Protein 8B5W (pdb70)

Foldseek 3Di:
DPFDAALVVRDDCVVPVAFKKWFFKAKEKDALFPLALDPDGHIAMAIAGQRHMHTPVVVVVQVCLPQVSVCVSRVNWGGQAIQIAAAPNHDVVNNVVRNVVRQVSRCVRYVDPTDDLLSLLSNLLVLLLCLLVVHDRQPRTPDDDLLSGLLCNLRSLLVSLVRCQVVVCQVVLVVVLVVQLPDDLLALQQLLNDSCHLSSSLSVCLLRPALVVCVVCLVSSVLSLLLSLQSCVVCSSGDRFNPDLDDDFCVSRRSSLLSSLLSNLVSVLCVPQAQADPRGGNSVSSSVCCNHPSPSSSVSSVVSVCLSVVQSVVDGDQVSSCVSSVNCVVPVDSVCVSSVSSVPRD

GO terms:
  GO:0005829 cytosol (C, IDA)
  GO:0043161 proteasome-mediated ubiquitin-dependent protein catabolic process (P, IDA)
  GO:0045717 negative regulation of fatty acid biosynthetic process (P, IDA)
  GO:0006511 ubiquitin-dependent protein catabolic process (P, IDA)
  GO:0006515 protein quality control for misfolded or incompletely synthesized proteins (P, IDA)
  GO:0006979 response to oxidative stress (P, IDA)
  GO:1990756 ubiquitin-like ligase-substrate adaptor activity (F, IDA)
  GO:0061630 ubiquitin protein ligase activity (F, IDA)
  GO:0005737 cytoplasm (C, IDA)
  GO:0044314 protein K27-linked ubiquitination (P, IDA)
  GO:0140455 cytoplasm protein quality control (P, IDA)
  GO:0141191 negative regulation of HRI-mediated signaling (P, IDA)
  GO:0141198 protein branched polyubiquitination (P, IDA)
  GO:0071596 ubiquitin-dependent protein catabolic process via the N-end rule pathway (P, IDA)
  GO:0071629 cytoplasm protein quality control by the ubiquitin-proteasome system (P, IDA)
  GO:0070936 protein K48-linked ubiquitination (P, IDA)
  GO:0070979 protein K11-linked ubiquitination (P, IDA)
  GO:0005737 cytoplasm (C, EXP)
  GO:0005515 protein binding (F, IPI)
  GO:0101003 ficolin-1-rich granule membrane (C, TAS)

Radius of gyration: 20.26 Å; Cα contacts (8 Å, |Δi|>4): 553; chains: 1; bounding box: 43×39×61 Å

Nearest PDB structures (foldseek):
  8b5w-assembly1_A  TM=1.003E+00  e=3.676E-57  Homo sapiens
  8btl-assembly2_A  TM=9.936E-01  e=1.347E-49  Homo sapiens
  8flj-assembly1_C  TM=1.938E-01  e=4.652E-01  Pseudomonas aeruginosa PA14

InterPro domains:
  IPR003126 Zinc finger, UBR-type [PF02207] (1662-1720)
  IPR003126 Zinc finger, UBR-type [PS51157] (1656-1729)
  IPR003126 Zinc finger, UBR-type [SM00396] (1660-1728)
  IPR016024 Armadillo-type fold [SSF48371] (652-1651)
  IPR016024 Armadillo-type fold [SSF48371] (3391-4668)
  IPR025704 E3 ubiquitin ligase UBR4, C-terminal [PF13764] (4367-5163)
  IPR036322 WD40-repeat-containing domain superfamily [SSF50978] (1895-2073)
  IPR045189 E3 ubiquitin ligase UBR4-like [PTHR21725] (74-5183)
  IPR045841 E3 ubiquitin-protein ligase UBR4, N-terminal [PF19423] (69-1650)
  IPR047509 E3 ubiquitin-protein ligase UBR4-like, UBR-box [cd19680] (1660-1730)
  IPR056530 E3 ubiquitin-protein ligase UBR4-like domain [PF24079] (3711-3835)

Structure (mmCIF, N/CA/C/O backbone):
data_8B5W
#
_entry.id   8B5W
#
_cell.length_a   67.131
_cell.length_b   84.644
_cell.length_c   148.130
_cell.angle_alpha   90.000
_cell.angle_beta   90.000
_cell.angle_gamma   90.000
#
_symmetry.space_group_name_H-M   'I 2 2 2'
#
loop_
_entity.id
_entity.type
_entity.pdbx_description
1 polymer 'cDNA FLJ12511 fis, clone NT2RM2001727, highly similar to Homo sapiens ubiquitin protein ligase E3 component n-recognin 4 (UBR4), mRNA'
2 non-polymer 'ZINC ION'
3 non-polymer 1,2-ETHANEDIOL
4 water water
#
loop_
_atom_site.group_PDB
_atom_site.id
_atom_site.type_symbol
_atom_site.label_atom_id
_atom_site.label_alt_id
_atom_site.label_comp_id
_atom_site.label_asym_id
_atom_site.label_entity_id
_atom_site.label_seq_id
_atom_site.pdbx_PDB_ins_code
_atom_site.Cartn_x
_atom_site.Cartn_y
_atom_site.Cartn_z
_atom_site.occupancy
_atom_site.B_iso_or_equiv
_atom_site.auth_seq_id
_atom_site.auth_comp_id
_atom_site.auth_asym_id
_atom_site.auth_atom_id
_atom_site.pdbx_PDB_model_num
ATOM 1 N N . GLU A 1 109 ? 41.64454 9.88773 71.96867 1.000 44.44582 4833 GLU A N 1
ATOM 2 C CA . GLU A 1 109 ? 41.20885 10.92095 71.03418 1.000 46.40411 4833 GLU A CA 1
ATOM 3 C C . GLU A 1 109 ? 41.17260 10.38477 69.60627 1.000 42.26504 4833 GLU A C 1
ATOM 4 O O . GLU A 1 109 ? 42.21735 10.12324 69.00920 1.000 44.36993 4833 GLU A O 1
ATOM 10 N N . PRO A 1 110 ? 39.96454 10.22480 69.05580 1.000 43.76871 4834 PRO A N 1
ATOM 11 C CA . PRO A 1 110 ? 39.84354 9.62671 67.71877 1.000 43.45081 4834 PRO A CA 1
ATOM 12 C C . PRO A 1 110 ? 40.18879 10.56838 66.57760 1.000 40.26495 4834 PRO A C 1
ATOM 13 O O . PRO A 1 110 ? 40.41978 10.08853 65.45989 1.000 40.46394 4834 PRO A O 1
ATOM 17 N N . GLY A 1 111 ? 40.23794 11.87770 66.81219 1.000 37.07891 4835 GLY A N 1
ATOM 18 C CA . GLY A 1 111 ? 40.44834 12.81990 65.72957 1.000 33.16404 4835 GLY A CA 1
ATOM 19 C C . GLY A 1 111 ? 41.81892 13.46341 65.70472 1.000 32.38988 4835 GLY A C 1
ATOM 20 O O . GLY A 1 111 ? 42.80475 12.86336 66.14310 1.000 28.52370 4835 GLY A O 1
ATOM 21 N N . LEU A 1 112 ? 41.89214 14.68512 65.17753 1.000 26.91190 4836 LEU A N 1
ATOM 22 C CA . LEU A 1 112 ? 43.14986 15.42091 65.15425 1.000 28.11353 4836 LEU A CA 1
ATOM 23 C C . LEU A 1 112 ? 43.59427 15.73957 66.57530 1.000 29.07374 4836 LEU A C 1
ATOM 24 O O . LEU A 1 112 ? 42.79338 16.17790 67.40489 1.000 26.90650 4836 LEU A O 1
ATOM 29 N N . THR A 1 113 ? 44.87440 15.50994 66.85922 1.000 31.68407 4837 THR A N 1
ATOM 30 C CA . THR A 1 113 ? 45.42249 15.73613 68.18771 1.000 29.25820 4837 THR A CA 1
ATOM 31 C C . THR A 1 113 ? 46.66657 16.60614 68.10065 1.000 30.44795 4837 THR A C 1
ATOM 32 O O . THR A 1 113 ? 47.45539 16.49166 67.15689 1.000 31.24261 4837 THR A O 1
ATOM 36 N N . CYS A 1 114 ? 46.82937 17.47761 69.09181 1.000 27.44958 4838 CYS A N 1
ATOM 37 C CA . CYS A 1 114 ? 48.03884 18.27842 69.21303 1.000 28.69503 4838 CYS A CA 1
ATOM 38 C C . CYS A 1 114 ? 49.20956 17.39149 69.61982 1.000 35.36450 4838 CYS A C 1
ATOM 39 O O . CYS A 1 114 ? 49.12527 16.65061 70.60386 1.000 31.45574 4838 CYS A O 1
ATOM 42 N N . CYS A 1 115 ? 50.30479 17.45777 68.86148 1.000 30.65835 4839 CYS A N 1
ATOM 43 C CA . CYS A 1 115 ? 51.42991 16.58143 69.16398 1.000 33.82141 4839 CYS A CA 1
ATOM 44 C C . CYS A 1 115 ? 52.19427 17.02201 70.40709 1.000 35.58336 4839 CYS A C 1
ATOM 45 O O . CYS A 1 115 ? 52.98889 16.23923 70.94052 1.000 39.16099 4839 CYS A O 1
ATOM 48 N N . ILE A 1 116 ? 51.96896 18.24480 70.88320 1.000 30.26099 4840 ILE A N 1
ATOM 49 C CA . ILE A 1 116 ? 52.62585 18.70937 72.10178 1.000 33.69690 4840 ILE A CA 1
ATOM 50 C C . ILE A 1 116 ? 51.93673 18.13835 73.33573 1.000 37.21959 4840 ILE A C 1
ATOM 51 O O . ILE A 1 116 ? 52.56076 17.46065 74.15986 1.000 35.79635 4840 ILE A O 1
ATOM 56 N N . CYS A 1 117 ? 50.63556 18.39547 73.47700 1.000 34.76502 4841 CYS A N 1
ATOM 57 C CA . CYS A 1 117 ? 49.89549 18.01005 74.67180 1.000 34.81413 4841 CYS A CA 1
ATOM 58 C C . CYS A 1 117 ? 49.09073 16.72673 74.50494 1.000 36.03297 4841 CYS A C 1
ATOM 59 O O . CYS A 1 117 ? 48.48248 16.27047 75.47994 1.000 38.12330 4841 CYS A O 1
ATOM 62 N N . ARG A 1 118 ? 49.06623 16.14456 73.30349 1.000 33.06435 4842 ARG A N 1
ATOM 63 C CA . ARG A 1 118 ? 48.38820 14.88345 73.00492 1.000 30.26706 4842 ARG A CA 1
ATOM 64 C C . ARG A 1 118 ? 46.87566 14.95806 73.18732 1.000 33.00189 4842 ARG A C 1
ATOM 65 O O . ARG A 1 118 ? 46.22293 13.92533 73.37019 1.000 37.13028 4842 ARG A O 1
ATOM 67 N N . GLU A 1 119 ? 46.29253 16.15153 73.12107 1.000 31.18304 4843 GLU A N 1
ATOM 68 C CA . GLU A 1 119 ? 44.85651 16.32469 73.27844 1.000 32.23183 4843 GLU A CA 1
ATOM 69 C C . GLU A 1 119 ? 44.25355 16.94495 72.02405 1.000 29.43585 4843 GLU A C 1
ATOM 70 O O . GLU A 1 119 ? 44.91184 17.70095 71.30222 1.000 29.28240 4843 GLU A O 1
ATOM 76 N N . GLY A 1 120 ? 42.99108 16.60770 71.77313 1.000 31.39768 4844 GLY A N 1
ATOM 77 C CA . GLY A 1 120 ? 42.20628 17.13943 70.68261 1.000 31.63319 4844 GLY A CA 1
ATOM 78 C C . GLY A 1 120 ? 40.87613 17.66993 71.18867 1.000 32.99481 4844 GLY A C 1
ATOM 79 O O . GLY A 1 120 ? 40.76581 18.16997 72.30853 1.000 32.39237 4844 GLY A O 1
ATOM 80 N N . TYR A 1 121 ? 39.85001 17.53951 70.34309 1.000 25.42593 4845 TYR A N 1
ATOM 81 C CA . TYR A 1 121 ? 38.54236 18.08681 70.69115 1.000 29.60914 4845 TYR A CA 1
ATOM 82 C C . TYR A 1 121 ? 37.84436 17.30736 71.80029 1.000 30.24702 4845 TYR A C 1
ATOM 83 O O . TYR A 1 121 ? 36.92827 17.84708 72.42801 1.000 28.65877 4845 TYR A O 1
ATOM 92 N N . LYS A 1 122 ? 38.23296 16.05495 72.05103 1.000 28.72961 4846 LYS A N 1
ATOM 93 C CA . LYS A 1 122 ? 37.56342 15.28497 73.09676 1.000 34.60957 4846 LYS A CA 1
ATOM 94 C C . LYS A 1 122 ? 37.80471 15.90168 74.46852 1.000 36.16765 4846 LYS A C 1
ATOM 95 O O . LYS A 1 122 ? 36.87052 16.06465 75.26184 1.000 36.67984 4846 LYS A O 1
ATOM 101 N N . PHE A 1 123 ? 39.05477 16.26081 74.76259 1.000 34.15903 4847 PHE A N 1
ATOM 102 C CA . PHE A 1 123 ? 39.39340 16.88814 76.03184 1.000 35.85433 4847 PHE A CA 1
ATOM 103 C C . PHE A 1 123 ? 39.51195 18.40199 75.94377 1.000 34.00202 4847 PHE A C 1
ATOM 104 O O . PHE A 1 123 ? 39.46072 19.06985 76.98183 1.000 32.25337 4847 PHE A O 1
ATOM 112 N N . GLN A 1 124 ? 39.67693 18.95627 74.74342 1.000 29.00645 4848 GLN A N 1
ATOM 113 C CA . GLN A 1 124 ? 39.77535 20.40306 74.54398 1.000 27.04668 4848 GLN A CA 1
ATOM 114 C C . GLN A 1 124 ? 38.90856 20.79515 73.35601 1.000 31.30759 4848 GLN A C 1
ATOM 115 O O . GLN A 1 124 ? 39.41264 21.13708 72.27990 1.000 29.59108 4848 GLN A O 1
ATOM 121 N N . PRO A 1 125 ? 37.58257 20.76290 73.52173 1.000 31.27106 4849 PRO A N 1
ATOM 122 C CA . PRO A 1 125 ? 36.69634 21.04189 72.37974 1.000 25.50945 4849 PRO A CA 1
ATOM 123 C C . PRO A 1 125 ? 36.76031 22.47259 71.87734 1.000 28.22716 4849 PRO A C 1
ATOM 124 O O . PRO A 1 125 ? 36.32105 22.72470 70.74863 1.000 24.68930 4849 PRO A O 1
ATOM 128 N N . THR A 1 126 ? 37.28881 23.41439 72.66009 1.000 25.56536 4850 THR A N 1
ATOM 129 C CA . THR A 1 126 ? 37.28810 24.82079 72.27976 1.000 24.68454 4850 THR A CA 1
ATOM 130 C C . THR A 1 126 ? 38.66841 25.36329 71.93096 1.000 25.88799 4850 THR A C 1
ATOM 131 O O . THR A 1 126 ? 38.79517 26.56629 71.67454 1.000 26.59083 4850 THR A O 1
ATOM 135 N N . LYS A 1 127 ? 39.70018 24.52529 71.90590 1.000 27.24879 4851 LYS A N 1
ATOM 136 C CA . LYS A 1 127 ? 41.05980 24.97930 71.64057 1.000 30.38991 4851 LYS A CA 1
ATOM 137 C C . LYS A 1 127 ? 41.39617 24.79883 70.16381 1.000 25.95244 4851 LYS A C 1
ATOM 138 O O . LYS A 1 127 ? 41.24264 23.70224 69.61611 1.000 26.16731 4851 LYS A O 1
ATOM 144 N N . VAL A 1 128 ? 41.85985 25.87908 69.52967 1.000 23.42609 4852 VAL A N 1
ATOM 145 C CA . VAL A 1 128 ? 42.15331 25.85089 68.10041 1.000 26.97048 4852 VAL A CA 1
ATOM 146 C C . VAL A 1 128 ? 43.31570 24.91052 67.82383 1.000 26.11851 4852 VAL A C 1
ATOM 147 O O . VAL A 1 128 ? 44.37441 24.99652 68.45920 1.000 26.24410 4852 VAL A O 1
ATOM 151 N N . LEU A 1 129 ? 43.12192 24.00657 66.86866 1.000 24.53143 4853 LEU A N 1
ATOM 152 C CA . LEU A 1 129 ? 44.18893 23.17036 66.34157 1.000 24.57367 4853 LEU A CA 1
ATOM 153 C C . LEU A 1 129 ? 44.71484 23.77260 65.04527 1.000 26.11590 4853 LEU A C 1
ATOM 154 O O . LEU A 1 129 ? 43.97103 24.39919 64.28741 1.000 22.31007 4853 LEU A O 1
ATOM 159 N N . GLY A 1 130 ? 46.01223 23.58163 64.79866 1.000 24.33875 4854 GLY A N 1
ATOM 160 C CA . GLY A 1 130 ? 46.63858 24.10266 63.60608 1.000 20.09804 4854 GLY A CA 1
ATOM 161 C C . GLY A 1 130 ? 47.52693 23.06327 62.95148 1.000 22.44205 4854 GLY A C 1
ATOM 162 O O . GLY A 1 130 ? 47.91092 22.06672 63.56094 1.000 26.47594 4854 GLY A O 1
ATOM 163 N N . ILE A 1 131 ? 47.84782 23.31600 61.68412 1.000 21.77617 4855 ILE A N 1
ATOM 164 C CA . ILE A 1 131 ? 48.71952 22.45015 60.89425 1.000 21.82818 4855 ILE A CA 1
ATOM 165 C C . ILE A 1 131 ? 49.99819 23.22019 60.59220 1.000 21.99831 4855 ILE A C 1
ATOM 166 O O . ILE A 1 131 ? 49.94988 24.31751 60.02346 1.000 20.53587 4855 ILE A O 1
ATOM 171 N N . TYR A 1 132 ? 51.14106 22.65175 60.96980 1.000 22.90511 4856 TYR A N 1
ATOM 172 C CA . TYR A 1 132 ? 52.41719 23.27229 60.63554 1.000 22.45462 4856 TYR A CA 1
ATOM 173 C C . TYR A 1 132 ? 52.61096 23.28255 59.12406 1.000 20.18395 4856 TYR A C 1
ATOM 174 O O . TYR A 1 132 ? 52.44755 22.25675 58.45883 1.000 21.49604 4856 TYR A O 1
ATOM 183 N N . THR A 1 133 ? 52.95080 24.44858 58.58103 1.000 19.52956 4857 THR A N 1
ATOM 184 C CA . THR A 1 133 ? 53.08907 24.62288 57.14382 1.000 19.29973 4857 THR A CA 1
ATOM 185 C C . THR A 1 133 ? 54.43805 25.24832 56.82152 1.000 22.63923 4857 THR A C 1
ATOM 186 O O . THR A 1 133 ? 55.08833 25.85432 57.67691 1.000 23.03756 4857 THR A O 1
ATOM 190 N N . PHE A 1 134 ? 54.85791 25.08428 55.56913 1.000 22.93052 4858 PHE A N 1
ATOM 191 C CA . PHE A 1 134 ? 56.02857 25.77455 55.04173 1.000 22.51592 4858 PHE A CA 1
ATOM 192 C C . PHE A 1 134 ? 55.65157 26.42124 53.71885 1.000 22.96007 4858 PHE A C 1
ATOM 193 O O . PHE A 1 134 ? 55.27787 25.72574 52.76718 1.000 22.04928 4858 PHE A O 1
ATOM 201 N N . THR A 1 135 ? 55.76199 27.74402 53.66129 1.000 23.03581 4859 THR A N 1
ATOM 202 C CA . THR A 1 135 ? 55.35752 28.53006 52.50940 1.000 23.52321 4859 THR A CA 1
ATOM 203 C C . THR A 1 135 ? 56.54679 29.31916 51.97478 1.000 29.30209 4859 THR A C 1
ATOM 204 O O . THR A 1 135 ? 57.43175 29.73087 52.73219 1.000 26.67908 4859 THR A O 1
ATOM 208 N N . LYS A 1 136 ? 56.56952 29.51656 50.65677 1.000 26.37490 4860 LYS A N 1
ATOM 209 C CA . LYS A 1 136 ? 57.62056 30.29034 50.01254 1.000 29.28412 4860 LYS A CA 1
ATOM 210 C C . LYS A 1 136 ? 57.02229 31.12446 48.88960 1.000 29.56825 4860 LYS A C 1
ATOM 211 O O . LYS A 1 136 ? 55.99049 30.76934 48.31337 1.000 25.85674 4860 LYS A O 1
ATOM 217 N N . ARG A 1 137 ? 57.68079 32.24092 48.58672 1.000 27.07579 4861 ARG A N 1
ATOM 218 C CA . ARG A 1 137 ? 57.26544 33.07891 47.47059 1.000 28.77929 4861 ARG A CA 1
ATOM 219 C C . ARG A 1 137 ? 57.60441 32.39656 46.15043 1.000 29.87737 4861 ARG A C 1
ATOM 220 O O . ARG A 1 137 ? 58.70850 31.87046 45.97854 1.000 29.20897 4861 ARG A O 1
ATOM 228 N N . VAL A 1 138 ? 56.64470 32.38689 45.22298 1.000 29.60296 4862 VAL A N 1
ATOM 229 C CA . VAL A 1 138 ? 56.82702 31.82895 43.88513 1.000 25.15605 4862 VAL A CA 1
ATOM 230 C C . VAL A 1 138 ? 56.04638 32.68581 42.89685 1.000 23.66342 4862 VAL A C 1
ATOM 231 O O . VAL A 1 138 ? 55.19129 33.48904 43.27501 1.000 25.85582 4862 VAL A O 1
ATOM 235 N N . ALA A 1 139 ? 56.33944 32.50331 41.61267 1.000 20.75504 4863 ALA A N 1
ATOM 236 C CA . ALA A 1 139 ? 55.48692 33.05763 40.57321 1.000 20.55025 4863 ALA A CA 1
ATOM 237 C C . ALA A 1 139 ? 54.14794 32.33022 40.55907 1.000 22.25949 4863 ALA A C 1
ATOM 238 O O . ALA A 1 139 ? 54.08818 31.10456 40.69683 1.000 22.37893 4863 ALA A O 1
ATOM 240 N N . LEU A 1 140 ? 53.06607 33.09683 40.40159 1.000 22.85509 4864 LEU A N 1
ATOM 241 C CA . LEU A 1 140 ? 51.73971 32.49352 40.31751 1.000 20.55780 4864 LEU A CA 1
ATOM 242 C C . LEU A 1 140 ? 51.61318 31.61750 39.08075 1.000 25.88497 4864 LEU A C 1
ATOM 243 O O . LEU A 1 140 ? 50.99494 30.54708 39.12540 1.000 19.74031 4864 LEU A O 1
ATOM 248 N N . GLU A 1 141 ? 52.19364 32.05603 37.96683 1.000 22.10052 4865 GLU A N 1
ATOM 249 C CA . GLU A 1 141 ? 52.01143 31.39358 36.67786 1.000 25.34382 4865 GLU A CA 1
ATOM 250 C C . GLU A 1 141 ? 53.34988 31.42613 35.94836 1.000 29.22747 4865 GLU A C 1
ATOM 251 O O . GLU A 1 141 ? 53.72333 32.45430 35.37607 1.000 25.54443 4865 GLU A O 1
ATOM 257 N N . GLU A 1 142 ? 54.06545 30.29784 35.96888 1.000 26.36630 4866 GLU A N 1
ATOM 258 C CA . GLU A 1 142 ? 55.37665 30.23726 35.33292 1.000 30.14143 4866 GLU A CA 1
ATOM 259 C C . GLU A 1 142 ? 55.31057 30.48975 33.83283 1.000 26.99932 4866 GLU A C 1
ATOM 260 O O . GLU A 1 142 ? 56.32246 30.87244 33.23561 1.000 31.66030 4866 GLU A O 1
ATOM 266 N N . LEU A 1 143 ? 54.15112 30.29221 33.21235 1.000 24.48082 4867 LEU A N 1
ATOM 267 C CA . LEU A 1 143 ? 53.98720 30.50869 31.78143 1.000 27.07303 4867 LEU A CA 1
ATOM 268 C C . LEU A 1 143 ? 53.55471 31.93078 31.44330 1.000 23.82833 4867 LEU A C 1
ATOM 269 O O . LEU A 1 143 ? 53.24973 32.20929 30.27913 1.000 24.00691 4867 LEU A O 1
ATOM 274 N N . GLU A 1 144 ? 53.51929 32.82983 32.42621 1.000 25.95055 4868 GLU A N 1
ATOM 275 C CA . GLU A 1 144 ? 53.12017 34.20777 32.16419 1.000 24.88012 4868 GLU A CA 1
ATOM 276 C C . GLU A 1 144 ? 54.12262 34.88390 31.23727 1.000 27.02224 4868 GLU A C 1
ATOM 277 O O . GLU A 1 144 ? 55.32697 34.89113 31.50103 1.000 26.69165 4868 GLU A O 1
ATOM 283 N N . ASN A 1 145 ? 53.61393 35.46263 30.15175 1.000 31.32718 4869 ASN A N 1
ATOM 284 C CA . ASN A 1 145 ? 54.45136 36.02930 29.09543 1.000 36.74730 4869 ASN A CA 1
ATOM 285 C C . ASN A 1 145 ? 54.84056 37.46462 29.46005 1.000 41.62708 4869 ASN A C 1
ATOM 286 O O . ASN A 1 145 ? 54.47857 38.43265 28.79676 1.000 41.54047 4869 ASN A O 1
ATOM 291 N N . LYS A 1 146 ? 55.61899 37.58711 30.53668 1.000 35.60870 4870 LYS A N 1
ATOM 292 C CA . LYS A 1 146 ? 56.08699 38.88148 31.01561 1.000 33.76573 4870 LYS A CA 1
ATOM 293 C C . LYS A 1 146 ? 57.40325 38.70003 31.75536 1.000 32.30149 4870 LYS A C 1
ATOM 294 O O . LYS A 1 146 ? 57.56279 37.71022 32.48747 1.000 32.82630 4870 LYS A O 1
ATOM 300 N N . PRO A 1 147 ? 58.35503 39.62583 31.59154 1.000 31.43946 4871 PRO A N 1
ATOM 301 C CA . PRO A 1 147 ? 59.65396 39.45639 32.26326 1.000 30.33418 4871 PRO A CA 1
ATOM 302 C C . PRO A 1 147 ? 59.56352 39.53038 33.77529 1.000 30.50194 4871 PRO A C 1
ATOM 303 O O . PRO A 1 147 ? 60.39902 38.93083 34.46331 1.000 40.24616 4871 PRO A O 1
ATOM 307 N N . ARG A 1 148 ? 58.58476 40.25196 34.31415 1.000 33.23292 4872 ARG A N 1
ATOM 308 C CA . ARG A 1 148 ? 58.30949 40.27570 35.74679 1.000 33.03611 4872 ARG A CA 1
ATOM 309 C C . ARG A 1 148 ? 56.99828 39.53544 35.97490 1.000 32.21118 4872 ARG A C 1
ATOM 310 O O . ARG A 1 148 ? 55.92117 40.05997 35.67407 1.000 35.77866 4872 ARG A O 1
ATOM 318 N N . LYS A 1 149 ? 57.09038 38.31874 36.49702 1.000 33.25808 4873 LYS A N 1
ATOM 319 C CA . LYS A 1 149 ? 55.90513 37.50727 36.72297 1.000 34.16019 4873 LYS A CA 1
ATOM 320 C C . LYS A 1 149 ? 55.24868 37.87711 38.04643 1.000 29.70625 4873 LYS A C 1
ATOM 321 O O . LYS A 1 149 ? 55.92952 38.15927 39.03727 1.000 33.07401 4873 LYS A O 1
ATOM 327 N N . GLN A 1 150 ? 53.91722 37.88321 38.05253 1.000 28.93721 4874 GLN A N 1
ATOM 328 C CA . GLN A 1 150 ? 53.17991 38.17063 39.27486 1.000 29.65736 4874 GLN A CA 1
ATOM 329 C C . GLN A 1 150 ? 53.51022 37.13592 40.34235 1.000 31.34921 4874 GLN A C 1
ATOM 330 O O . GLN A 1 150 ? 53.60227 35.93750 40.06333 1.000 28.10610 4874 GLN A O 1
ATOM 336 N N . GLN A 1 151 ? 53.69541 37.60623 41.57021 1.000 30.64586 4875 GLN A N 1
ATOM 337 C CA . GLN A 1 151 ? 54.20370 36.77239 42.64708 1.000 29.24587 4875 GLN A CA 1
ATOM 338 C C . GLN A 1 151 ? 53.08975 36.35963 43.60118 1.000 29.33438 4875 GLN A C 1
ATOM 339 O O . GLN A 1 151 ? 52.12173 37.09261 43.81896 1.000 29.46908 4875 GLN A O 1
ATOM 345 N N . GLY A 1 152 ? 53.24150 35.17056 44.16064 1.000 30.35696 4876 GLY A N 1
ATOM 346 C CA . GLY A 1 152 ? 52.32257 34.64234 45.15423 1.000 26.07044 4876 GLY A CA 1
ATOM 347 C C . GLY A 1 152 ? 53.09210 33.74006 46.08646 1.000 24.28996 4876 GLY A C 1
ATOM 348 O O . GLY A 1 152 ? 54.27294 33.97652 46.35996 1.000 24.71195 4876 GLY A O 1
ATOM 349 N N . TYR A 1 153 ? 52.43704 32.68763 46.57242 1.000 21.47662 4877 TYR A N 1
ATOM 350 C CA . TYR A 1 153 ? 53.11820 31.78576 47.48696 1.000 20.28783 4877 TYR A CA 1
ATOM 351 C C . TYR A 1 153 ? 52.58405 30.36972 47.32873 1.000 19.69583 4877 TYR A C 1
ATOM 352 O O . TYR A 1 153 ? 51.45055 30.14660 46.89232 1.000 19.07756 4877 TYR A O 1
ATOM 361 N N . SER A 1 154 ? 53.42537 29.41029 47.70036 1.000 20.05746 4878 SER A N 1
ATOM 362 C CA . SER A 1 154 ? 53.09415 27.99443 47.61037 1.000 19.33496 4878 SER A CA 1
ATOM 363 C C . SER A 1 154 ? 53.39253 27.33279 48.94672 1.000 22.53401 4878 SER A C 1
ATOM 364 O O . SER A 1 154 ? 54.52427 27.39501 49.43639 1.000 21.28331 4878 SER A O 1
ATOM 367 N N . THR A 1 155 ? 52.38170 26.69609 49.52472 1.000 19.43090 4879 THR A N 1
ATOM 368 C CA . THR A 1 155 ? 52.45730 26.06480 50.83290 1.000 19.48809 4879 THR A CA 1
ATOM 369 C C . THR A 1 155 ? 52.53999 24.54998 50.68873 1.000 20.85773 4879 THR A C 1
ATOM 370 O O . THR A 1 155 ? 51.89172 23.96235 49.81667 1.000 18.03719 4879 THR A O 1
ATOM 374 N N . VAL A 1 156 ? 53.34913 23.92539 51.54529 1.000 19.41788 4880 VAL A N 1
ATOM 375 C CA . VAL A 1 156 ? 53.37311 22.47998 51.71798 1.000 18.28285 4880 VAL A CA 1
ATOM 376 C C . VAL A 1 156 ? 53.30942 22.18003 53.21182 1.000 19.79756 4880 VAL A C 1
ATOM 377 O O . VAL A 1 156 ? 53.38439 23.07716 54.05168 1.000 20.86140 4880 VAL A O 1
ATOM 381 N N . SER A 1 157 ? 53.17384 20.89805 53.54102 1.000 19.97365 4881 SER A N 1
ATOM 382 C CA . SER A 1 157 ? 53.02653 20.52694 54.94095 1.000 21.97874 4881 SER A CA 1
ATOM 383 C C . SER A 1 157 ? 53.40980 19.06995 55.14451 1.000 23.15568 4881 SER A C 1
ATOM 384 O O . SER A 1 157 ? 53.25490 18.23781 54.24718 1.000 21.25931 4881 SER A O 1
ATOM 387 N N . HIS A 1 158 ? 53.91053 18.77861 56.34232 1.000 21.82812 4882 HIS A N 1
ATOM 388 C CA . HIS A 1 158 ? 54.07674 17.41449 56.82331 1.000 22.21298 4882 HIS A CA 1
ATOM 389 C C . HIS A 1 158 ? 52.84906 16.92272 57.57875 1.000 23.56649 4882 HIS A C 1
ATOM 390 O O . HIS A 1 158 ? 52.84527 15.78324 58.05784 1.000 23.26458 4882 HIS A O 1
ATOM 397 N N . PHE A 1 159 ? 51.81282 17.76015 57.67922 1.000 22.28630 4883 PHE A N 1
ATOM 398 C CA . PHE A 1 159 ? 50.57185 17.45180 58.39518 1.000 22.28510 4883 PHE A CA 1
ATOM 399 C C . PHE A 1 159 ? 50.82985 17.10015 59.85819 1.000 23.75208 4883 PHE A C 1
ATOM 400 O O . PHE A 1 159 ? 50.20703 16.19599 60.41649 1.000 21.93454 4883 PHE A O 1
ATOM 408 N N . ASN A 1 160 ? 51.74706 17.82814 60.48748 1.000 23.34470 4884 ASN A N 1
ATOM 409 C CA . ASN A 1 160 ? 51.90065 17.78717 61.93436 1.000 25.95553 4884 ASN A CA 1
ATOM 410 C C . ASN A 1 160 ? 51.01726 18.86121 62.55579 1.000 24.15719 4884 ASN A C 1
ATOM 411 O O . ASN A 1 160 ? 50.92430 19.97924 62.04132 1.000 24.00380 4884 ASN A O 1
ATOM 416 N N . ILE A 1 161 ? 50.36357 18.51714 63.66149 1.000 25.56369 4885 ILE A N 1
ATOM 417 C CA . ILE A 1 161 ? 49.28344 19.32513 64.21301 1.000 26.54608 4885 ILE A CA 1
ATOM 418 C C . ILE A 1 161 ? 49.60831 19.69296 65.65448 1.000 26.50142 4885 ILE A C 1
ATOM 419 O O . ILE A 1 161 ? 50.03366 18.83745 66.43962 1.000 28.59346 4885 ILE A O 1
ATOM 424 N N . VAL A 1 162 ? 49.41679 20.97267 65.99153 1.000 25.99591 4886 VAL A N 1
ATOM 425 C CA . VAL A 1 162 ? 49.55656 21.47522 67.35302 1.000 29.38539 4886 VAL A CA 1
ATOM 426 C C . VAL A 1 162 ? 48.43401 22.46551 67.62693 1.000 27.32630 4886 VAL A C 1
ATOM 427 O O . VAL A 1 162 ? 47.84542 23.04332 66.71059 1.000 29.08974 4886 VAL A O 1
ATOM 431 N N . HIS A 1 163 ? 48.14700 22.66394 68.91196 1.000 27.19695 4887 HIS A N 1
ATOM 432 C CA . HIS A 1 163 ? 47.29899 23.77626 69.31365 1.000 26.13481 4887 HIS A CA 1
ATOM 433 C C . HIS A 1 163 ? 48.03146 25.09210 69.08877 1.000 27.47469 4887 HIS A C 1
ATOM 434 O O . HIS A 1 163 ? 49.25228 25.18117 69.23975 1.000 28.79853 4887 HIS A O 1
ATOM 441 N N . TYR A 1 164 ? 47.27406 26.12587 68.72247 1.000 23.99803 4888 TYR A N 1
ATOM 442 C CA . TYR A 1 164 ? 47.86927 27.45325 68.63038 1.000 29.09568 4888 TYR A CA 1
ATOM 443 C C . TYR A 1 164 ? 48.35285 27.92956 69.99324 1.000 34.31706 4888 TYR A C 1
ATOM 444 O O . TYR A 1 164 ? 49.40435 28.57283 70.09872 1.000 34.51907 4888 TYR A O 1
ATOM 453 N N . ASP A 1 165 ? 47.60153 27.61501 71.05053 1.000 30.78997 4889 ASP A N 1
ATOM 454 C CA . ASP A 1 165 ? 48.02582 27.99103 72.39509 1.000 34.25293 4889 ASP A CA 1
ATOM 455 C C . ASP A 1 165 ? 49.29777 27.25649 72.79791 1.000 33.90425 4889 ASP A C 1
ATOM 456 O O . ASP A 1 165 ? 50.19915 27.85049 73.40032 1.000 32.83794 4889 ASP A O 1
ATOM 461 N N . CYS A 1 166 ? 49.38910 25.96463 72.47379 1.000 34.40947 4890 CYS A N 1
ATOM 462 C CA . CYS A 1 166 ? 50.57145 25.19217 72.84195 1.000 31.71036 4890 CYS A CA 1
ATOM 463 C C . CYS A 1 166 ? 51.80441 25.66999 72.08518 1.000 36.48378 4890 CYS A C 1
ATOM 464 O O . CYS A 1 166 ? 52.88700 25.79771 72.66966 1.000 36.52129 4890 CYS A O 1
ATOM 467 N N . HIS A 1 167 ? 51.66173 25.93849 70.78558 1.000 33.45004 4891 HIS A N 1
ATOM 468 C CA . HIS A 1 167 ? 52.78566 26.44827 70.00724 1.000 34.72044 4891 HIS A CA 1
ATOM 469 C C . HIS A 1 167 ? 53.25304 27.79581 70.54111 1.000 37.18334 4891 HIS A C 1
ATOM 470 O O . HIS A 1 167 ? 54.45591 28.02690 70.71303 1.000 38.41309 4891 HIS A O 1
ATOM 477 N N . LEU A 1 168 ? 52.30991 28.70038 70.81388 1.000 32.95909 4892 LEU A N 1
ATOM 478 C CA . LEU A 1 168 ? 52.68295 30.02899 71.28616 1.000 35.75005 4892 LEU A CA 1
ATOM 479 C C . LEU A 1 168 ? 53.29015 29.98071 72.68216 1.000 39.98282 4892 LEU A C 1
ATOM 480 O O . LEU A 1 168 ? 54.11676 30.83347 73.02518 1.000 42.21888 4892 LEU A O 1
ATOM 485 N N . ALA A 1 169 ? 52.90210 28.99691 73.49570 1.000 35.55957 4893 ALA A N 1
ATOM 486 C CA . ALA A 1 169 ? 53.51917 28.84263 74.80865 1.000 41.62930 4893 ALA A CA 1
ATOM 487 C C . ALA A 1 169 ? 54.96631 28.38315 74.67902 1.000 45.36098 4893 ALA A C 1
ATOM 488 O O . ALA A 1 169 ? 55.86103 28.91926 75.34387 1.000 42.21784 4893 ALA A O 1
ATOM 490 N N . ALA A 1 170 ? 55.21496 27.38927 73.82058 1.000 41.09192 4894 ALA A N 1
ATOM 491 C CA . ALA A 1 170 ? 56.57786 26.91023 73.61402 1.000 41.97651 4894 ALA A CA 1
ATOM 492 C C . ALA A 1 170 ? 57.46815 27.99269 73.01949 1.000 48.17167 4894 ALA A C 1
ATOM 493 O O . ALA A 1 170 ? 58.68037 28.00376 73.26416 1.000 50.23779 4894 ALA A O 1
ATOM 495 N N . VAL A 1 171 ? 56.89005 28.90535 72.23548 1.000 43.84768 4895 VAL A N 1
ATOM 496 C CA . VAL A 1 171 ? 57.65604 30.03733 71.72546 1.000 48.21721 4895 VAL A CA 1
ATOM 497 C C . VAL A 1 171 ? 58.09779 30.93986 72.87120 1.000 51.89264 4895 VAL A C 1
ATOM 498 O O . VAL A 1 171 ? 59.17577 31.54678 72.81329 1.000 55.95997 4895 VAL A O 1
ATOM 502 N N . ARG A 1 172 ? 57.29308 31.02500 73.93004 1.000 52.60834 4896 ARG A N 1
ATOM 503 C CA . ARG A 1 172 ? 57.61748 31.79987 75.12823 1.000 51.58623 4896 ARG A CA 1
ATOM 504 C C . ARG A 1 172 ? 57.87415 33.26790 74.80325 1.000 54.37483 4896 ARG A C 1
ATOM 505 O O . ARG A 1 172 ? 57.43929 33.76859 73.76661 1.000 60.95821 4896 ARG A O 1
ATOM 507 N N . GLU A 1 178 ? 56.34675 31.46692 66.49397 1.000 40.74464 4902 GLU A N 1
ATOM 508 C CA . GLU A 1 178 ? 57.05756 32.52955 65.79488 1.000 32.22969 4902 GLU A CA 1
ATOM 509 C C . GLU A 1 178 ? 58.52099 32.16003 65.56885 1.000 46.32426 4902 GLU A C 1
ATOM 510 O O . GLU A 1 178 ? 59.09504 32.50092 64.53444 1.000 55.90183 4902 GLU A O 1
ATOM 512 N N . GLU A 1 179 ? 59.13394 31.47312 66.53258 1.000 42.90908 4903 GLU A N 1
ATOM 513 C CA . GLU A 1 179 ? 60.46617 30.91076 66.33475 1.000 46.66692 4903 GLU A CA 1
ATOM 514 C C . GLU A 1 179 ? 60.30013 29.55239 65.66956 1.000 42.48239 4903 GLU A C 1
ATOM 515 O O . GLU A 1 179 ? 59.85483 28.58764 66.30122 1.000 39.40781 4903 GLU A O 1
ATOM 521 N N . TRP A 1 180 ? 60.66139 29.48005 64.39547 1.000 41.19800 4904 TRP A N 1
ATOM 522 C CA . TRP A 1 180 ? 60.39918 28.29485 63.59983 1.000 37.86232 4904 TRP A CA 1
ATOM 523 C C . TRP A 1 180 ? 61.52934 27.28419 63.65245 1.000 39.89830 4904 TRP A C 1
ATOM 524 O O . TRP A 1 180 ? 61.30032 26.10249 63.36518 1.000 36.72392 4904 TRP A O 1
ATOM 535 N N . GLU A 1 181 ? 62.73610 27.71545 64.02296 1.000 44.30552 4905 GLU A N 1
ATOM 536 C CA . GLU A 1 181 ? 63.76359 26.75212 64.39389 1.000 45.13244 4905 GLU A CA 1
ATOM 537 C C . GLU A 1 181 ? 63.29763 25.90204 65.56765 1.000 41.32813 4905 GLU A C 1
ATOM 538 O O . GLU A 1 181 ? 63.56457 24.69842 65.61496 1.000 47.15988 4905 GLU A O 1
ATOM 540 N N . SER A 1 182 ? 62.57440 26.50847 66.51265 1.000 43.82306 4906 SER A N 1
ATOM 541 C CA . SER A 1 182 ? 62.03021 25.75084 67.63509 1.000 42.43258 4906 SER A CA 1
ATOM 542 C C . SER A 1 182 ? 60.88797 24.84218 67.19416 1.000 42.91756 4906 SER A C 1
ATOM 543 O O . SER A 1 182 ? 60.78525 23.69706 67.65196 1.000 47.04826 4906 SER A O 1
ATOM 546 N N . ALA A 1 183 ? 60.01714 25.33602 66.30941 1.000 41.68216 4907 ALA A N 1
ATOM 547 C CA . ALA A 1 183 ? 58.83876 24.56736 65.91822 1.000 37.58999 4907 ALA A CA 1
ATOM 548 C C . ALA A 1 183 ? 59.20181 23.32770 65.11018 1.000 39.86934 4907 ALA A C 1
ATOM 549 O O . ALA A 1 183 ? 58.46913 22.33140 65.14838 1.000 37.96225 4907 ALA A O 1
ATOM 551 N N . ALA A 1 184 ? 60.32332 23.36402 64.38321 1.000 35.91400 4908 ALA A N 1
ATOM 552 C CA . ALA A 1 184 ? 60.69196 22.24143 63.52430 1.000 39.35340 4908 ALA A CA 1
ATOM 553 C C . ALA A 1 184 ? 60.84760 20.94652 64.30934 1.000 38.49747 4908 ALA A C 1
ATOM 554 O O . ALA A 1 184 ? 60.66104 19.85847 63.75116 1.000 36.06457 4908 ALA A O 1
ATOM 556 N N . LEU A 1 185 ? 61.18294 21.04005 65.59875 1.000 42.58193 4909 LEU A N 1
ATOM 557 C CA . LEU A 1 185 ? 61.40469 19.83717 66.39363 1.000 41.63379 4909 LEU A CA 1
ATOM 558 C C . LEU A 1 185 ? 60.10077 19.10097 66.67525 1.000 41.95857 4909 LEU A C 1
ATOM 559 O O . LEU A 1 185 ? 60.10131 17.87058 66.80191 1.000 44.95093 4909 LEU A O 1
ATOM 564 N N . GLN A 1 186 ? 58.98561 19.82703 66.76813 1.000 42.52140 4910 GLN A N 1
ATOM 565 C CA . GLN A 1 186 ? 57.67238 19.19994 66.84458 1.000 40.67508 4910 GLN A CA 1
ATOM 566 C C . GLN A 1 186 ? 57.10223 18.87526 65.47073 1.000 43.78330 4910 GLN A C 1
ATOM 567 O O . GLN A 1 186 ? 56.05600 18.22216 65.38672 1.000 43.25917 4910 GLN A O 1
ATOM 573 N N . ASN A 1 187 ? 57.76799 19.30687 64.40183 1.000 40.57978 4911 ASN A N 1
ATOM 574 C CA . ASN A 1 187 ? 57.32989 19.07465 63.02773 1.000 33.65610 4911 ASN A CA 1
ATOM 575 C C . ASN A 1 187 ? 58.12667 17.95838 62.36343 1.000 36.41294 4911 ASN A C 1
ATOM 576 O O . ASN A 1 187 ? 58.43916 18.02975 61.17061 1.000 35.88814 4911 ASN A O 1
ATOM 581 N N . ALA A 1 188 ? 58.47043 16.91675 63.12576 1.000 36.93414 4912 ALA A N 1
ATOM 582 C CA . ALA A 1 188 ? 59.24327 15.77814 62.62193 1.000 36.03363 4912 ALA A CA 1
ATOM 583 C C . ALA A 1 188 ? 60.56805 16.22832 62.00688 1.000 38.32860 4912 ALA A C 1
ATOM 584 O O . ALA A 1 188 ? 61.02694 15.67586 61.00427 1.000 38.04649 4912 ALA A O 1
ATOM 586 N N . ASN A 1 189 ? 61.18190 17.24769 62.61343 1.000 36.87417 4913 ASN A N 1
ATOM 587 C CA . ASN A 1 189 ? 62.47814 17.77300 62.17613 1.000 38.07587 4913 ASN A CA 1
ATOM 588 C C . ASN A 1 189 ? 62.44538 18.21821 60.71476 1.000 39.74209 4913 ASN A C 1
ATOM 589 O O . ASN A 1 189 ? 63.41043 18.03536 59.97015 1.000 39.32690 4913 ASN A O 1
ATOM 594 N N . THR A 1 190 ? 61.32368 18.80034 60.29675 1.000 35.14860 4914 THR A N 1
ATOM 595 C CA . THR A 1 190 ? 61.19580 19.39703 58.97620 1.000 32.58845 4914 THR A CA 1
ATOM 596 C C . THR A 1 190 ? 60.82043 20.86427 59.12499 1.000 32.64506 4914 THR A C 1
ATOM 597 O O . THR A 1 190 ? 60.14366 21.25440 60.08207 1.000 34.82699 4914 THR A O 1
ATOM 601 N N . LYS A 1 191 ? 61.26867 21.67330 58.16817 1.000 29.96853 4915 LYS A N 1
ATOM 602 C CA . LYS A 1 191 ? 61.10479 23.11680 58.26613 1.000 28.74349 4915 LYS A CA 1
ATOM 603 C C . LYS A 1 191 ? 59.63490 23.5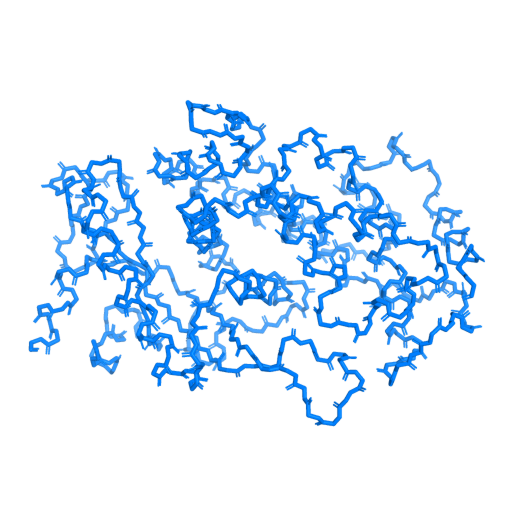1497 58.21605 1.000 32.24859 4915 LYS A C 1
ATOM 604 O O . LYS A 1 191 ? 58.82918 22.91021 57.50258 1.000 26.12036 4915 LYS A O 1
ATOM 610 N N . CYS A 1 192 ? 59.29354 24.54493 58.98550 1.000 28.75695 4916 CYS A N 1
ATOM 611 C CA . CYS A 1 192 ? 57.97344 25.15029 58.93533 1.000 27.76956 4916 CYS A CA 1
ATOM 612 C C . CYS A 1 192 ? 58.12190 26.64407 59.18071 1.000 29.03331 4916 CYS A C 1
ATOM 613 O O . CYS A 1 192 ? 59.09364 27.09833 59.78706 1.000 31.57476 4916 CYS A O 1
ATOM 616 N N . ASN A 1 193 ? 57.15003 27.41194 58.67767 1.000 24.81270 4917 ASN A N 1
ATOM 617 C CA . ASN A 1 193 ? 57.11543 28.84216 58.96493 1.000 25.94965 4917 ASN A CA 1
ATOM 618 C C . ASN A 1 193 ? 55.68573 29.36153 59.07354 1.000 28.24280 4917 ASN A C 1
ATOM 619 O O . ASN A 1 193 ? 55.46863 30.57201 58.94527 1.000 26.60433 4917 ASN A O 1
ATOM 624 N N . GLY A 1 194 ? 54.71294 28.48419 59.29638 1.000 25.40108 4918 GLY A N 1
ATOM 625 C CA . GLY A 1 194 ? 53.32839 28.88888 59.44278 1.000 21.76111 4918 GLY A CA 1
ATOM 626 C C . GLY A 1 194 ? 52.57713 27.83596 60.22155 1.000 22.11617 4918 GLY A C 1
ATOM 627 O O . GLY A 1 194 ? 53.06419 26.72641 60.44864 1.000 23.30859 4918 GLY A O 1
ATOM 628 N N . LEU A 1 195 ? 51.36997 28.20452 60.63646 1.000 22.64164 4919 LEU A N 1
ATOM 629 C CA . LEU A 1 195 ? 50.50442 27.31554 61.40877 1.000 22.15088 4919 LEU A CA 1
ATOM 630 C C . LEU A 1 195 ? 49.08308 27.57048 60.92031 1.000 26.32818 4919 LEU A C 1
ATOM 631 O O . LEU A 1 195 ? 48.43426 28.52677 61.35381 1.000 23.76080 4919 LEU A O 1
ATOM 636 N N . LEU A 1 196 ? 48.61838 26.73132 60.00162 1.000 21.19080 4920 LEU A N 1
ATOM 637 C CA . LEU A 1 196 ? 47.30853 26.92281 59.39570 1.000 23.41148 4920 LEU A CA 1
ATOM 638 C C . LEU A 1 196 ? 46.22126 26.44931 60.35107 1.000 24.52029 4920 LEU A C 1
ATOM 639 O O . LEU A 1 196 ? 46.16951 25.25712 60.66844 1.000 22.05963 4920 LEU A O 1
ATOM 644 N N . PRO A 1 197 ? 45.33942 27.32686 60.81946 1.000 22.21699 4921 PRO A N 1
ATOM 645 C CA . PRO A 1 197 ? 44.30852 26.89722 61.76543 1.000 22.93046 4921 PRO A CA 1
ATOM 646 C C . PRO A 1 197 ? 43.17070 26.16053 61.07832 1.000 21.61818 4921 PRO A C 1
ATOM 647 O O . PRO A 1 197 ? 42.82117 26.42733 59.92740 1.000 19.41786 4921 PRO A O 1
ATOM 651 N N . VAL A 1 198 ? 42.59890 25.21325 61.81012 1.000 21.35412 4922 VAL A N 1
ATOM 652 C CA . VAL A 1 198 ? 41.34114 24.58733 61.43805 1.000 20.90616 4922 VAL A CA 1
ATOM 653 C C . VAL A 1 198 ? 40.29791 25.01716 62.46098 1.000 23.49090 4922 VAL A C 1
ATOM 654 O O . VAL A 1 198 ? 40.62081 25.46126 63.56733 1.000 22.66222 4922 VAL A O 1
ATOM 658 N N . TRP A 1 199 ? 39.02855 24.90295 62.08137 1.000 21.75068 4923 TRP A N 1
ATOM 659 C CA . TRP A 1 199 ? 37.94028 25.45304 62.89028 1.000 23.69159 4923 TRP A CA 1
ATOM 660 C C . TRP A 1 199 ? 37.06277 24.31716 63.40950 1.000 22.65688 4923 TRP A C 1
ATOM 661 O O . TRP A 1 199 ? 36.12812 23.87819 62.73486 1.000 22.35358 4923 TRP A O 1
ATOM 672 N N . GLY A 1 200 ? 37.35325 23.86586 64.62822 1.000 19.16630 4924 GLY A N 1
ATOM 673 C CA . GLY A 1 200 ? 36.60165 22.80441 65.25405 1.000 21.15727 4924 GLY A CA 1
ATOM 674 C C . GLY A 1 200 ? 35.14919 23.16788 65.49289 1.000 20.12952 4924 GLY A C 1
ATOM 675 O O . GLY A 1 200 ? 34.78368 24.34359 65.58789 1.000 19.52328 4924 GLY A O 1
ATOM 676 N N . PRO A 1 201 ? 34.29368 22.14817 65.60523 1.000 21.31333 4925 PRO A N 1
ATOM 677 C CA . PRO A 1 201 ? 32.84721 22.40533 65.73240 1.000 22.35297 4925 PRO A CA 1
ATOM 678 C C . PRO A 1 201 ? 32.46684 23.25281 66.93448 1.000 25.51422 4925 PRO A C 1
ATOM 679 O O . PRO A 1 201 ? 31.50209 24.02426 66.85296 1.000 22.87964 4925 PRO A O 1
ATOM 683 N N . HIS A 1 202 ? 33.18382 23.13391 68.05106 1.000 22.52479 4926 HIS A N 1
ATOM 684 C CA . HIS A 1 202 ? 32.85581 23.87855 69.25990 1.000 23.86757 4926 HIS A CA 1
ATOM 685 C C . HIS A 1 202 ? 33.86847 24.97323 69.55822 1.000 28.43164 4926 HIS A C 1
ATOM 686 O O . HIS A 1 202 ? 33.83300 25.56351 70.64266 1.000 26.78658 4926 HIS A O 1
ATOM 693 N N . VAL A 1 203 ? 34.76215 25.25525 68.62203 1.000 22.79917 4927 VAL A N 1
ATOM 694 C CA . VAL A 1 203 ? 35.69589 26.37265 68.75936 1.000 21.79780 4927 VAL A CA 1
ATOM 695 C C . VAL A 1 203 ? 34.95356 27.66829 68.44533 1.000 24.55837 4927 VAL A C 1
ATOM 696 O O . VAL A 1 203 ? 34.28351 27.75041 67.40333 1.000 23.57154 4927 VAL A O 1
ATOM 700 N N . PRO A 1 204 ? 35.03011 28.68285 69.30412 1.000 26.79959 4928 PRO A N 1
ATOM 701 C CA . PRO A 1 204 ? 34.37234 29.95566 68.98739 1.000 23.65987 4928 PRO A CA 1
ATOM 702 C C . PRO A 1 204 ? 35.03626 30.62241 67.79226 1.000 28.37671 4928 PRO A C 1
ATOM 703 O O . PRO A 1 204 ? 36.25163 30.52528 67.60275 1.000 24.79833 4928 PRO A O 1
ATOM 707 N N . GLU A 1 205 ? 34.21901 31.29647 66.97615 1.000 26.22411 4929 GLU A N 1
ATOM 708 C CA . GLU A 1 205 ? 34.73555 31.90922 65.75471 1.000 25.46504 4929 GLU A CA 1
ATOM 709 C C . GLU A 1 205 ? 35.81019 32.94468 66.06064 1.000 32.40544 4929 GLU A C 1
ATOM 710 O O . GLU A 1 205 ? 36.77669 33.08996 65.30133 1.000 26.00156 4929 GLU A O 1
ATOM 716 N N . SER A 1 206 ? 35.65862 33.67639 67.16790 1.000 32.23081 4930 SER A N 1
ATOM 717 C CA . SER A 1 206 ? 36.63661 34.70345 67.51278 1.000 32.05057 4930 SER A CA 1
ATOM 718 C C . SER A 1 206 ? 38.01928 34.10050 67.72439 1.000 27.70883 4930 SER A C 1
ATOM 719 O O . SER A 1 206 ? 39.03270 34.70708 67.35741 1.000 34.00870 4930 SER A O 1
ATOM 722 N N . ALA A 1 207 ? 38.08123 32.90373 68.31111 1.000 28.06167 4931 ALA A N 1
ATOM 723 C CA . ALA A 1 207 ? 39.36729 32.23907 68.49126 1.000 30.49011 4931 ALA A CA 1
ATOM 724 C C . ALA A 1 207 ? 39.94818 31.79007 67.15579 1.000 29.89985 4931 ALA A C 1
ATOM 725 O O . ALA A 1 207 ? 41.14729 31.96163 66.90471 1.000 27.08383 4931 ALA A O 1
ATOM 727 N N . PHE A 1 208 ? 39.11521 31.21572 66.28506 1.000 27.33155 4932 PHE A N 1
ATOM 728 C CA . PHE A 1 208 ? 39.59673 30.80321 64.97037 1.000 26.70576 4932 PHE A CA 1
ATOM 729 C C . PHE A 1 208 ? 40.06400 32.00371 64.15772 1.000 25.08816 4932 PHE A C 1
ATOM 730 O O . PHE A 1 208 ? 41.14251 31.97736 63.55311 1.000 26.82667 4932 PHE A O 1
ATOM 738 N N . ALA A 1 209 ? 39.25523 33.06686 64.12785 1.000 24.62882 4933 ALA A N 1
ATOM 739 C CA . ALA A 1 209 ? 39.61377 34.25747 63.36314 1.000 26.37859 4933 ALA A CA 1
ATOM 740 C C . ALA A 1 209 ? 40.91695 34.86563 63.86459 1.000 27.73140 4933 ALA A C 1
ATOM 741 O O . ALA A 1 209 ? 41.74073 35.33082 63.06783 1.000 28.82945 4933 ALA A O 1
ATOM 743 N N . THR A 1 210 ? 41.12192 34.86867 65.18338 1.000 29.96710 4934 THR A N 1
ATOM 744 C CA . THR A 1 210 ? 42.38176 35.35180 65.73754 1.000 28.01635 4934 THR A CA 1
ATOM 745 C C . THR A 1 210 ? 43.55407 34.54164 65.20076 1.000 30.91247 4934 THR A C 1
ATOM 746 O O . THR A 1 210 ? 44.56650 35.10265 64.76085 1.000 29.01925 4934 THR A O 1
ATOM 750 N N . CYS A 1 211 ? 43.42729 33.21209 65.22049 1.000 28.15251 4935 CYS A N 1
ATOM 751 C CA . CYS A 1 211 ? 44.51483 32.36036 64.75295 1.000 30.02850 4935 CYS A CA 1
ATOM 752 C C . CYS A 1 211 ? 44.70038 32.45095 63.24445 1.000 27.21556 4935 CYS A C 1
ATOM 753 O O . CYS A 1 211 ? 45.82769 32.33498 62.75379 1.000 29.23088 4935 CYS A O 1
ATOM 756 N N . LEU A 1 212 ? 43.61701 32.65510 62.49530 1.000 23.78829 4936 LEU A N 1
ATOM 757 C CA . LEU A 1 212 ? 43.75677 32.86057 61.05855 1.000 28.36424 4936 LEU A CA 1
ATOM 758 C C . LEU A 1 212 ? 44.49903 34.15751 60.76693 1.000 29.93514 4936 LEU A C 1
ATOM 759 O O . LEU A 1 212 ? 45.30916 34.22248 59.83435 1.000 28.23493 4936 LEU A O 1
ATOM 764 N N . ALA A 1 213 ? 44.23819 35.20099 61.55712 1.000 30.31381 4937 ALA A N 1
ATOM 765 C CA . ALA A 1 213 ? 45.00947 36.43138 61.42533 1.000 30.64169 4937 ALA A CA 1
ATOM 766 C C . ALA A 1 213 ? 46.47826 36.19415 61.75268 1.000 27.60720 4937 ALA A C 1
ATOM 767 O O . ALA A 1 213 ? 47.36669 36.74626 61.09252 1.000 32.31761 4937 ALA A O 1
ATOM 769 N N . ARG A 1 214 ? 46.75174 35.37558 62.77325 1.000 25.51033 4938 ARG A N 1
ATOM 770 C CA . ARG A 1 214 ? 48.13167 35.03195 63.10116 1.000 28.64283 4938 ARG A CA 1
ATOM 771 C C . ARG A 1 214 ? 48.81485 34.33706 61.93089 1.000 32.75996 4938 ARG A C 1
ATOM 772 O O . ARG A 1 214 ? 49.96866 34.64096 61.60235 1.000 28.71598 4938 ARG A O 1
ATOM 780 N N . HIS A 1 215 ? 48.11351 33.40312 61.28578 1.000 27.41297 4939 HIS A N 1
ATOM 781 C CA . HIS A 1 215 ? 48.69865 32.68787 60.15717 1.000 27.48051 4939 HIS A CA 1
ATOM 782 C C . HIS A 1 215 ? 48.95801 33.62234 58.98309 1.000 25.36159 4939 HIS A C 1
ATOM 783 O O . HIS A 1 215 ? 49.97081 33.48684 58.28741 1.000 28.38702 4939 HIS A O 1
ATOM 790 N N . ASN A 1 216 ? 48.05154 34.57201 58.74256 1.000 26.72707 4940 ASN A N 1
ATOM 791 C CA . ASN A 1 216 ? 48.26222 35.53454 57.66762 1.000 29.90792 4940 ASN A CA 1
ATOM 792 C C . ASN A 1 216 ? 49.48434 36.40233 57.93364 1.000 28.77396 4940 ASN A C 1
ATOM 793 O O . ASN A 1 216 ? 50.19295 36.78348 56.99476 1.000 28.48377 4940 ASN A O 1
ATOM 798 N N . THR A 1 217 ? 49.74967 36.71831 59.20258 1.000 29.20808 4941 THR A N 1
ATOM 799 C CA . THR A 1 217 ? 50.97830 37.42623 59.54542 1.000 33.55619 4941 THR A CA 1
ATOM 800 C C . THR A 1 217 ? 52.19802 36.54345 59.31361 1.000 33.11741 4941 THR A C 1
ATOM 801 O O . THR A 1 217 ? 53.22115 37.01150 58.80004 1.000 34.35181 4941 THR A O 1
ATOM 805 N N . TYR A 1 218 ? 52.10560 35.26237 59.68262 1.000 27.39694 4942 TYR A N 1
ATOM 806 C CA . TYR A 1 218 ? 53.16521 34.31594 59.34893 1.000 28.91740 4942 TYR A CA 1
ATOM 807 C C . TYR A 1 218 ? 53.41274 34.27845 57.84619 1.000 31.62879 4942 TYR A C 1
ATOM 808 O O . TYR A 1 218 ? 54.56391 34.21263 57.39898 1.000 31.50138 4942 TYR A O 1
ATOM 817 N N . LEU A 1 219 ? 52.34056 34.31438 57.05075 1.000 29.48674 4943 LEU A N 1
ATOM 818 C CA . LEU A 1 219 ? 52.49171 34.26295 55.60061 1.000 28.66034 4943 LEU A CA 1
ATOM 819 C C . LEU A 1 219 ? 53.16297 35.52204 55.07086 1.000 32.45340 4943 LEU A C 1
ATOM 820 O O . LEU A 1 219 ? 54.02126 35.44603 54.18407 1.000 33.16527 4943 LEU A O 1
ATOM 825 N N . GLN A 1 220 ? 52.78371 36.68872 55.59930 1.000 29.26612 4944 GLN A N 1
ATOM 826 C CA . GLN A 1 220 ? 53.43953 37.93027 55.20003 1.000 36.21298 4944 GLN A CA 1
ATOM 827 C C . GLN A 1 220 ? 54.92932 37.89373 55.51528 1.000 34.20042 4944 GLN A C 1
ATOM 828 O O . GLN A 1 220 ? 55.75695 38.31460 54.69837 1.000 35.40617 4944 GLN A O 1
ATOM 834 N N . GLU A 1 221 ? 55.28951 37.37846 56.69210 1.000 33.71951 4945 GLU A N 1
ATOM 835 C CA . GLU A 1 221 ? 56.67114 37.43677 57.15143 1.000 32.73577 4945 GLU A CA 1
ATOM 836 C C . GLU A 1 221 ? 57.59846 36.51996 56.36429 1.000 37.88382 4945 GLU A C 1
ATOM 837 O O . GLU A 1 221 ? 58.80265 36.78750 56.30702 1.000 39.60361 4945 GLU A O 1
ATOM 843 N N . CYS A 1 222 ? 57.07846 35.45612 55.75131 1.000 35.82483 4946 CYS A N 1
ATOM 844 C CA . CYS A 1 222 ? 57.92374 34.51608 55.02522 1.000 34.83266 4946 CYS A CA 1
ATOM 845 C C . CYS A 1 222 ? 57.82451 34.65169 53.51118 1.000 39.45825 4946 CYS A C 1
ATOM 846 O O . CYS A 1 222 ? 58.66119 34.08302 52.80179 1.000 45.95146 4946 CYS A O 1
ATOM 849 N N . THR A 1 223 ? 56.84149 35.39082 52.99762 1.000 34.96946 4947 THR A N 1
ATOM 850 C CA . THR A 1 223 ? 56.66444 35.54465 51.55952 1.000 40.23975 4947 THR A CA 1
ATOM 851 C C . THR A 1 223 ? 56.82895 36.97705 51.07683 1.000 44.29820 4947 THR A C 1
ATOM 852 O O . THR A 1 223 ? 56.74076 37.21594 49.86576 1.000 49.53109 4947 THR A O 1
ATOM 856 N N . GLY A 1 224 ? 57.05503 37.93412 51.97689 1.000 45.80351 4948 GLY A N 1
ATOM 857 C CA . GLY A 1 224 ? 57.14131 39.33096 51.58846 1.000 43.99880 4948 GLY A CA 1
ATOM 858 C C . GLY A 1 224 ? 55.86489 39.80839 50.92688 1.000 46.34211 4948 GLY A C 1
ATOM 859 O O . GLY A 1 224 ? 55.87173 40.74890 50.12540 1.000 55.17702 4948 GLY A O 1
ATOM 860 N N . GLN A 1 225 ? 54.75740 39.15140 51.26153 1.000 49.31496 4949 GLN A N 1
ATOM 861 C CA . GLN A 1 225 ? 53.47568 39.42863 50.63105 1.000 48.77752 4949 GLN A CA 1
ATOM 862 C C . GLN A 1 225 ? 52.90250 40.74788 51.13026 1.000 52.39194 4949 GLN A C 1
ATOM 863 O O . GLN A 1 225 ? 53.24426 41.23791 52.20707 1.000 53.79634 4949 GLN A O 1
ATOM 869 N N . ARG A 1 226 ? 52.02837 41.33422 50.31726 1.000 56.24947 4950 ARG A N 1
ATOM 870 C CA . ARG A 1 226 ? 51.28785 42.50414 50.76480 1.000 54.39327 4950 ARG A CA 1
ATOM 871 C C . ARG A 1 226 ? 50.23204 42.10933 51.78588 1.000 58.04299 4950 ARG A C 1
ATOM 872 O O . ARG A 1 226 ? 50.25445 42.57545 52.93203 1.000 63.52958 4950 ARG A O 1
ATOM 874 N N . GLU A 1 227 ? 49.31148 41.22421 51.38786 1.000 52.36178 4951 GLU A N 1
ATOM 875 C CA . GLU A 1 227 ? 48.22272 40.77715 52.20922 1.000 47.88106 4951 GLU A CA 1
ATOM 876 C C . GLU A 1 227 ? 47.78450 39.44388 51.61705 1.000 40.65717 4951 GLU A C 1
ATOM 877 O O . GLU A 1 227 ? 47.53925 39.37388 50.40397 1.000 38.75594 4951 GLU A O 1
ATOM 883 N N . PRO A 1 228 ? 47.73259 38.37056 52.40736 1.000 37.03716 4952 PRO A N 1
ATOM 884 C CA . PRO A 1 228 ? 47.16140 37.11275 51.90043 1.000 33.14578 4952 PRO A CA 1
ATOM 885 C C . PRO A 1 228 ? 45.66537 37.27272 51.67772 1.000 35.68961 4952 PRO A C 1
ATOM 886 O O . PRO A 1 228 ? 44.91793 37.57845 52.60797 1.000 43.90004 4952 PRO A O 1
ATOM 890 N N . THR A 1 229 ? 45.23848 37.09293 50.43354 1.000 27.91699 4953 THR A N 1
ATOM 891 C CA . THR A 1 229 ? 43.83396 37.13634 50.05447 1.000 24.15178 4953 THR A CA 1
ATOM 892 C C . THR A 1 229 ? 43.33875 35.72217 49.78520 1.000 27.60236 4953 THR A C 1
ATOM 893 O O . THR A 1 229 ? 44.12407 34.77818 49.67487 1.000 24.13946 4953 THR A O 1
ATOM 897 N N . TYR A 1 230 ? 42.01602 35.57417 49.67120 1.000 25.76049 4954 TYR A N 1
ATOM 898 C CA . TYR A 1 230 ? 41.49537 34.26972 49.28049 1.000 23.99691 4954 TYR A CA 1
ATOM 899 C C . TYR A 1 230 ? 41.88375 33.93557 47.84588 1.000 22.37157 4954 TYR A C 1
ATOM 900 O O . TYR A 1 230 ? 42.05859 32.75852 47.51484 1.000 22.04107 4954 TYR A O 1
ATOM 909 N N . GLN A 1 231 ? 42.04712 34.95280 46.99150 1.000 21.67686 4955 GLN A N 1
ATOM 910 C CA . GLN A 1 231 ? 42.51081 34.70723 45.62872 1.000 24.31929 4955 GLN A CA 1
ATOM 911 C C . GLN A 1 231 ? 43.92224 34.13687 45.62556 1.000 22.31482 4955 GLN A C 1
ATOM 912 O O . GLN A 1 231 ? 44.22484 33.21069 44.86233 1.000 20.76818 4955 GLN A O 1
ATOM 918 N N . LEU A 1 232 ? 44.80757 34.68848 46.46153 1.000 21.04977 4956 LEU A N 1
ATOM 919 C CA . LEU A 1 232 ? 46.15628 34.14051 46.56088 1.000 22.13205 4956 LEU A CA 1
ATOM 920 C C . LEU A 1 232 ? 46.15004 32.76832 47.21676 1.000 21.63529 4956 LEU A C 1
ATOM 921 O O . LEU A 1 232 ? 46.99517 31.92454 46.90088 1.000 20.72103 4956 LEU A O 1
ATOM 926 N N . ASN A 1 233 ? 45.20909 32.52531 48.12662 1.000 20.29751 4957 ASN A N 1
ATOM 927 C CA . ASN A 1 233 ? 45.09105 31.19153 48.69791 1.000 18.40817 4957 ASN A CA 1
ATOM 928 C C . ASN A 1 233 ? 44.55821 30.19867 47.67156 1.000 19.35489 4957 ASN A C 1
ATOM 929 O O . ASN A 1 233 ? 44.91893 29.01757 47.71440 1.000 19.07844 4957 ASN A O 1
ATOM 934 N N . ILE A 1 234 ? 43.71674 30.65298 46.73711 1.000 18.32155 4958 ILE A N 1
ATOM 935 C CA . ILE A 1 234 ? 43.27913 29.77110 45.65782 1.000 18.37312 4958 ILE A CA 1
ATOM 936 C C . ILE A 1 234 ? 44.45507 29.41899 44.75523 1.000 20.97585 4958 ILE A C 1
ATOM 937 O O . ILE A 1 234 ? 44.63113 28.25769 44.36652 1.000 17.33227 4958 ILE A O 1
ATOM 942 N N . HIS A 1 235 ? 45.28206 30.41306 44.41097 1.000 16.34578 4959 HIS A N 1
ATOM 943 C CA . HIS A 1 235 ? 46.49545 30.13257 43.64895 1.000 18.18149 4959 HIS A CA 1
ATOM 944 C C . HIS A 1 235 ? 47.41801 29.18807 44.40731 1.000 17.10999 4959 HIS A C 1
ATOM 945 O O . HIS A 1 235 ? 48.10170 28.36039 43.79522 1.000 16.41285 4959 HIS A O 1
ATOM 952 N N . ASP A 1 236 ? 47.45731 29.30584 45.73657 1.000 15.55235 4960 ASP A N 1
ATOM 953 C CA . ASP A 1 236 ? 48.27817 28.41572 46.54983 1.000 16.40171 4960 ASP A CA 1
ATOM 954 C C . ASP A 1 236 ? 47.81662 26.97202 46.39711 1.000 17.57427 4960 ASP A C 1
ATOM 955 O O . ASP A 1 236 ? 48.63147 26.06397 46.19205 1.000 16.80724 4960 ASP A O 1
ATOM 960 N N . ILE A 1 237 ? 46.50164 26.74652 46.48207 1.000 16.22373 4961 ILE A N 1
ATOM 961 C CA . ILE A 1 237 ? 45.95411 25.41239 46.24988 1.000 15.33802 4961 ILE A CA 1
ATOM 962 C C . ILE A 1 237 ? 46.28656 24.94280 44.84028 1.000 15.54365 4961 ILE A C 1
ATOM 963 O O . ILE A 1 237 ? 46.67980 23.78932 44.62643 1.000 18.26908 4961 ILE A O 1
ATOM 968 N N . LYS A 1 238 ? 46.12347 25.82971 43.85757 1.000 15.32316 4962 LYS A N 1
ATOM 969 C CA . LYS A 1 238 ? 46.44454 25.49624 42.47213 1.000 15.05031 4962 LYS A CA 1
ATOM 970 C C . LYS A 1 238 ? 47.89604 25.04965 42.33581 1.000 16.59982 4962 LYS A C 1
ATOM 971 O O . LYS A 1 238 ? 48.19418 24.05026 41.66993 1.000 14.66865 4962 LYS A O 1
ATOM 977 N N . LEU A 1 239 ? 48.81538 25.77568 42.97489 1.000 17.41820 4963 LEU A N 1
ATOM 978 C CA . LEU A 1 239 ? 50.22682 25.41136 42.90569 1.000 16.15445 4963 LEU A CA 1
ATOM 979 C C . LEU A 1 239 ? 50.49429 24.09248 43.61883 1.000 16.57205 4963 LEU A C 1
ATOM 980 O O . LEU A 1 239 ? 51.35466 23.31242 43.19001 1.000 17.51750 4963 LEU A O 1
ATOM 985 N N . LEU A 1 240 ? 49.76695 23.82270 44.70599 1.000 16.64953 4964 LEU A N 1
ATOM 986 C CA . LEU A 1 240 ? 49.89125 22.52870 45.37045 1.000 17.89518 4964 LEU A CA 1
ATOM 987 C C . LEU A 1 240 ? 49.42883 21.40247 44.45372 1.000 15.69363 4964 LEU A C 1
ATOM 988 O O . LEU A 1 240 ? 50.13171 20.39851 44.28073 1.000 17.90054 4964 LEU A O 1
ATOM 993 N N . PHE A 1 241 ? 48.24096 21.55642 43.85812 1.000 16.87858 4965 PHE A N 1
ATOM 994 C CA . PHE A 1 241 ? 47.76015 20.59213 42.87242 1.000 17.45466 4965 PHE A CA 1
ATOM 995 C C . PHE A 1 241 ? 48.78015 20.39045 41.76027 1.000 18.49499 4965 PHE A C 1
ATOM 996 O O . PHE A 1 241 ? 49.01593 19.26149 41.31439 1.000 17.06799 4965 PHE A O 1
ATOM 1004 N N . LEU A 1 242 ? 49.38558 21.48268 41.28795 1.000 14.86231 4966 LEU A N 1
ATOM 1005 C CA . LEU A 1 242 ? 50.36400 21.37950 40.21147 1.000 17.72022 4966 LEU A CA 1
ATOM 1006 C C . LEU A 1 242 ? 51.60779 20.61627 40.64556 1.000 17.84189 4966 LEU A C 1
ATOM 1007 O O . LEU A 1 242 ? 52.27028 19.99285 39.81078 1.000 19.79156 4966 LEU A O 1
ATOM 1012 N N . ARG A 1 243 ? 51.94307 20.64271 41.93470 1.000 18.26169 4967 ARG A N 1
ATOM 1013 C CA . ARG A 1 243 ? 53.08104 19.85203 42.39232 1.000 22.25538 4967 ARG A CA 1
ATOM 1014 C C . ARG A 1 243 ? 52.77068 18.36005 42.34779 1.000 21.70585 4967 ARG A C 1
ATOM 1015 O O . ARG A 1 243 ? 53.64625 17.54932 42.02201 1.000 18.54038 4967 ARG A O 1
ATOM 1023 N N . PHE A 1 244 ? 51.53271 17.97815 42.66741 1.000 18.84948 4968 PHE A N 1
ATOM 1024 C CA . PHE A 1 244 ? 51.09437 16.61145 42.40132 1.000 18.86429 4968 PHE A CA 1
ATOM 1025 C C . PHE A 1 244 ? 51.20597 16.29343 40.91620 1.000 19.10029 4968 PHE A C 1
ATOM 1026 O O . PHE A 1 244 ? 51.81076 15.28878 40.52218 1.000 20.31214 4968 PHE A O 1
ATOM 1034 N N . ALA A 1 245 ? 50.63226 17.15856 40.07570 1.000 16.16818 4969 ALA A N 1
ATOM 1035 C CA . ALA A 1 245 ? 50.46223 16.85189 38.66099 1.000 16.13930 4969 ALA A CA 1
ATOM 1036 C C . ALA A 1 245 ? 51.77870 16.89235 37.89818 1.000 19.21428 4969 ALA A C 1
ATOM 1037 O O . ALA A 1 245 ? 51.93799 16.16806 36.90878 1.000 17.67208 4969 ALA A O 1
ATOM 1039 N N . MET A 1 246 ? 52.72136 17.73097 38.32177 1.000 16.67742 4970 MET A N 1
ATOM 1040 C CA . MET A 1 246 ? 54.01935 17.81405 37.66409 1.000 20.10619 4970 MET A CA 1
ATOM 1041 C C . MET A 1 246 ? 55.04863 16.87148 38.27071 1.000 22.29936 4970 MET A C 1
ATOM 1042 O O . MET A 1 246 ? 56.19325 16.84734 37.80417 1.000 21.87256 4970 MET A O 1
ATOM 1047 N N . GLU A 1 247 ? 54.66564 16.09364 39.28413 1.000 19.49862 4971 GLU A N 1
ATOM 1048 C CA . GLU A 1 247 ? 55.58166 15.20290 39.99716 1.000 23.60255 4971 GLU A CA 1
ATOM 1049 C C . GLU A 1 247 ? 56.80180 15.97043 40.50077 1.000 26.18965 4971 GLU A C 1
ATOM 1050 O O . GLU A 1 247 ? 57.95100 15.56475 40.31428 1.000 25.17318 4971 GLU A O 1
ATOM 1056 N N . GLN A 1 248 ? 56.53934 17.10536 41.13583 1.000 20.81313 4972 GLN A N 1
ATOM 1057 C CA . GLN A 1 248 ? 57.58148 17.93102 41.72229 1.000 22.45485 4972 GLN A CA 1
ATOM 1058 C C . GLN A 1 248 ? 57.68248 17.65379 43.21838 1.000 27.69382 4972 GLN A C 1
ATOM 1059 O O . GLN A 1 248 ? 56.73761 17.17838 43.85385 1.000 27.91961 4972 GLN A O 1
ATOM 1065 N N . SER A 1 249 ? 58.85469 17.94421 43.77341 1.000 25.47747 4973 SER A N 1
ATOM 1066 C CA . SER A 1 249 ? 59.15842 17.51382 45.13073 1.000 27.45173 4973 SER A CA 1
ATOM 1067 C C . SER A 1 249 ? 58.36871 18.31537 46.15705 1.000 24.09051 4973 SER A C 1
ATOM 1068 O O . SER A 1 249 ? 58.23733 19.53842 46.05222 1.000 25.24825 4973 SER A O 1
ATOM 1071 N N . PHE A 1 250 ? 57.83716 17.60937 47.15357 1.000 26.69918 4974 PHE A N 1
ATOM 1072 C CA . PHE A 1 250 ? 57.21795 18.23199 48.31502 1.000 26.39424 4974 PHE A CA 1
ATOM 1073 C C . PHE A 1 250 ? 58.18599 18.39555 49.47807 1.000 27.00844 4974 PHE A C 1
ATOM 1074 O O . PHE A 1 250 ? 57.84715 19.07241 50.45524 1.000 29.53864 4974 PHE A O 1
ATOM 1082 N N . SER A 1 251 ? 59.37771 17.79819 49.39605 1.000 26.59876 4975 SER A N 1
ATOM 1083 C CA . SER A 1 251 ? 60.28018 17.70331 50.53306 1.000 26.73987 4975 SER A CA 1
ATOM 1084 C C . SER A 1 251 ? 61.63018 18.37404 50.32751 1.000 30.63029 4975 SER A C 1
ATOM 1085 O O . SER A 1 251 ? 62.42313 18.41385 51.27548 1.000 31.84372 4975 SER A O 1
ATOM 1088 N N . ALA A 1 252 ? 61.92149 18.89106 49.13066 1.000 26.37502 4976 ALA A N 1
ATOM 1089 C CA . ALA A 1 252 ? 63.25088 19.43488 48.86556 1.000 28.73599 4976 ALA A CA 1
ATOM 1090 C C . ALA A 1 252 ? 63.54344 20.64835 49.73882 1.000 30.73833 4976 ALA A C 1
ATOM 1091 O O . ALA A 1 252 ? 64.68613 20.85374 50.16438 1.000 29.65848 4976 ALA A O 1
ATOM 1093 N N . ASP A 1 253 ? 62.52778 21.46418 50.01887 1.000 27.71183 4977 ASP A N 1
ATOM 1094 C CA . ASP A 1 253 ? 62.73293 22.66185 50.82376 1.000 28.82935 4977 ASP A CA 1
ATOM 1095 C C . ASP A 1 253 ? 62.62125 22.39875 52.31789 1.000 31.49896 4977 ASP A C 1
ATOM 1096 O O . ASP A 1 253 ? 63.28057 23.08270 53.10911 1.000 32.74158 4977 ASP A O 1
ATOM 1101 N N . THR A 1 254 ? 61.80930 21.42359 52.72219 1.000 29.19965 4978 THR A N 1
ATOM 1102 C CA . THR A 1 254 ? 61.53453 21.18144 54.13280 1.000 31.25058 4978 THR A CA 1
ATOM 1103 C C . THR A 1 254 ? 62.34172 20.03523 54.72177 1.000 29.72222 4978 THR A C 1
ATOM 1104 O O . THR A 1 254 ? 62.56738 20.01414 55.93750 1.000 31.00392 4978 THR A O 1
ATOM 1108 N N . GLY A 1 255 ? 62.77824 19.08591 53.89581 1.000 32.57998 4979 GLY A N 1
ATOM 1109 C CA . GLY A 1 255 ? 63.46584 17.90741 54.37428 1.000 32.78323 4979 GLY A CA 1
ATOM 1110 C C . GLY A 1 255 ? 62.57522 16.71265 54.62689 1.000 35.43978 4979 GLY A C 1
ATOM 1111 O O . GLY A 1 255 ? 63.08478 15.64951 55.00420 1.000 33.38189 4979 GLY A O 1
ATOM 1112 N N . GLY A 1 256 ? 61.26582 16.84980 54.43270 1.000 28.53068 4980 GLY A N 1
ATOM 1113 C CA . GLY A 1 256 ? 60.34255 15.75538 54.65667 1.000 34.30677 4980 GLY A CA 1
ATOM 1114 C C . GLY A 1 256 ? 58.91945 16.11442 54.28402 1.000 31.70476 4980 GLY A C 1
ATOM 1115 O O . GLY A 1 256 ? 58.50956 17.27150 54.41337 1.000 34.78262 4980 GLY A O 1
ATOM 1116 N N . GLY A 1 257 ? 58.15502 15.12803 53.82837 1.000 29.11569 4981 GLY A N 1
ATOM 1117 C CA . GLY A 1 257 ? 56.81147 15.36917 53.34183 1.000 31.78053 4981 GLY A CA 1
ATOM 1118 C C . GLY A 1 257 ? 56.64070 14.85909 51.92596 1.000 30.56206 4981 GLY A C 1
ATOM 1119 O O . GLY A 1 257 ? 57.60143 14.83470 51.15237 1.000 31.49855 4981 GLY A O 1
ATOM 1120 N N . GLY A 1 258 ? 55.43743 14.44267 51.57488 1.000 26.86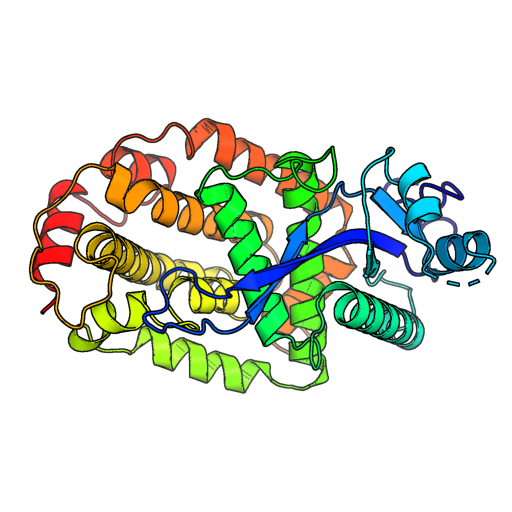421 4982 GLY A N 1
ATOM 1121 C CA . GLY A 1 258 ? 55.19450 13.90149 50.26055 1.000 24.82960 4982 GLY A CA 1
ATOM 1122 C C . GLY A 1 258 ? 53.75294 14.06691 49.85844 1.000 22.57346 4982 GLY A C 1
ATOM 1123 O O . GLY A 1 258 ? 53.02639 14.89772 50.40662 1.000 23.19165 4982 GLY A O 1
ATOM 1124 N N . ARG A 1 259 ? 53.33845 13.25709 48.88301 1.000 22.08268 4983 ARG A N 1
ATOM 1125 C CA . ARG A 1 259 ? 51.94936 13.30272 48.44282 1.000 21.03262 4983 ARG A CA 1
ATOM 1126 C C . ARG A 1 259 ? 50.99644 12.91769 49.56646 1.000 23.10590 4983 ARG A C 1
ATOM 1127 O O . ARG A 1 259 ? 49.86253 13.41091 49.61413 1.000 20.71882 4983 ARG A O 1
ATOM 1135 N N . GLU A 1 260 ? 51.44155 12.05697 50.48635 1.000 20.74281 4984 GLU A N 1
ATOM 1136 C CA . GLU A 1 260 ? 50.57513 11.62137 51.57812 1.000 25.52021 4984 GLU A CA 1
ATOM 1137 C C . GLU A 1 260 ? 50.28415 12.76470 52.54195 1.000 25.24938 4984 GLU A C 1
ATOM 1138 O O . GLU A 1 260 ? 49.12088 13.05186 52.84552 1.000 25.82912 4984 GLU A O 1
ATOM 1140 N N . SER A 1 261 ? 51.32899 13.43717 53.02907 1.000 21.62806 4985 SER A N 1
ATOM 1141 C CA . SER A 1 261 ? 51.11521 14.51682 53.98664 1.000 21.59633 4985 SER A CA 1
ATOM 1142 C C . SER A 1 261 ? 50.37490 15.69206 53.36107 1.000 24.66225 4985 SER A C 1
ATOM 1143 O O . SER A 1 261 ? 49.56680 16.34523 54.03348 1.000 20.11957 4985 SER A O 1
ATOM 1146 N N . ASN A 1 262 ? 50.62013 15.97041 52.08168 1.000 21.23512 4986 ASN A N 1
ATOM 1147 C CA . ASN A 1 262 ? 50.05687 17.16783 51.47702 1.000 19.00467 4986 ASN A CA 1
ATOM 1148 C C . ASN A 1 262 ? 48.64396 16.96766 50.94536 1.000 18.13688 4986 ASN A C 1
ATOM 1149 O O . ASN A 1 262 ? 47.90435 17.95139 50.82591 1.000 20.13807 4986 ASN A O 1
ATOM 1154 N N . ILE A 1 263 ? 48.24177 15.73243 50.62782 1.000 19.33555 4987 ILE A N 1
ATOM 1155 C CA . ILE A 1 263 ? 46.83473 15.50694 50.30498 1.000 18.65074 4987 ILE A CA 1
ATOM 1156 C C . ILE A 1 263 ? 45.96795 15.78223 51.52542 1.000 19.30965 4987 ILE A C 1
ATOM 1157 O O . ILE A 1 263 ? 44.81320 16.20832 51.39695 1.000 16.35983 4987 ILE A O 1
ATOM 1162 N N . HIS A 1 264 ? 46.50900 15.56796 52.72650 1.000 18.60549 4988 HIS A N 1
ATOM 1163 C CA . HIS A 1 264 ? 45.74255 15.81974 53.93710 1.000 16.93402 4988 HIS A CA 1
ATOM 1164 C C . HIS A 1 264 ? 45.68484 17.29741 54.28619 1.000 18.64667 4988 HIS A C 1
ATOM 1165 O O . HIS A 1 264 ? 44.79003 17.70873 55.03200 1.000 16.78097 4988 HIS A O 1
ATOM 1172 N N . LEU A 1 265 ? 46.60681 18.09985 53.75099 1.000 17.44937 4989 LEU A N 1
ATOM 1173 C CA . LEU A 1 265 ? 46.54731 19.54560 53.93939 1.000 18.66826 4989 LEU A CA 1
ATOM 1174 C C . LEU A 1 265 ? 45.47142 20.18386 53.06857 1.000 20.31191 4989 LEU A C 1
ATOM 1175 O O . LEU A 1 265 ? 44.88413 21.19894 53.45934 1.000 17.69737 4989 LEU A O 1
ATOM 1180 N N . ILE A 1 266 ? 45.18884 19.58511 51.90599 1.000 17.35826 4990 ILE A N 1
ATOM 1181 C CA . ILE A 1 266 ? 44.32209 20.22878 50.91333 1.000 15.18647 4990 ILE A CA 1
ATOM 1182 C C . ILE A 1 266 ? 42.96518 20.64157 51.47264 1.000 16.57027 4990 ILE A C 1
ATOM 1183 O O . ILE A 1 266 ? 42.54143 21.78169 51.21946 1.000 15.93951 4990 ILE A O 1
ATOM 1188 N N . PRO A 1 267 ? 42.22903 19.80086 52.20797 1.000 16.36725 4991 PRO A N 1
ATOM 1189 C CA . PRO A 1 267 ? 40.90236 20.23395 52.67649 1.000 16.08841 4991 PRO A CA 1
ATOM 1190 C C . PRO A 1 267 ? 40.95095 21.43473 53.60236 1.000 17.77845 4991 PRO A C 1
ATOM 1191 O O . PRO A 1 267 ? 39.96278 22.17237 53.70401 1.000 15.91800 4991 PRO A O 1
ATOM 1195 N N . TYR A 1 268 ? 42.07379 21.66126 54.27623 1.000 16.38553 4992 TYR A N 1
ATOM 1196 C CA . TYR A 1 268 ? 42.15318 22.73967 55.24818 1.000 16.16373 4992 TYR A CA 1
ATOM 1197 C C . TYR A 1 268 ? 42.60268 24.05431 54.63504 1.000 18.95967 4992 TYR A C 1
ATOM 1198 O O . TYR A 1 268 ? 42.23884 25.11381 55.15204 1.000 16.36822 4992 TYR A O 1
ATOM 1207 N N . ILE A 1 269 ? 43.36827 24.02481 53.54007 1.000 15.96239 4993 ILE A N 1
ATOM 1208 C CA . ILE A 1 269 ? 43.55812 25.25637 52.78059 1.000 17.40841 4993 ILE A CA 1
ATOM 1209 C C . ILE A 1 269 ? 42.26332 25.64018 52.08057 1.000 19.51885 4993 ILE A C 1
ATOM 1210 O O . ILE A 1 269 ? 41.92172 26.82488 51.98569 1.000 17.57613 4993 ILE A O 1
ATOM 1215 N N . ILE A 1 270 ? 41.52585 24.64572 51.57258 1.000 16.92783 4994 ILE A N 1
ATOM 1216 C CA . ILE A 1 270 ? 40.21298 24.91410 50.98971 1.000 14.72364 4994 ILE A CA 1
ATOM 1217 C C . ILE A 1 270 ? 39.32575 25.62116 52.00200 1.000 16.33405 4994 ILE A C 1
ATOM 1218 O O . ILE A 1 270 ? 38.64326 26.60030 51.67766 1.000 19.56704 4994 ILE A O 1
ATOM 1223 N N . HIS A 1 271 ? 39.33732 25.15093 53.25219 1.000 16.00264 4995 HIS A N 1
ATOM 1224 C CA . HIS A 1 271 ? 38.45922 25.74089 54.25760 1.000 17.39150 4995 HIS A CA 1
ATOM 1225 C C . HIS A 1 271 ? 38.81888 27.19538 54.53613 1.000 18.73128 4995 HIS A C 1
ATOM 1226 O O . HIS A 1 271 ? 37.93073 28.01835 54.78705 1.000 18.07159 4995 HIS A O 1
ATOM 1233 N N . THR A 1 272 ? 40.11195 27.53621 54.50043 1.000 17.61923 4996 THR A N 1
ATOM 1234 C CA . THR A 1 272 ? 40.48882 28.93037 54.71549 1.000 20.51825 4996 THR A CA 1
ATOM 1235 C C . THR A 1 272 ? 40.01418 29.81494 53.57173 1.000 18.07210 4996 THR A C 1
ATOM 1236 O O . THR A 1 272 ? 39.64772 30.97422 53.79962 1.000 20.75763 4996 THR A O 1
ATOM 1240 N N . VAL A 1 273 ? 40.00630 29.29406 52.34243 1.000 16.78600 4997 VAL A N 1
ATOM 1241 C CA . VAL A 1 273 ? 39.41740 30.03914 51.23252 1.000 15.90917 4997 VAL A CA 1
ATOM 1242 C C . VAL A 1 273 ? 37.91935 30.19948 51.44987 1.000 19.06415 4997 VAL A C 1
ATOM 1243 O O . VAL A 1 273 ? 37.36548 31.29634 51.30860 1.000 19.05260 4997 VAL A O 1
ATOM 1247 N N . LEU A 1 274 ? 37.24123 29.10268 51.80366 1.000 15.99786 4998 LEU A N 1
ATOM 1248 C CA . LEU A 1 274 ? 35.79488 29.15535 51.99478 1.000 15.14434 4998 LEU A CA 1
ATOM 1249 C C . LEU A 1 274 ? 35.41666 30.11030 53.11706 1.000 17.67187 4998 LEU A C 1
ATOM 1250 O O . LEU A 1 274 ? 34.45289 30.87382 52.99127 1.000 16.97271 4998 LEU A O 1
ATOM 1255 N N . TYR A 1 275 ? 36.15305 30.06898 54.22912 1.000 18.96420 4999 TYR A N 1
ATOM 1256 C CA . TYR A 1 275 ? 35.84457 30.94672 55.35232 1.000 20.15568 4999 TYR A CA 1
ATOM 1257 C C . TYR A 1 275 ? 35.84346 32.40785 54.92410 1.000 20.96991 4999 TYR A C 1
ATOM 1258 O O . TYR A 1 275 ? 34.92686 33.16355 55.26628 1.000 19.14216 4999 TYR A O 1
ATOM 1267 N N . VAL A 1 276 ? 36.84798 32.81586 54.14605 1.000 18.41055 5000 VAL A N 1
ATOM 1268 C CA . VAL A 1 276 ? 36.94026 34.21165 53.72600 1.000 20.90120 5000 VAL A CA 1
ATOM 1269 C C . VAL A 1 276 ? 35.89944 34.52442 52.65832 1.000 21.94547 5000 VAL A C 1
ATOM 1270 O O . VAL A 1 276 ? 35.28140 35.59653 52.67321 1.000 22.66233 5000 VAL A O 1
ATOM 1274 N N . LEU A 1 277 ? 35.68784 33.60090 51.71545 1.000 22.00541 5001 LEU A N 1
ATOM 1275 C CA . LEU A 1 277 ? 34.62634 33.78096 50.72720 1.000 17.69234 5001 LEU A CA 1
ATOM 1276 C C . LEU A 1 277 ? 33.27662 33.99587 51.39841 1.000 20.36256 5001 LEU A C 1
ATOM 1277 O O . LEU A 1 277 ? 32.48236 34.83701 50.96162 1.000 22.12308 5001 LEU A O 1
ATOM 1282 N N . ASN A 1 278 ? 32.99732 33.23916 52.46125 1.000 19.61135 5002 ASN A N 1
ATOM 1283 C CA . ASN A 1 278 ? 31.68184 33.29954 53.08841 1.000 21.59226 5002 ASN A CA 1
ATOM 1284 C C . ASN A 1 278 ? 31.54828 34.50757 54.00852 1.000 24.28645 5002 ASN A C 1
ATOM 1285 O O . ASN A 1 278 ? 30.50513 35.17103 54.01111 1.000 26.20342 5002 ASN A O 1
ATOM 1290 N N . THR A 1 279 ? 32.58866 34.81459 54.78956 1.000 23.20637 5003 THR A N 1
ATOM 1291 C CA . THR A 1 279 ? 32.49312 35.93757 55.71971 1.000 23.94464 5003 THR A CA 1
ATOM 1292 C C . THR A 1 279 ? 32.44654 37.27624 54.99351 1.000 26.48794 5003 THR A C 1
ATOM 1293 O O . THR A 1 279 ? 31.79778 38.21257 55.47379 1.000 28.68061 5003 THR A O 1
ATOM 1297 N N . THR A 1 280 ? 33.12069 37.39503 53.85058 1.000 22.46132 5004 THR A N 1
ATOM 1298 C CA . THR A 1 280 ? 33.09872 38.63216 53.08064 1.000 25.99071 5004 THR A CA 1
ATOM 1299 C C . THR A 1 280 ? 32.03917 38.63279 51.98577 1.000 27.40053 5004 THR A C 1
ATOM 1300 O O . THR A 1 280 ? 31.97021 39.59711 51.21484 1.000 26.52308 5004 THR A O 1
ATOM 1304 N N . ARG A 1 281 ? 31.22235 37.57928 51.90045 1.000 20.20652 5005 ARG A N 1
ATOM 1305 C CA . ARG A 1 281 ? 30.08781 37.51347 50.97740 1.000 28.10252 5005 ARG A CA 1
ATOM 1306 C C . ARG A 1 281 ? 30.52758 37.71236 49.52555 1.000 30.12970 5005 ARG A C 1
ATOM 1307 O O . ARG A 1 281 ? 29.91779 38.46502 48.76126 1.000 26.01553 5005 ARG A O 1
ATOM 1309 N N . ALA A 1 282 ? 31.58903 37.00758 49.13951 1.000 25.83774 5006 ALA A N 1
ATOM 1310 C CA . ALA A 1 282 ? 32.18417 37.15570 47.81945 1.000 22.81639 5006 ALA A CA 1
ATOM 1311 C C . ALA A 1 282 ? 31.79860 36.04601 46.84864 1.000 23.92482 5006 ALA A C 1
ATOM 1312 O O . ALA A 1 282 ? 32.19133 36.10689 45.67892 1.000 23.85173 5006 ALA A O 1
ATOM 1314 N N . THR A 1 283 ? 31.02987 35.04794 47.29114 1.000 21.11412 5007 THR A N 1
ATOM 1315 C CA . THR A 1 283 ? 30.81398 33.86006 46.46791 1.000 21.72866 5007 THR A CA 1
ATOM 1316 C C . THR A 1 283 ? 30.05037 34.18910 45.18777 1.000 22.99821 5007 THR A C 1
ATOM 1317 O O . THR A 1 283 ? 30.42915 33.74441 44.09814 1.000 22.12360 5007 THR A O 1
ATOM 1321 N N . SER A 1 284 ? 28.96655 34.96453 45.29572 1.000 24.67296 5008 SER A N 1
ATOM 1322 C CA . SER A 1 284 ? 28.16780 35.26532 44.10940 1.000 26.06993 5008 SER A CA 1
ATOM 1323 C C . SER A 1 284 ? 28.98952 36.01714 43.06764 1.000 24.42784 5008 SER A C 1
ATOM 1324 O O . SER A 1 284 ? 28.84127 35.78202 41.86246 1.000 25.49742 5008 SER A O 1
ATOM 1327 N N . ARG A 1 285 ? 29.86576 36.92128 43.51391 1.000 22.61313 5009 ARG A N 1
ATOM 1328 C CA . ARG A 1 285 ? 30.78443 37.58318 42.59152 1.000 25.91160 5009 ARG A CA 1
ATOM 1329 C C . ARG A 1 285 ? 31.66997 36.57044 41.87715 1.000 25.62399 5009 ARG A C 1
ATOM 1330 O O . ARG A 1 285 ? 31.89112 36.66889 40.66393 1.000 20.82264 5009 ARG A O 1
ATOM 1338 N N . GLU A 1 286 ? 32.18038 35.58197 42.61237 1.000 22.75960 5010 GLU A N 1
ATOM 1339 C CA . GLU A 1 286 ? 33.08315 34.61593 41.99941 1.000 22.11591 5010 GLU A CA 1
ATOM 1340 C C . GLU A 1 286 ? 32.33898 33.63449 41.10590 1.000 20.71372 5010 GLU A C 1
ATOM 1341 O O . GLU A 1 286 ? 32.91218 33.13402 40.13137 1.000 20.68864 5010 GLU A O 1
ATOM 1347 N N . GLU A 1 287 ? 31.07190 33.34659 41.41441 1.000 18.07102 5011 GLU A N 1
ATOM 1348 C CA . GLU A 1 287 ? 30.25595 32.55720 40.49653 1.000 16.80066 5011 GLU A CA 1
ATOM 1349 C C . GLU A 1 287 ? 30.12961 33.25176 39.14773 1.000 20.49208 5011 GLU A C 1
ATOM 1350 O O . GLU A 1 287 ? 30.15534 32.59883 38.09720 1.000 19.74596 5011 GLU A O 1
ATOM 1356 N N . LYS A 1 288 ? 29.99607 34.58106 39.15782 1.000 21.91360 5012 LYS A N 1
ATOM 1357 C CA . LYS A 1 288 ? 29.93146 35.32530 37.90427 1.000 25.11250 5012 LYS A CA 1
ATOM 1358 C C . LYS A 1 288 ? 31.28318 35.33634 37.20125 1.000 22.40790 5012 LYS A C 1
ATOM 1359 O O . LYS A 1 288 ? 31.34910 35.22379 35.97128 1.000 23.96509 5012 LYS A O 1
ATOM 1361 N N . ASN A 1 289 ? 32.37159 35.46681 37.96611 1.000 21.97068 5013 ASN A N 1
ATOM 1362 C CA . ASN A 1 289 ? 33.70696 35.38669 37.38091 1.000 21.33800 5013 ASN A CA 1
ATOM 1363 C C . ASN A 1 289 ? 33.93309 34.03138 36.72428 1.000 25.30490 5013 ASN A C 1
ATOM 1364 O O . ASN A 1 289 ? 34.43491 33.94906 35.59637 1.000 20.06560 5013 ASN A O 1
ATOM 1369 N N . LEU A 1 290 ? 33.55907 32.95342 37.41985 1.000 21.43057 5014 LEU A N 1
ATOM 1370 C CA . LEU A 1 290 ? 33.74060 31.61313 36.87091 1.000 19.40995 5014 LEU A CA 1
ATOM 1371 C C . LEU A 1 290 ? 32.92861 31.41515 35.59656 1.000 22.96535 5014 LEU A C 1
ATOM 1372 O O . LEU A 1 290 ? 33.41956 30.82934 34.62411 1.000 22.15806 5014 LEU A O 1
ATOM 1377 N N . GLN A 1 291 ? 31.67768 31.88042 35.58268 1.000 20.91540 5015 GLN A N 1
ATOM 1378 C CA . GLN A 1 291 ? 30.87800 31.76515 34.36644 1.000 24.30716 5015 GLN A CA 1
ATOM 1379 C C . GLN A 1 291 ? 31.49159 32.56688 33.23102 1.000 23.42145 5015 GLN A C 1
ATOM 1380 O O . GLN A 1 291 ? 31.43732 32.15102 32.06740 1.000 26.96655 5015 GLN A O 1
ATOM 1386 N N . GLY A 1 292 ? 32.07857 33.72089 33.55159 1.000 22.64363 5016 GLY A N 1
ATOM 1387 C CA . GLY A 1 292 ? 32.78132 34.48407 32.53693 1.000 27.50071 5016 GLY A CA 1
ATOM 1388 C C . GLY A 1 292 ? 33.90116 33.68690 31.90099 1.000 27.39222 5016 GLY A C 1
ATOM 1389 O O . GLY A 1 292 ? 34.07652 33.70906 30.68044 1.000 24.97422 5016 GLY A O 1
ATOM 1390 N N . PHE A 1 293 ? 34.66103 32.95400 32.71972 1.000 23.20583 5017 PHE A N 1
ATOM 1391 C CA . PHE A 1 293 ? 35.72534 32.11213 32.18446 1.000 24.02059 5017 PHE A CA 1
ATOM 1392 C C . PHE A 1 293 ? 35.16020 31.01461 31.29424 1.000 23.32111 5017 PHE A C 1
ATOM 1393 O O . PHE A 1 293 ? 35.68822 30.75173 30.20749 1.000 23.68551 5017 PHE A O 1
ATOM 1401 N N . LEU A 1 294 ? 34.08901 30.35616 31.74289 1.000 20.52417 5018 LEU A N 1
ATOM 1402 C CA . LEU A 1 294 ? 33.52679 29.25287 30.97366 1.000 20.25448 5018 LEU A CA 1
ATOM 1403 C C . LEU A 1 294 ? 32.91295 29.73450 29.66674 1.000 28.45991 5018 LEU A C 1
ATOM 1404 O O . LEU A 1 294 ? 32.82829 28.96427 28.70251 1.000 26.32425 5018 LEU A O 1
ATOM 1409 N N . GLU A 1 295 ? 32.49395 30.99619 29.61147 1.000 26.72820 5019 GLU A N 1
ATOM 1410 C CA . GLU A 1 295 ? 31.85320 31.55555 28.43119 1.000 31.84515 5019 GLU A CA 1
ATOM 1411 C C . GLU A 1 295 ? 32.83872 32.18787 27.45831 1.000 30.01828 5019 GLU A C 1
ATOM 1412 O O . GLU A 1 295 ? 32.41095 32.68520 26.41116 1.000 30.17467 5019 GLU A O 1
ATOM 1418 N N . GLN A 1 296 ? 34.13145 32.18901 27.77522 1.000 26.22475 5020 GLN A N 1
ATOM 1419 C CA . GLN A 1 296 ? 35.12593 32.70427 26.84337 1.000 27.57071 5020 GLN A CA 1
ATOM 1420 C C . GLN A 1 296 ? 35.00889 31.97037 25.51261 1.000 26.66783 5020 GLN A C 1
ATOM 1421 O O . GLN A 1 296 ? 35.02139 30.73155 25.49237 1.000 27.32987 5020 GLN A O 1
ATOM 1427 N N . PRO A 1 297 ? 34.88461 32.67919 24.39391 1.000 30.76747 5021 PRO A N 1
ATOM 1428 C CA . PRO A 1 297 ? 34.84304 31.99774 23.09845 1.000 31.98614 5021 PRO A CA 1
ATOM 1429 C C . PRO A 1 297 ? 36.18019 31.34070 22.79418 1.000 29.03818 5021 PRO A C 1
ATOM 1430 O O . PRO A 1 297 ? 37.21649 31.67857 23.37020 1.000 29.38893 5021 PRO A O 1
ATOM 1434 N N . LYS A 1 298 ? 36.14027 30.37924 21.86753 1.000 31.77961 5022 LYS A N 1
ATOM 1435 C CA . LYS A 1 298 ? 37.32906 29.58193 21.57797 1.000 32.78497 5022 LYS A CA 1
ATOM 1436 C C . LYS A 1 298 ? 38.48114 30.43893 21.07310 1.000 32.44572 5022 LYS A C 1
ATOM 1437 O O . LYS A 1 298 ? 39.64960 30.08203 21.26760 1.000 31.35434 5022 LYS A O 1
ATOM 1443 N N . GLU A 1 299 ? 38.18088 31.57504 20.44121 1.000 35.39275 5023 GLU A N 1
ATOM 1444 C CA . GLU A 1 299 ? 39.22695 32.48645 19.99021 1.000 31.71374 5023 GLU A CA 1
ATOM 1445 C C . GLU A 1 299 ? 39.99604 33.12625 21.14224 1.000 34.53301 5023 GLU A C 1
ATOM 1446 O O . GLU A 1 299 ? 40.94371 33.87846 20.88749 1.000 35.58631 5023 GLU A O 1
ATOM 1452 N N . LYS A 1 300 ? 39.61523 32.84715 22.39193 1.000 29.83121 5024 LYS A N 1
ATOM 1453 C CA . LYS A 1 300 ? 40.30512 33.34547 23.57308 1.000 29.03141 5024 LYS A CA 1
ATOM 1454 C C . LYS A 1 300 ? 41.13411 32.27535 24.27507 1.000 25.90906 5024 LYS A C 1
ATOM 1455 O O . LYS A 1 300 ? 42.02743 32.62079 25.05276 1.000 28.11174 5024 LYS A O 1
ATOM 1461 N N . TRP A 1 301 ? 40.89669 30.99393 23.97966 1.000 26.81753 5025 TRP A N 1
ATOM 1462 C CA . TRP A 1 301 ? 41.44347 29.92082 24.80700 1.000 21.86778 5025 TRP A CA 1
ATOM 1463 C C . TRP A 1 301 ? 42.96813 29.91307 24.80612 1.000 26.35962 5025 TRP A C 1
ATOM 1464 O O . TRP A 1 301 ? 43.58888 29.68503 25.84998 1.000 24.42860 5025 TRP A O 1
ATOM 1475 N N . VAL A 1 302 ? 43.59241 30.15393 23.64958 1.000 27.69237 5026 VAL A N 1
ATOM 1476 C CA . VAL A 1 302 ? 45.05267 30.11885 23.58591 1.000 24.59231 5026 VAL A CA 1
ATOM 1477 C C . VAL A 1 302 ? 45.65303 31.22361 24.44772 1.000 26.13176 5026 VAL A C 1
ATOM 1478 O O . VAL A 1 302 ? 46.63040 31.00329 25.17426 1.000 27.32320 5026 VAL A O 1
ATOM 1482 N N . GLU A 1 303 ? 45.07621 32.42648 24.39279 1.000 26.49560 5027 GLU A N 1
ATOM 1483 C CA . GLU A 1 303 ? 45.57125 33.50934 25.23773 1.000 25.95098 5027 GLU A CA 1
ATOM 1484 C C . GLU A 1 303 ? 45.39915 33.17724 26.71670 1.000 24.56741 5027 GLU A C 1
ATOM 1485 O O . GLU A 1 303 ? 46.29265 33.44250 27.52959 1.000 22.39391 5027 GLU A O 1
ATOM 1491 N N . SER A 1 304 ? 44.25841 32.58605 27.08261 1.000 25.44290 5028 SER A N 1
ATOM 1492 C CA . SER A 1 304 ? 44.02159 32.22951 28.47876 1.000 23.86831 5028 SER A CA 1
ATOM 1493 C C . SER A 1 304 ? 45.06842 31.25312 29.00142 1.000 24.93307 5028 SER A C 1
ATOM 1494 O O . SER A 1 304 ? 45.31762 31.20203 30.21277 1.000 20.08806 5028 SER A O 1
ATOM 1497 N N . ALA A 1 305 ? 45.70242 30.48814 28.10667 1.000 25.44185 5029 ALA A N 1
ATOM 1498 C CA . ALA A 1 305 ? 46.69312 29.49904 28.52012 1.000 22.26622 5029 ALA A CA 1
ATOM 1499 C C . ALA A 1 305 ? 47.92927 30.13021 29.14721 1.000 22.19929 5029 ALA A C 1
ATOM 1500 O O . ALA A 1 305 ? 48.68718 29.43335 29.83213 1.000 21.92217 5029 ALA A O 1
ATOM 1502 N N . PHE A 1 306 ? 48.15273 31.42750 28.93480 1.000 22.60428 5030 PHE A N 1
ATOM 1503 C CA . PHE A 1 306 ? 49.32402 32.10853 29.47019 1.000 20.47720 5030 PHE A CA 1
ATOM 1504 C C . PHE A 1 306 ? 48.95906 33.21325 30.45262 1.000 21.16847 5030 PHE A C 1
ATOM 1505 O O . PHE A 1 306 ? 49.82481 34.01644 30.81584 1.000 25.45407 5030 PHE A O 1
ATOM 1513 N N . GLU A 1 307 ? 47.71061 33.26784 30.90027 1.000 18.66205 5031 GLU A N 1
ATOM 1514 C CA . GLU A 1 307 ? 47.27165 34.27745 31.84951 1.000 22.03605 5031 GLU A CA 1
ATOM 1515 C C . GLU A 1 307 ? 47.37403 33.75282 33.27734 1.000 23.54154 5031 GLU A C 1
ATOM 1516 O O . GLU A 1 307 ? 47.30663 32.54470 33.52423 1.000 27.06052 5031 GLU A O 1
ATOM 1522 N N . VAL A 1 308 ? 47.54627 34.68230 34.22097 1.000 24.19395 5032 VAL A N 1
ATOM 1523 C CA . VAL A 1 308 ? 47.64613 34.30790 35.63015 1.000 22.40499 5032 VAL A CA 1
ATOM 1524 C C . VAL A 1 308 ? 46.34465 33.67072 36.10041 1.000 25.34716 5032 VAL A C 1
ATOM 1525 O O . VAL A 1 308 ? 46.34153 32.59820 36.71727 1.000 23.96875 5032 VAL A O 1
ATOM 1529 N N . ASP A 1 309 ? 45.21894 34.32199 35.81357 1.000 21.28797 5033 ASP A N 1
ATOM 1530 C CA . ASP A 1 309 ? 43.90258 33.78361 36.15581 1.000 23.66018 5033 ASP A CA 1
ATOM 1531 C C . ASP A 1 309 ? 43.34965 33.02154 34.95117 1.000 22.04922 5033 ASP A C 1
ATOM 1532 O O . ASP A 1 309 ? 42.44705 33.46517 34.23918 1.000 22.77455 5033 ASP A O 1
ATOM 1537 N N . GLY A 1 310 ? 43.93124 31.84408 34.72872 1.000 21.87806 5034 GLY A N 1
ATOM 1538 C CA . GLY A 1 310 ? 43.58729 31.01910 33.59628 1.000 22.93436 5034 GLY A CA 1
ATOM 1539 C C . GLY A 1 310 ? 42.86125 29.74952 33.99317 1.000 21.90978 5034 GLY A C 1
ATOM 1540 O O . GLY A 1 310 ? 42.30075 29.64337 35.08854 1.000 19.95925 5034 GLY A O 1
ATOM 1541 N N . PRO A 1 311 ? 42.86465 28.75469 33.09748 1.000 21.58091 5035 PRO A N 1
ATOM 1542 C CA . PRO A 1 311 ? 42.07085 27.53763 33.34785 1.000 20.48638 5035 PRO A CA 1
ATOM 1543 C C . PRO A 1 311 ? 42.42908 26.81114 34.63308 1.000 19.93849 5035 PRO A C 1
ATOM 1544 O O . PRO A 1 311 ? 41.53788 26.26432 35.29287 1.000 18.81843 5035 PRO A O 1
ATOM 1548 N N . TYR A 1 312 ? 43.70699 26.78167 35.01314 1.000 20.19024 5036 TYR A N 1
ATOM 1549 C CA . TYR A 1 312 ? 44.06925 26.11957 36.26204 1.000 17.60621 5036 TYR A CA 1
ATOM 1550 C C . TYR A 1 312 ? 43.49522 26.86019 37.46385 1.000 17.79893 5036 TYR A C 1
ATOM 1551 O O . TYR A 1 312 ? 42.93707 26.23596 38.37464 1.000 17.81575 5036 TYR A O 1
ATOM 1560 N N . TYR A 1 313 ? 43.60697 28.19195 37.47432 1.000 16.37896 5037 TYR A N 1
ATOM 1561 C CA . TYR A 1 313 ? 43.05001 28.97874 38.57055 1.000 16.37074 5037 TYR A CA 1
ATOM 1562 C C . TYR A 1 313 ? 41.54188 28.78677 38.67452 1.000 15.78236 5037 TYR A C 1
ATOM 1563 O O . TYR A 1 313 ? 41.01058 28.52188 39.75830 1.000 16.19265 5037 TYR A O 1
ATOM 1572 N N . PHE A 1 314 ? 40.83381 28.91636 37.55126 1.000 18.11752 5038 PHE A N 1
ATOM 1573 C CA . PHE A 1 314 ? 39.37751 28.87362 37.59672 1.000 17.52744 5038 PHE A CA 1
ATOM 1574 C C . PHE A 1 314 ? 38.86004 27.47241 37.89171 1.000 15.38684 5038 PHE A C 1
ATOM 1575 O O . PHE A 1 314 ? 37.74581 27.32460 38.40523 1.000 15.13481 5038 PHE A O 1
ATOM 1583 N N . THR A 1 315 ? 39.64417 26.43600 37.58374 1.000 15.76239 5039 THR A N 1
ATOM 1584 C CA . THR A 1 315 ? 39.25108 25.09063 37.98947 1.000 14.21689 5039 THR A CA 1
ATOM 1585 C C . THR A 1 315 ? 39.25653 24.95936 39.50720 1.000 16.03021 5039 THR A C 1
ATOM 1586 O O . THR A 1 315 ? 38.32322 24.39478 40.09119 1.000 17.13292 5039 THR A O 1
ATOM 1590 N N . VAL A 1 316 ? 40.28717 25.49640 40.16596 1.000 14.36466 5040 VAL A N 1
ATOM 1591 C CA . VAL A 1 316 ? 40.33083 25.45306 41.62463 1.000 15.10993 5040 VAL A CA 1
ATOM 1592 C C . VAL A 1 316 ? 39.21984 26.31165 42.21774 1.000 15.31467 5040 VAL A C 1
ATOM 1593 O O . VAL A 1 316 ? 38.60385 25.94233 43.22351 1.000 14.91419 5040 VAL A O 1
ATOM 1597 N N . LEU A 1 317 ? 38.93537 27.46166 41.60155 1.000 15.09391 5041 LEU A N 1
ATOM 1598 C CA . LEU A 1 317 ? 37.82130 28.28337 42.06556 1.000 16.73963 5041 LEU A CA 1
ATOM 1599 C C . LEU A 1 317 ? 36.50343 27.52423 41.97369 1.000 16.51796 5041 LEU A C 1
ATOM 1600 O O . LEU A 1 317 ? 35.65992 27.61808 42.87360 1.000 16.39043 5041 LEU A O 1
ATOM 1605 N N . ALA A 1 318 ? 36.31157 26.76321 40.89197 1.000 15.96905 5042 ALA A N 1
ATOM 1606 C CA . ALA A 1 318 ? 35.08172 25.99346 40.72574 1.000 18.64280 5042 ALA A CA 1
ATOM 1607 C C . ALA A 1 318 ? 34.88654 25.00352 41.86811 1.000 16.77875 5042 ALA A C 1
ATOM 1608 O O . ALA A 1 318 ? 33.76573 24.82043 42.35877 1.000 16.13182 5042 ALA A O 1
ATOM 1610 N N . LEU A 1 319 ? 35.97104 24.35924 42.30630 1.000 14.86900 5043 LEU A N 1
ATOM 1611 C CA . LEU A 1 319 ? 35.89315 23.41470 43.41681 1.000 13.84915 5043 LEU A CA 1
ATOM 1612 C C . LEU A 1 319 ? 35.33747 24.06734 44.67875 1.000 18.03788 5043 LEU A C 1
ATOM 1613 O O . LEU A 1 319 ? 34.63073 23.41574 45.45854 1.000 17.42383 5043 LEU A O 1
ATOM 1618 N N . HIS A 1 320 ? 35.62522 25.35421 44.88643 1.000 15.03193 5044 HIS A N 1
ATOM 1619 C CA . HIS A 1 320 ? 35.16696 26.04886 46.08162 1.000 14.76121 5044 HIS A CA 1
ATOM 1620 C C . HIS A 1 320 ? 33.72355 26.52804 45.98756 1.000 15.70001 5044 HIS A C 1
ATOM 1621 O O . HIS A 1 320 ? 33.09583 26.75273 47.02863 1.000 18.21834 5044 HIS A O 1
ATOM 1628 N N . ILE A 1 321 ? 33.18083 26.70565 44.78366 1.000 14.16265 5045 ILE A N 1
ATOM 1629 C CA . ILE A 1 321 ? 31.87361 27.34532 44.65575 1.000 16.67963 5045 ILE A CA 1
ATOM 1630 C C . ILE A 1 321 ? 30.85502 26.52987 43.87045 1.000 18.31338 5045 ILE A C 1
ATOM 1631 O O . ILE A 1 321 ? 29.64529 26.80561 43.98252 1.000 18.18769 5045 ILE A O 1
ATOM 1636 N N . LEU A 1 322 ? 31.25159 25.52079 43.06562 1.000 17.30691 5046 LEU A N 1
ATOM 1637 C CA . LEU A 1 322 ? 30.25866 24.70262 42.35886 1.000 18.60653 5046 LEU A CA 1
ATOM 1638 C C . LEU A 1 322 ? 30.02438 23.39052 43.09076 1.000 18.47529 5046 LEU A C 1
ATOM 1639 O O . LEU A 1 322 ? 30.99655 22.69578 43.42636 1.000 18.62444 5046 LEU A O 1
ATOM 1644 N N . PRO A 1 323 ? 28.77318 23.00950 43.34025 1.000 19.02781 5047 PRO A N 1
ATOM 1645 C CA . PRO A 1 323 ? 28.49682 21.72304 44.00114 1.000 16.03287 5047 PRO A CA 1
ATOM 1646 C C . PRO A 1 323 ? 28.78295 20.55952 43.06730 1.000 19.10075 5047 PRO A C 1
ATOM 1647 O O . PRO A 1 323 ? 28.93463 20.75664 41.85203 1.000 18.33855 5047 PRO A O 1
ATOM 1651 N N . PRO A 1 324 ? 28.87063 19.33091 43.59818 1.000 18.06966 5048 PRO A N 1
ATOM 1652 C CA . PRO A 1 324 ? 29.31032 18.19274 42.76723 1.000 17.97624 5048 PRO A CA 1
ATOM 1653 C C . PRO A 1 324 ? 28.52856 17.98624 41.47853 1.000 18.49412 5048 PRO A C 1
ATOM 1654 O O . PRO A 1 324 ? 29.12973 17.60490 40.46712 1.000 20.36387 5048 PRO A O 1
ATOM 1658 N N . GLU A 1 325 ? 27.21365 18.21898 41.47399 1.000 20.39089 5049 GLU A N 1
ATOM 1659 C CA . GLU A 1 325 ? 26.45145 18.01626 40.24449 1.000 23.28844 5049 GLU A CA 1
ATOM 1660 C C . GLU A 1 325 ? 26.83632 19.03429 39.18164 1.000 23.58116 5049 GLU A C 1
ATOM 1661 O O . GLU A 1 325 ? 26.89159 18.70490 37.99070 1.000 23.41999 5049 GLU A O 1
ATOM 1667 N N . GLN A 1 326 ? 27.11373 20.27389 39.59028 1.000 20.13893 5050 GLN A N 1
ATOM 1668 C CA . GLN A 1 326 ? 27.51743 21.27882 38.61818 1.000 21.09128 5050 GLN A CA 1
ATOM 1669 C C . GLN A 1 326 ? 28.92983 21.02468 38.11189 1.000 21.45368 5050 GLN A C 1
ATOM 1670 O O . GLN A 1 326 ? 29.24030 21.35443 36.96126 1.000 21.46558 5050 GLN A O 1
ATOM 1676 N N . TRP A 1 327 ? 29.79460 20.43958 38.94448 1.000 19.02504 5051 TRP A N 1
ATOM 1677 C CA . TRP A 1 327 ? 31.08553 19.97993 38.44445 1.000 17.10687 5051 TRP A CA 1
ATOM 1678 C C . TRP A 1 327 ? 30.90208 18.87051 37.41905 1.000 19.31744 5051 TRP A C 1
ATOM 1679 O O . TRP A 1 327 ? 31.56680 18.86336 36.37739 1.000 21.48891 5051 TRP A O 1
ATOM 1690 N N . ARG A 1 328 ? 29.99402 17.92825 37.69309 1.000 20.11267 5052 ARG A N 1
ATOM 1691 C CA . ARG A 1 328 ? 29.72486 16.86017 36.73467 1.000 23.09205 5052 ARG A CA 1
ATOM 1692 C C . ARG A 1 328 ? 29.28675 17.42559 35.39073 1.000 22.61674 5052 ARG A C 1
ATOM 1693 O O . ARG A 1 328 ? 29.70293 16.93319 34.33522 1.000 23.98176 5052 ARG A O 1
ATOM 1701 N N . ALA A 1 329 ? 28.45692 18.46812 35.40870 1.000 20.76753 5053 ALA A N 1
ATOM 1702 C CA . ALA A 1 329 ? 27.98345 19.08194 34.17582 1.000 25.97856 5053 ALA A CA 1
ATOM 1703 C C . ALA A 1 329 ? 29.01308 19.99742 33.52768 1.000 25.19867 5053 ALA A C 1
ATOM 1704 O O . ALA A 1 329 ? 28.79753 20.42973 32.38951 1.000 24.07735 5053 ALA A O 1
ATOM 1706 N N . THR A 1 330 ? 30.11940 20.29866 34.21331 1.000 20.04404 5054 THR A N 1
ATOM 1707 C CA . THR A 1 330 ? 31.12653 21.22020 33.70556 1.000 20.70346 5054 THR A CA 1
ATOM 1708 C C . THR A 1 330 ? 32.49582 20.58470 33.48809 1.000 16.78256 5054 THR A C 1
ATOM 1709 O O . THR A 1 330 ? 33.33313 21.18706 32.80738 1.000 19.85612 5054 THR A O 1
ATOM 1713 N N . ARG A 1 331 ? 32.74246 19.38186 34.01207 1.000 19.60901 5055 ARG A N 1
ATOM 1714 C CA . ARG A 1 331 ? 34.11151 18.87369 34.06104 1.000 18.90380 5055 ARG A CA 1
ATOM 1715 C C . ARG A 1 331 ? 34.65483 18.52099 32.68058 1.000 19.84542 5055 ARG A C 1
ATOM 1716 O O . ARG A 1 331 ? 35.87258 18.57530 32.47040 1.000 19.17803 5055 ARG A O 1
ATOM 1724 N N . VAL A 1 332 ? 33.78985 18.15458 31.73155 1.000 20.59403 5056 VAL A N 1
ATOM 1725 C CA . VAL A 1 332 ? 34.28064 17.84290 30.39094 1.000 20.72273 5056 VAL A CA 1
ATOM 1726 C C . VAL A 1 332 ? 34.71806 19.11758 29.67745 1.000 21.06482 5056 VAL A C 1
ATOM 1727 O O . VAL A 1 332 ? 35.72878 19.13131 28.96467 1.000 21.03694 5056 VAL A O 1
ATOM 1731 N N . GLU A 1 333 ? 33.98523 20.21476 29.87506 1.000 20.74463 5057 GLU A N 1
ATOM 1732 C CA . GLU A 1 333 ? 34.42033 21.48972 29.31180 1.000 20.62672 5057 GLU A CA 1
ATOM 1733 C C . GLU A 1 333 ? 35.71640 21.96685 29.95967 1.000 22.34251 5057 GLU A C 1
ATOM 1734 O O . GLU A 1 333 ? 36.58918 22.52023 29.27952 1.000 21.80693 5057 GLU A O 1
ATOM 1740 N N . ILE A 1 334 ? 35.85919 21.77162 31.27361 1.000 19.84955 5058 ILE A N 1
ATOM 1741 C CA . ILE A 1 334 ? 37.14008 22.04678 31.92068 1.000 19.21937 5058 ILE A CA 1
ATOM 1742 C C . ILE A 1 334 ? 38.23625 21.20039 31.28867 1.000 18.74524 5058 ILE A C 1
ATOM 1743 O O . ILE A 1 334 ? 39.34630 21.68223 31.02837 1.000 22.40369 5058 ILE A O 1
ATOM 1748 N N . LEU A 1 335 ? 37.93488 19.92823 31.01940 1.000 19.34854 5059 LEU A N 1
ATOM 1749 C CA . LEU A 1 335 ? 38.89577 19.05558 30.35455 1.000 19.56744 5059 LEU A CA 1
ATOM 1750 C C . LEU A 1 335 ? 39.31671 19.62436 29.00496 1.000 22.16155 5059 LEU A C 1
ATOM 1751 O O . LEU A 1 335 ? 40.50413 19.60305 28.65911 1.000 22.40585 5059 LEU A O 1
ATOM 1756 N N . ARG A 1 336 ? 38.35586 20.14305 28.23192 1.000 20.98974 5060 ARG A N 1
ATOM 1757 C CA . ARG A 1 336 ? 38.68308 20.78655 26.96220 1.000 23.09515 5060 ARG A CA 1
ATOM 1758 C C . ARG A 1 336 ? 39.61677 21.97204 27.16653 1.000 22.31731 5060 ARG A C 1
ATOM 1759 O O . ARG A 1 336 ? 40.57867 22.15145 26.41087 1.000 21.84070 5060 ARG A O 1
ATOM 1767 N N . ARG A 1 337 ? 39.34661 22.79614 28.18226 1.000 20.78522 5061 ARG A N 1
ATOM 1768 C CA . ARG A 1 337 ? 40.18379 23.96419 28.43142 1.000 20.09337 5061 ARG A CA 1
ATOM 1769 C C . ARG A 1 337 ? 41.59424 23.56092 28.83913 1.000 20.67165 5061 ARG A C 1
ATOM 1770 O O . ARG A 1 337 ? 42.56750 24.21963 28.45849 1.000 19.58715 5061 ARG A O 1
ATOM 1778 N N . LEU A 1 338 ? 41.72679 22.48456 29.61462 1.000 21.21548 5062 LEU A N 1
ATOM 1779 C CA . LEU A 1 338 ? 43.05481 22.04829 30.03152 1.000 19.89699 5062 LEU A CA 1
ATOM 1780 C C . LEU A 1 338 ? 43.81643 21.41658 28.87348 1.000 20.39541 5062 LEU A C 1
ATOM 1781 O O . LEU A 1 338 ? 45.04166 21.56095 28.77577 1.000 20.51761 5062 LEU A O 1
ATOM 1786 N N . LEU A 1 339 ? 43.10991 20.71189 27.98670 1.000 19.48642 5063 LEU A N 1
ATOM 1787 C CA . LEU A 1 339 ? 43.77241 20.09309 26.84292 1.000 22.79843 5063 LEU A CA 1
ATOM 1788 C C . LEU A 1 339 ? 44.28782 21.14442 25.86877 1.000 23.07578 5063 LEU A C 1
ATOM 1789 O O . LEU A 1 339 ? 45.40825 21.02745 25.35685 1.000 22.02784 5063 LEU A O 1
ATOM 1794 N N . VAL A 1 340 ? 43.48692 22.17997 25.60463 1.000 20.05374 5064 VAL A N 1
ATOM 1795 C CA . VAL A 1 340 ? 43.92547 23.25530 24.72160 1.000 22.37104 5064 VAL A CA 1
ATOM 1796 C C . VAL A 1 340 ? 45.04567 24.05712 25.37408 1.000 21.25255 5064 VAL A C 1
ATOM 1797 O O . VAL A 1 340 ? 45.98794 24.49554 24.70157 1.000 21.08526 5064 VAL A O 1
ATOM 1801 N N . THR A 1 341 ? 44.96702 24.25709 26.69326 1.000 21.49213 5065 THR A N 1
ATOM 1802 C CA . THR A 1 341 ? 46.02719 24.96914 27.40030 1.000 18.88116 5065 THR A CA 1
ATOM 1803 C C . THR A 1 341 ? 47.35090 24.22541 27.28757 1.000 21.27496 5065 THR A C 1
ATOM 1804 O O . THR A 1 341 ? 48.40557 24.84003 27.07735 1.000 19.51146 5065 THR A O 1
ATOM 1808 N N . SER A 1 342 ? 47.31065 22.89648 27.42214 1.000 18.84579 5066 SER A N 1
ATOM 1809 C CA . SER A 1 342 ? 48.52432 22.09434 27.29556 1.000 19.51002 5066 SER A CA 1
ATOM 1810 C C . SER A 1 342 ? 49.09199 22.15513 25.88718 1.000 20.03979 5066 SER A C 1
ATOM 1811 O O . SER A 1 342 ? 50.31254 22.22390 25.70598 1.000 19.24264 5066 SER A O 1
ATOM 1814 N N . GLN A 1 343 ? 48.22265 22.10962 24.87699 1.000 19.54144 5067 GLN A N 1
ATOM 1815 C CA . GLN A 1 343 ? 48.68465 22.21534 23.49910 1.000 20.48049 5067 GLN A CA 1
ATOM 1816 C C . GLN A 1 343 ? 49.40832 23.53505 23.26551 1.000 19.37886 5067 GLN A C 1
ATOM 1817 O O . GLN A 1 343 ? 50.52365 23.55854 22.73146 1.000 21.06392 5067 GLN A O 1
ATOM 1823 N N . ALA A 1 344 ? 48.78937 24.64825 23.66910 1.000 19.50149 5068 ALA A N 1
ATOM 1824 C CA . ALA A 1 344 ? 49.39508 25.95587 23.43636 1.000 22.65724 5068 ALA A CA 1
ATOM 1825 C C . ALA A 1 344 ? 50.72159 26.09632 24.17434 1.000 20.78132 5068 ALA A C 1
ATOM 1826 O O . ALA A 1 344 ? 51.68945 26.64246 23.63074 1.000 21.43710 5068 ALA A O 1
ATOM 1828 N N . ARG A 1 345 ? 50.78712 25.61267 25.41627 1.000 20.23657 5069 ARG A N 1
ATOM 1829 C CA . ARG A 1 345 ? 52.01984 25.74494 26.18620 1.000 18.96047 5069 ARG A CA 1
ATOM 1830 C C . ARG A 1 345 ? 53.12120 24.84272 25.64848 1.000 19.07220 5069 ARG A C 1
ATOM 1831 O O . ARG A 1 345 ? 54.30068 25.20949 25.70267 1.000 20.19572 5069 ARG A O 1
ATOM 1839 N N . ALA A 1 346 ? 52.76334 23.66280 25.13739 1.000 18.83536 5070 ALA A N 1
ATOM 1840 C CA . ALA A 1 346 ? 53.77643 22.76000 24.60079 1.000 18.78687 5070 ALA A CA 1
ATOM 1841 C C . ALA A 1 346 ? 54.35360 23.29085 23.29493 1.000 21.22261 5070 ALA A C 1
ATOM 1842 O O . ALA A 1 346 ? 55.57034 23.24242 23.08477 1.000 20.00538 5070 ALA A O 1
ATOM 1844 N N . VAL A 1 347 ? 53.50264 23.81563 22.41113 1.000 20.10358 5071 VAL A N 1
ATOM 1845 C CA . VAL A 1 347 ? 53.97271 24.24961 21.09989 1.000 25.46836 5071 VAL A CA 1
ATOM 1846 C C . VAL A 1 347 ? 54.54062 25.66566 21.10374 1.000 25.04170 5071 VAL A C 1
ATOM 1847 O O . VAL A 1 347 ? 55.37354 25.98738 20.24356 1.000 25.79816 5071 VAL A O 1
ATOM 1851 N N . ALA A 1 348 ? 54.12794 26.51651 22.04265 1.000 22.11678 5072 ALA A N 1
ATOM 1852 C CA . ALA A 1 348 ? 54.60053 27.90078 22.11710 1.000 23.78303 5072 ALA A CA 1
ATOM 1853 C C . ALA A 1 348 ? 54.76854 28.30239 23.57566 1.000 25.32102 5072 ALA A C 1
ATOM 1854 O O . ALA A 1 348 ? 53.97447 29.07802 24.12178 1.000 25.50055 5072 ALA A O 1
ATOM 1856 N N . PRO A 1 349 ? 55.81482 27.79860 24.23835 1.000 21.85795 5073 PRO A N 1
ATOM 1857 C CA . PRO A 1 349 ? 56.02778 28.15925 25.65074 1.000 21.84923 5073 PRO A CA 1
ATOM 1858 C C . PRO A 1 349 ? 56.21128 29.65040 25.87381 1.000 27.17022 5073 PRO A C 1
ATOM 1859 O O . PRO A 1 349 ? 55.89853 30.14852 26.96280 1.000 24.65052 5073 PRO A O 1
ATOM 1863 N N . GLY A 1 350 ? 56.70562 30.38064 24.87562 1.000 26.09872 5074 GLY A N 1
ATOM 1864 C CA . GLY A 1 350 ? 56.90367 31.80955 24.99544 1.000 25.10917 5074 GLY A CA 1
ATOM 1865 C C . GLY A 1 350 ? 55.65748 32.65732 24.88886 1.000 31.87528 5074 GLY A C 1
ATOM 1866 O O . GLY A 1 350 ? 55.73851 33.87626 25.06234 1.000 31.98113 5074 GLY A O 1
ATOM 1867 N N . GLY A 1 351 ? 54.51337 32.05924 24.60790 1.000 26.85619 5075 GLY A N 1
ATOM 1868 C CA . GLY A 1 351 ? 53.26816 32.79174 24.50882 1.000 30.25298 5075 GLY A CA 1
ATOM 1869 C C . GLY A 1 351 ? 52.72445 32.78995 23.08945 1.000 29.83156 5075 GLY A C 1
ATOM 1870 O O . GLY A 1 351 ? 53.47205 32.71031 22.10516 1.000 30.73886 5075 GLY A O 1
ATOM 1871 N N . ALA A 1 352 ? 51.39995 32.87821 22.98209 1.000 29.57953 5076 ALA A N 1
ATOM 1872 C CA . ALA A 1 352 ? 50.71930 32.90343 21.69326 1.000 30.15730 5076 ALA A CA 1
ATOM 1873 C C . ALA A 1 352 ? 49.28032 33.35044 21.90735 1.000 32.88446 5076 ALA A C 1
ATOM 1874 O O . ALA A 1 352 ? 48.76544 33.33198 23.02977 1.000 30.43218 5076 ALA A O 1
ATOM 1876 N N . THR A 1 353 ? 48.64079 33.76345 20.81044 1.000 35.20053 5077 THR A N 1
ATOM 1877 C CA . THR A 1 353 ? 47.21583 34.06193 20.80347 1.000 35.36990 5077 THR A CA 1
ATOM 1878 C C . THR A 1 353 ? 46.42011 33.18687 19.84887 1.000 35.18160 5077 THR A C 1
ATOM 1879 O O . THR A 1 353 ? 45.19507 33.11007 19.98862 1.000 36.52477 5077 THR A O 1
ATOM 1883 N N . ARG A 1 354 ? 47.07034 32.53629 18.88924 1.000 31.43946 5078 ARG A N 1
ATOM 1884 C CA . ARG A 1 354 ? 46.43448 31.56619 18.01516 1.000 35.81931 5078 ARG A CA 1
ATOM 1885 C C . ARG A 1 354 ? 47.16173 30.23447 18.13291 1.000 31.26212 5078 ARG A C 1
ATOM 1886 O O . ARG A 1 354 ? 48.33613 30.17467 18.50460 1.000 36.11064 5078 ARG A O 1
ATOM 1894 N N . LEU A 1 355 ? 46.44778 29.15875 17.81571 1.000 34.90075 5079 LEU A N 1
ATOM 1895 C CA . LEU A 1 355 ? 47.02360 27.81542 17.84870 1.000 36.56350 5079 LEU A CA 1
ATOM 1896 C C . LEU A 1 355 ? 47.54905 27.49914 16.45411 1.000 37.69342 5079 LEU A C 1
ATOM 1897 O O . LEU A 1 355 ? 46.84493 26.94945 15.60757 1.000 35.14045 5079 LEU A O 1
ATOM 1902 N N . THR A 1 356 ? 48.81105 27.85703 16.21066 1.000 39.48008 5080 THR A N 1
ATOM 1903 C CA . THR A 1 356 ? 49.39904 27.63015 14.89456 1.000 44.42893 5080 THR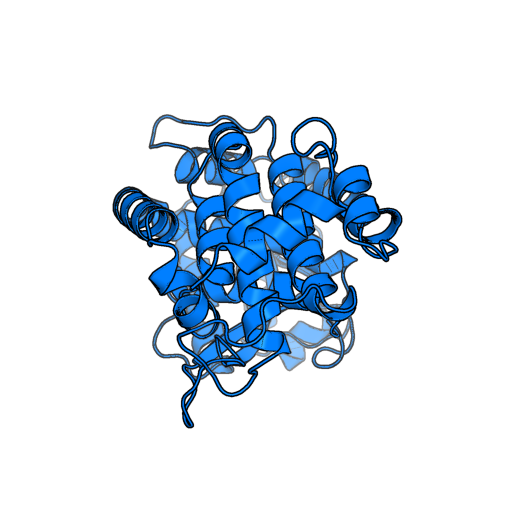 A CA 1
ATOM 1904 C C . THR A 1 356 ? 49.60491 26.14630 14.61692 1.000 44.06366 5080 THR A C 1
ATOM 1905 O O . THR A 1 356 ? 49.43559 25.70105 13.47502 1.000 45.82444 5080 THR A O 1
ATOM 1909 N N . ASP A 1 357 ? 49.95322 25.36918 15.63973 1.000 38.49813 5081 ASP A N 1
ATOM 1910 C CA . ASP A 1 357 ? 50.17257 23.93054 15.51518 1.000 33.62246 5081 ASP A CA 1
ATOM 1911 C C . ASP A 1 357 ? 49.05073 23.22003 16.26748 1.000 36.55971 5081 ASP A C 1
ATOM 1912 O O . ASP A 1 357 ? 49.07117 23.13998 17.49949 1.000 32.74672 5081 ASP A O 1
ATOM 1917 N N . LYS A 1 358 ? 48.07969 22.69504 15.52157 1.000 32.20028 5082 LYS A N 1
ATOM 1918 C CA . LYS A 1 358 ? 46.90811 22.04818 16.09599 1.000 34.60553 5082 LYS A CA 1
ATOM 1919 C C . LYS A 1 358 ? 46.98049 20.52842 16.03779 1.000 32.13189 5082 LYS A C 1
ATOM 1920 O O . LYS A 1 358 ? 45.97622 19.86230 16.30583 1.000 31.56994 5082 LYS A O 1
ATOM 1926 N N . ALA A 1 359 ? 48.13565 19.96546 15.69640 1.000 28.38333 5083 ALA A N 1
ATOM 1927 C CA . ALA A 1 359 ? 48.25893 18.52280 15.54838 1.000 31.60552 5083 ALA A CA 1
ATOM 1928 C C . ALA A 1 359 ? 48.44115 17.85059 16.90269 1.000 25.55812 5083 ALA A C 1
ATOM 1929 O O . ALA A 1 359 ? 49.13952 18.36721 17.77985 1.000 27.93427 5083 ALA A O 1
ATOM 1931 N N . VAL A 1 360 ? 47.80562 16.68590 17.06312 1.000 26.99248 5084 VAL A N 1
ATOM 1932 C CA . VAL A 1 360 ? 47.93340 15.92015 18.29687 1.000 25.73071 5084 VAL A CA 1
ATOM 1933 C C . VAL A 1 360 ? 49.40032 15.61296 18.55222 1.000 29.32607 5084 VAL A C 1
ATOM 1934 O O . VAL A 1 360 ? 50.12883 15.17470 17.65248 1.000 25.27332 5084 VAL A O 1
ATOM 1938 N N . LYS A 1 361 ? 49.84238 15.85016 19.78180 1.000 26.69279 5085 LYS A N 1
ATOM 1939 C CA . LYS A 1 361 ? 51.22628 15.64403 20.17517 1.000 22.35973 5085 LYS A CA 1
ATOM 1940 C C . LYS A 1 361 ? 51.35067 14.40296 21.04652 1.000 21.74401 5085 LYS A C 1
ATOM 1941 O O . LYS A 1 361 ? 50.36186 13.76038 21.41355 1.000 21.00387 5085 LYS A O 1
ATOM 1947 N N . ASP A 1 362 ? 52.60018 14.07141 21.36310 1.000 19.23314 5086 ASP A N 1
ATOM 1948 C CA . ASP A 1 362 ? 52.89123 13.02421 22.33054 1.000 21.32798 5086 ASP A CA 1
ATOM 1949 C C . ASP A 1 362 ? 52.15809 13.30387 23.63587 1.000 22.56660 5086 ASP A C 1
ATOM 1950 O O . ASP A 1 362 ? 51.91716 14.45862 23.99758 1.000 20.59204 5086 ASP A O 1
ATOM 1955 N N . TYR A 1 363 ? 51.79159 12.23177 24.34372 1.000 18.77926 5087 TYR A N 1
ATOM 1956 C CA . TYR A 1 363 ? 50.99425 12.37876 25.55878 1.000 21.17817 5087 TYR A CA 1
ATOM 1957 C C . TYR A 1 363 ? 51.67964 13.23772 26.61545 1.000 21.54840 5087 TYR A C 1
ATOM 1958 O O . TYR A 1 363 ? 50.99533 13.79483 27.48245 1.000 20.72517 5087 TYR A O 1
ATOM 1967 N N . SER A 1 364 ? 53.00960 13.36520 26.56262 1.000 20.95591 5088 SER A N 1
ATOM 1968 C CA . SER A 1 364 ? 53.70767 14.21620 27.52268 1.000 24.06640 5088 SER A CA 1
ATOM 1969 C C . SER A 1 364 ? 53.20323 15.65212 27.47185 1.000 18.38329 5088 SER A C 1
ATOM 1970 O O . SER A 1 364 ? 53.32121 16.38569 28.46030 1.000 17.58505 5088 SER A O 1
ATOM 1973 N N . ALA A 1 365 ? 52.65009 16.07417 26.33216 1.000 17.48826 5089 ALA A N 1
ATOM 1974 C CA . ALA A 1 365 ? 52.13418 17.43454 26.22340 1.000 17.02637 5089 ALA A CA 1
ATOM 1975 C C . ALA A 1 365 ? 50.93888 17.65995 27.13986 1.000 17.98029 5089 ALA A C 1
ATOM 1976 O O . ALA A 1 365 ? 50.74696 18.77337 27.64383 1.000 18.16051 5089 ALA A O 1
ATOM 1978 N N . TYR A 1 366 ? 50.13750 16.62109 27.37762 1.000 21.89224 5090 TYR A N 1
ATOM 1979 C CA . TYR A 1 366 ? 48.89381 16.75138 28.12088 1.000 19.59112 5090 TYR A CA 1
ATOM 1980 C C . TYR A 1 366 ? 48.92879 16.09522 29.49067 1.000 17.41649 5090 TYR A C 1
ATOM 1981 O O . TYR A 1 366 ? 47.99871 16.30558 30.27884 1.000 21.74451 5090 TYR A O 1
ATOM 1990 N N . ARG A 1 367 ? 49.97748 15.33018 29.79861 1.000 17.16458 5091 ARG A N 1
ATOM 1991 C CA . ARG A 1 367 ? 49.96093 14.45919 30.97167 1.000 19.54028 5091 ARG A CA 1
ATOM 1992 C C . ARG A 1 367 ? 49.69152 15.23462 32.25736 1.000 19.16815 5091 ARG A C 1
ATOM 1993 O O . ARG A 1 367 ? 48.82518 14.85429 33.05263 1.000 17.09039 5091 ARG A O 1
ATOM 2001 N N . SER A 1 368 ? 50.42151 16.32814 32.48086 1.000 17.87112 5092 SER A N 1
ATOM 2002 C CA . SER A 1 368 ? 50.28907 17.03256 33.75216 1.000 19.33727 5092 SER A CA 1
ATOM 2003 C C . SER A 1 368 ? 48.91783 17.68806 33.88768 1.000 19.09877 5092 SER A C 1
ATOM 2004 O O . SER A 1 368 ? 48.33527 17.69516 34.98027 1.000 18.92780 5092 SER A O 1
ATOM 2007 N N . SER A 1 369 ? 48.37770 18.24310 32.79753 1.000 17.45396 5093 SER A N 1
ATOM 2008 C CA . SER A 1 369 ? 47.05216 18.85082 32.89431 1.000 16.00428 5093 SER A CA 1
ATOM 2009 C C . SER A 1 369 ? 45.98023 17.81407 33.20045 1.000 18.82620 5093 SER A C 1
ATOM 2010 O O . SER A 1 369 ? 45.01270 18.11396 33.90893 1.000 16.33661 5093 SER A O 1
ATOM 2013 N N . LEU A 1 370 ? 46.13625 16.59508 32.68513 1.000 15.50039 5094 LEU A N 1
ATOM 2014 C CA . LEU A 1 370 ? 45.15183 15.55321 32.95426 1.000 17.45398 5094 LEU A CA 1
ATOM 2015 C C . LEU A 1 370 ? 45.25282 15.05498 34.39024 1.000 14.82031 5094 LEU A C 1
ATOM 2016 O O . LEU A 1 370 ? 44.23365 14.72982 35.00953 1.000 16.11967 5094 LEU A O 1
ATOM 2021 N N . LEU A 1 371 ? 46.46983 14.99403 34.94000 1.000 15.88048 5095 LEU A N 1
ATOM 2022 C CA . LEU A 1 371 ? 46.62513 14.67195 36.35704 1.000 13.23898 5095 LEU A CA 1
ATOM 2023 C C . LEU A 1 371 ? 46.02858 15.76457 37.23335 1.000 15.51571 5095 LEU A C 1
ATOM 2024 O O . LEU A 1 371 ? 45.46621 15.48148 38.29824 1.000 13.21789 5095 LEU A O 1
ATOM 2029 N N . PHE A 1 372 ? 46.15824 17.02018 36.80556 1.000 14.83521 5096 PHE A N 1
ATOM 2030 C CA . PHE A 1 372 ? 45.52071 18.12350 37.51458 1.000 14.65545 5096 PHE A CA 1
ATOM 2031 C C . PHE A 1 372 ? 44.00475 17.95604 37.53065 1.000 15.84485 5096 PHE A C 1
ATOM 2032 O O . PHE A 1 372 ? 43.36425 18.06755 38.58393 1.000 15.55935 5096 PHE A O 1
ATOM 2040 N N . TRP A 1 373 ? 43.41333 17.69823 36.36191 1.000 15.19068 5097 TRP A N 1
ATOM 2041 C CA . TRP A 1 373 ? 41.98458 17.40347 36.28345 1.000 15.45254 5097 TRP A CA 1
ATOM 2042 C C . TRP A 1 373 ? 41.61457 16.24479 37.19912 1.000 15.01099 5097 TRP A C 1
ATOM 2043 O O . TRP A 1 373 ? 40.61793 16.30194 37.92886 1.000 15.82196 5097 TRP A O 1
ATOM 2054 N N . ALA A 1 374 ? 42.41377 15.17698 37.16448 1.000 15.29444 5098 ALA A N 1
ATOM 2055 C CA . ALA A 1 374 ? 42.11146 13.99083 37.95786 1.000 15.42581 5098 ALA A CA 1
ATOM 2056 C C . ALA A 1 374 ? 42.08235 14.31035 39.44526 1.000 16.64585 5098 ALA A C 1
ATOM 2057 O O . ALA A 1 374 ? 41.17203 13.87623 40.16410 1.000 16.49160 5098 ALA A O 1
ATOM 2059 N N . LEU A 1 375 ? 43.07218 15.06586 39.92764 1.000 16.08179 5099 LEU A N 1
ATOM 2060 C CA . LEU A 1 375 ? 43.11480 15.40166 41.34658 1.000 16.38583 5099 LEU A CA 1
ATOM 2061 C C . LEU A 1 375 ? 41.88419 16.19824 41.76090 1.000 16.79721 5099 LEU A C 1
ATOM 2062 O O . LEU A 1 375 ? 41.31365 15.95876 42.83078 1.000 15.46581 5099 LEU A O 1
ATOM 2067 N N . VAL A 1 376 ? 41.46267 17.15608 40.93083 1.000 14.92149 5100 VAL A N 1
ATOM 2068 C CA . VAL A 1 376 ? 40.26028 17.92593 41.24276 1.000 14.11528 5100 VAL A CA 1
ATOM 2069 C C . VAL A 1 376 ? 39.04073 17.01374 41.26819 1.000 14.67820 5100 VAL A C 1
ATOM 2070 O O . VAL A 1 376 ? 38.20311 17.08954 42.17515 1.000 14.67007 5100 VAL A O 1
ATOM 2074 N N . ASP A 1 377 ? 38.91835 16.14130 40.26453 1.000 15.90425 5101 ASP A N 1
ATOM 2075 C CA . ASP A 1 377 ? 37.79783 15.20553 40.23926 1.000 16.54861 5101 ASP A CA 1
ATOM 2076 C C . ASP A 1 377 ? 37.80923 14.29770 41.46303 1.000 18.14342 5101 ASP A C 1
ATOM 2077 O O . ASP A 1 377 ? 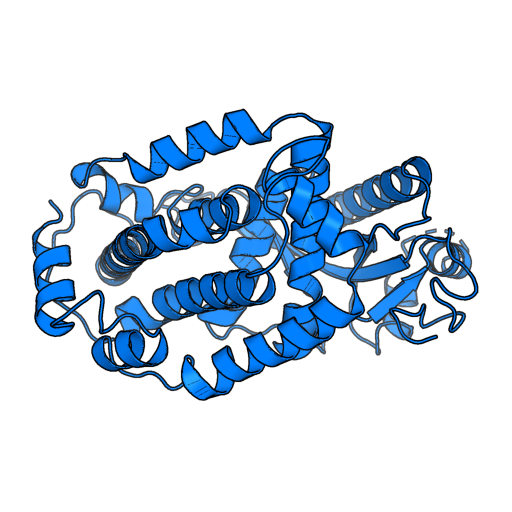36.75135 13.98116 42.02063 1.000 18.45583 5101 ASP A O 1
ATOM 2082 N N . LEU A 1 378 ? 38.99836 13.87366 41.89980 1.000 15.97100 5102 LEU A N 1
ATOM 2083 C CA . LEU A 1 378 ? 39.08625 12.97773 43.04827 1.000 17.69873 5102 LEU A CA 1
ATOM 2084 C C . LEU A 1 378 ? 38.72062 13.68341 44.34701 1.000 18.64464 5102 LEU A C 1
ATOM 2085 O O . LEU A 1 378 ? 38.19055 13.04950 45.26512 1.000 16.21039 5102 LEU A O 1
ATOM 2090 N N . ILE A 1 379 ? 38.98771 14.98689 44.44422 1.000 16.57785 5103 ILE A N 1
ATOM 2091 C CA . ILE A 1 379 ? 38.60811 15.72710 45.64200 1.000 16.07687 5103 ILE A CA 1
ATOM 2092 C C . ILE A 1 379 ? 37.10519 15.97309 45.66059 1.000 15.86340 5103 ILE A C 1
ATOM 2093 O O . ILE A 1 379 ? 36.46186 15.88987 46.71393 1.000 18.90113 5103 ILE A O 1
ATOM 2098 N N . TYR A 1 380 ? 36.51812 16.27597 44.50003 1.000 14.58451 5104 TYR A N 1
ATOM 2099 C CA . TYR A 1 380 ? 35.06209 16.29927 44.40359 1.000 15.92924 5104 TYR A CA 1
ATOM 2100 C C . TYR A 1 380 ? 34.46682 14.96424 44.83267 1.000 19.56704 5104 TYR A C 1
ATOM 2101 O O . TYR A 1 380 ? 33.41577 14.92377 45.48376 1.000 17.88926 5104 TYR A O 1
ATOM 2110 N N . ASN A 1 381 ? 35.12995 13.85860 44.48080 1.000 16.71783 5105 ASN A N 1
ATOM 2111 C CA . ASN A 1 381 ? 34.65884 12.54456 44.91101 1.000 18.34790 5105 ASN A CA 1
ATOM 2112 C C . ASN A 1 381 ? 34.71861 12.40143 46.42971 1.000 21.08280 5105 ASN A C 1
ATOM 2113 O O . ASN A 1 381 ? 33.82456 11.79903 47.03742 1.000 20.54946 5105 ASN A O 1
ATOM 2118 N N . MET A 1 382 ? 35.76657 12.94453 47.06303 1.000 18.93475 5106 MET A N 1
ATOM 2119 C CA . MET A 1 382 ? 35.80662 12.99212 48.52369 1.000 19.43659 5106 MET A CA 1
ATOM 2120 C C . MET A 1 382 ? 34.57268 13.67836 49.09268 1.000 20.54574 5106 MET A C 1
ATOM 2121 O O . MET A 1 382 ? 34.08298 13.30127 50.16454 1.000 19.14946 5106 MET A O 1
ATOM 2126 N N . PHE A 1 383 ? 34.06270 14.69043 48.39216 1.000 17.22699 5107 PHE A N 1
ATOM 2127 C CA . PHE A 1 383 ? 32.96336 15.51904 48.86884 1.000 19.06826 5107 PHE A CA 1
ATOM 2128 C C . PHE A 1 383 ? 31.65040 15.19536 48.16619 1.000 19.32493 5107 PHE A C 1
ATOM 2129 O O . PHE A 1 383 ? 30.74753 16.03712 48.13239 1.000 19.22292 5107 PHE A O 1
ATOM 2137 N N . LYS A 1 384 ? 31.51969 13.97886 47.62602 1.000 18.80234 5108 LYS A N 1
ATOM 2138 C CA . LYS A 1 384 ? 30.41702 13.67557 46.71537 1.000 23.38788 5108 LYS A CA 1
ATOM 2139 C C . LYS A 1 384 ? 29.06056 13.74830 47.40851 1.000 24.21340 5108 LYS A C 1
ATOM 2140 O O . LYS A 1 384 ? 28.07130 14.17642 46.80051 1.000 26.42134 5108 LYS A O 1
ATOM 2142 N N . LYS A 1 385 ? 28.98678 13.32556 48.67013 1.000 20.17134 5109 LYS A N 1
ATOM 2143 C CA . LYS A 1 385 ? 27.73159 13.29792 49.41133 1.000 26.62853 5109 LYS A CA 1
ATOM 2144 C C . LYS A 1 385 ? 27.57494 14.48401 50.35566 1.000 25.01510 5109 LYS A C 1
ATOM 2145 O O . LYS A 1 385 ? 26.68542 14.46900 51.21209 1.000 22.89143 5109 LYS A O 1
ATOM 2147 N N . VAL A 1 386 ? 28.41041 15.50389 50.21780 1.000 20.88563 5110 VAL A N 1
ATOM 2148 C CA . VAL A 1 386 ? 28.34424 16.66738 51.11056 1.000 17.01641 5110 VAL A CA 1
ATOM 2149 C C . VAL A 1 386 ? 27.08210 17.46438 50.80302 1.000 20.37003 5110 VAL A C 1
ATOM 2150 O O . VAL A 1 386 ? 26.75910 17.66553 49.61746 1.000 17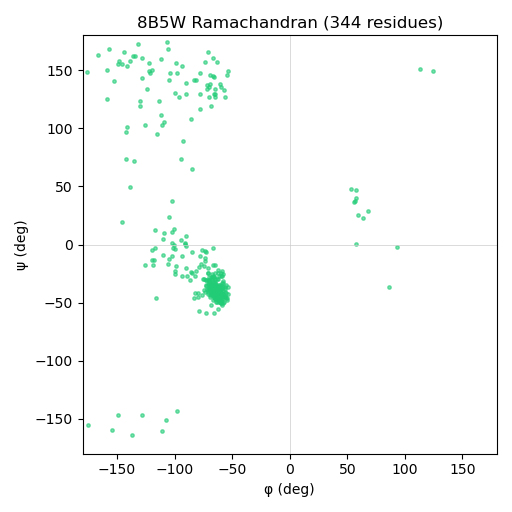.70228 5110 VAL A O 1
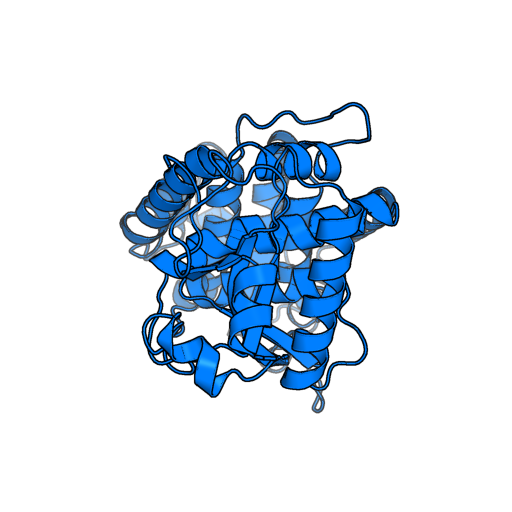ATOM 2154 N N . PRO A 1 387 ? 26.32747 17.90904 51.81315 1.000 16.90161 5111 PRO A N 1
ATOM 2155 C CA . PRO A 1 387 ? 25.14985 18.74444 51.54270 1.000 18.14829 5111 PRO A CA 1
ATOM 2156 C C . PRO A 1 387 ? 25.52373 19.95561 50.70133 1.000 18.02560 5111 PRO A C 1
ATOM 2157 O O . PRO A 1 387 ? 26.62635 20.49390 50.81020 1.000 19.85223 5111 PRO A O 1
ATOM 2161 N N . THR A 1 388 ? 24.59569 20.37122 49.83634 1.000 17.50237 5112 THR A N 1
ATOM 2162 C CA . THR A 1 388 ? 24.90003 21.36521 48.81343 1.000 18.67848 5112 THR A CA 1
ATOM 2163 C C . THR A 1 388 ? 24.39908 22.76521 49.15169 1.000 18.20282 5112 THR A C 1
ATOM 2164 O O . THR A 1 388 ? 24.74817 23.71700 48.44441 1.000 18.09034 5112 THR A O 1
ATOM 2168 N N . SER A 1 389 ? 23.58940 22.90908 50.19752 1.000 18.60941 5113 SER A N 1
ATOM 2169 C CA . SER A 1 389 ? 23.23283 24.20786 50.74955 1.000 18.07208 5113 SER A CA 1
ATOM 2170 C C . SER A 1 389 ? 23.01007 24.03012 52.24062 1.000 18.36449 5113 SER A C 1
ATOM 2171 O O . SER A 1 389 ? 22.75925 22.92100 52.71714 1.000 20.09274 5113 SER A O 1
ATOM 2174 N N . ASN A 1 390 ? 23.12288 25.12728 52.97898 1.000 20.23818 5114 ASN A N 1
ATOM 2175 C CA . ASN A 1 390 ? 22.79197 25.11646 54.39993 1.000 20.90144 5114 ASN A CA 1
ATOM 2176 C C . ASN A 1 390 ? 21.99720 26.38377 54.69415 1.000 20.40269 5114 ASN A C 1
ATOM 2177 O O . ASN A 1 390 ? 21.48564 27.04400 53.78243 1.000 18.74643 5114 ASN A O 1
ATOM 2182 N N . THR A 1 391 ? 21.88930 26.72862 55.98011 1.000 22.71879 5115 THR A N 1
ATOM 2183 C CA . THR A 1 391 ? 21.12184 27.90629 56.36970 1.000 23.24687 5115 THR A CA 1
ATOM 2184 C C . THR A 1 391 ? 21.70459 29.17502 55.76254 1.000 25.24185 5115 THR A C 1
ATOM 2185 O O . THR A 1 391 ? 20.96244 30.09271 55.39076 1.000 23.91874 5115 THR A O 1
ATOM 2189 N N . GLU A 1 392 ? 23.03002 29.23383 55.63083 1.000 20.55463 5116 GLU A N 1
ATOM 2190 C CA . GLU A 1 392 ? 23.71599 30.47901 55.31219 1.000 23.81821 5116 GLU A CA 1
ATOM 2191 C C . GLU A 1 392 ? 23.95568 30.68983 53.82302 1.000 21.12661 5116 GLU A C 1
ATOM 2192 O O . GLU A 1 392 ? 24.05936 31.84135 53.38428 1.000 24.72311 5116 GLU A O 1
ATOM 2198 N N . GLY A 1 393 ? 24.05961 29.62851 53.03432 1.000 24.71491 5117 GLY A N 1
ATOM 2199 C CA . GLY A 1 393 ? 24.36956 29.80600 51.62907 1.000 20.26861 5117 GLY A CA 1
ATOM 2200 C C . GLY A 1 393 ? 24.34292 28.50157 50.86766 1.000 19.73895 5117 GLY A C 1
ATOM 2201 O O . GLY A 1 393 ? 23.66282 27.54871 51.25251 1.000 21.14077 5117 GLY A O 1
ATOM 2202 N N . GLY A 1 394 ? 25.08715 28.47752 49.77193 1.000 19.18611 5118 GLY A N 1
ATOM 2203 C CA . GLY A 1 394 ? 25.19118 27.32084 48.89798 1.000 19.32049 5118 GLY A CA 1
ATOM 2204 C C . GLY A 1 394 ? 26.43163 26.50085 49.18310 1.000 19.45500 5118 GLY A C 1
ATOM 2205 O O . GLY A 1 394 ? 26.85433 26.36496 50.33642 1.000 17.95487 5118 GLY A O 1
ATOM 2206 N N . TRP A 1 395 ? 27.03100 25.97250 48.11029 1.000 16.27759 5119 TRP A N 1
ATOM 2207 C CA . TRP A 1 395 ? 28.13217 25.01815 48.23324 1.000 18.47446 5119 TRP A CA 1
ATOM 2208 C C . TRP A 1 395 ? 29.28215 25.58347 49.05971 1.000 15.92832 5119 TRP A C 1
ATOM 2209 O O . TRP A 1 395 ? 29.82211 24.89995 49.93675 1.000 16.22317 5119 TRP A O 1
ATOM 2220 N N . SER A 1 396 ? 29.67487 26.83383 48.79688 1.000 18.32180 5120 SER A N 1
ATOM 2221 C CA . SER A 1 396 ? 30.80857 27.40580 49.52011 1.000 13.64538 5120 SER A CA 1
ATOM 2222 C C . SER A 1 396 ? 30.57273 27.39766 51.02597 1.000 17.66652 5120 SER A C 1
ATOM 2223 O O . SER A 1 396 ? 31.52420 27.24741 51.80634 1.000 18.29470 5120 SER A O 1
ATOM 2226 N N . CYS A 1 397 ? 29.31137 27.53216 51.44741 1.000 17.59867 5121 CYS A N 1
ATOM 2227 C CA . CYS A 1 397 ? 28.95354 27.50210 52.86259 1.000 15.12349 5121 CYS A CA 1
ATOM 2228 C C . CYS A 1 397 ? 28.80326 26.07593 53.37188 1.000 18.24867 5121 CYS A C 1
ATOM 2229 O O . CYS A 1 397 ? 29.30458 25.73236 54.44262 1.000 20.04956 5121 CYS A O 1
ATOM 2232 N N . SER A 1 398 ? 28.09984 25.23259 52.61944 1.000 18.55829 5122 SER A N 1
ATOM 2233 C CA . SER A 1 398 ? 27.83138 23.88812 53.11215 1.000 16.12967 5122 SER A CA 1
ATOM 2234 C C . SER A 1 398 ? 29.10742 23.06063 53.15507 1.000 17.84045 5122 SER A C 1
ATOM 2235 O O . SER A 1 398 ? 29.29420 22.26766 54.09022 1.000 18.07578 5122 SER A O 1
ATOM 2238 N N . LEU A 1 399 ? 30.00050 23.23667 52.17390 1.000 16.09582 5123 LEU A N 1
ATOM 2239 C CA . LEU A 1 399 ? 31.26073 22.49827 52.19578 1.000 14.25388 5123 LEU A CA 1
ATOM 2240 C C . LEU A 1 399 ? 32.12729 22.92674 53.37275 1.000 15.15836 5123 LEU A C 1
ATOM 2241 O O . LEU A 1 399 ? 32.76148 22.08516 54.01929 1.000 15.68033 5123 LEU A O 1
ATOM 2246 N N . ALA A 1 400 ? 32.16270 24.22916 53.66972 1.000 16.57322 5124 ALA A N 1
ATOM 2247 C CA . ALA A 1 400 ? 32.90957 24.70431 54.82888 1.000 18.41966 5124 ALA A CA 1
ATOM 2248 C C . ALA A 1 400 ? 32.38131 24.07173 56.10814 1.000 17.88138 5124 ALA A C 1
ATOM 2249 O O . ALA A 1 400 ? 33.15722 23.60865 56.95108 1.000 17.08383 5124 ALA A O 1
ATOM 2251 N N . GLU A 1 401 ? 31.05477 24.04075 56.26699 1.000 17.30830 5125 GLU A N 1
ATOM 2252 C CA . GLU A 1 401 ? 30.46633 23.41649 57.44742 1.000 18.58912 5125 GLU A CA 1
ATOM 2253 C C . GLU A 1 401 ? 30.81601 21.93517 57.51838 1.000 17.86595 5125 GLU A C 1
ATOM 2254 O O . GLU A 1 401 ? 31.10794 21.40980 58.59927 1.000 18.17639 5125 GLU A O 1
ATOM 2260 N N . TYR A 1 402 ? 30.79894 21.24513 56.37437 1.000 17.03251 5126 TYR A N 1
ATOM 2261 C CA . TYR A 1 402 ? 31.15964 19.83137 56.36537 1.000 15.82044 5126 TYR A CA 1
ATOM 2262 C C . TYR A 1 402 ? 32.60480 19.62634 56.80419 1.000 18.23347 5126 TYR A C 1
ATOM 2263 O O . TYR A 1 402 ? 32.89763 18.72246 57.59587 1.000 17.42064 5126 TYR A O 1
ATOM 2272 N N . ILE A 1 403 ? 33.52496 20.45404 56.30206 1.000 15.72236 5127 ILE A N 1
ATOM 2273 C CA . ILE A 1 403 ? 34.93578 20.26260 56.63324 1.000 16.00948 5127 ILE A CA 1
ATOM 2274 C C . ILE A 1 403 ? 35.16418 20.45947 58.12702 1.000 17.24227 5127 ILE A C 1
ATOM 2275 O O . ILE A 1 403 ? 35.93453 19.72185 58.75519 1.000 18.32537 5127 ILE A O 1
ATOM 2280 N N . ARG A 1 404 ? 34.47756 21.43824 58.72374 1.000 16.66477 5128 ARG A N 1
ATOM 2281 C CA . ARG A 1 404 ? 34.62185 21.68669 60.15612 1.000 19.52184 5128 ARG A CA 1
ATOM 2282 C C . ARG A 1 404 ? 34.25879 20.45813 60.98087 1.000 18.42683 5128 ARG A C 1
ATOM 2283 O O . ARG A 1 404 ? 34.87963 20.18949 62.01680 1.000 20.10874 5128 ARG A O 1
ATOM 2291 N N . HIS A 1 405 ? 33.26374 19.69624 60.53601 1.000 17.70562 5129 HIS A N 1
ATOM 2292 C CA . HIS A 1 405 ? 32.67177 18.64124 61.34542 1.000 20.90326 5129 HIS A CA 1
ATOM 2293 C C . HIS A 1 405 ? 33.16653 17.24277 60.99978 1.000 21.22094 5129 HIS A C 1
ATOM 2294 O O . HIS A 1 405 ? 32.73386 16.28059 61.64103 1.000 23.07349 5129 HIS A O 1
ATOM 2301 N N . ASN A 1 406 ? 34.05938 17.09244 60.02440 1.000 19.22603 5130 ASN A N 1
ATOM 2302 C CA . ASN A 1 406 ? 34.35589 15.76538 59.48829 1.000 17.10687 5130 ASN A CA 1
ATOM 2303 C C . ASN A 1 406 ? 35.84779 15.58070 59.23482 1.000 19.58141 5130 ASN A C 1
ATOM 2304 O O . ASN A 1 406 ? 36.26201 15.11843 58.17164 1.000 21.63421 5130 ASN A O 1
ATOM 2309 N N . ASP A 1 407 ? 36.67317 15.90541 60.23426 1.000 20.06911 5131 ASP A N 1
ATOM 2310 C CA . ASP A 1 407 ? 38.11646 15.71523 60.10043 1.000 21.34305 5131 ASP A CA 1
ATOM 2311 C C . ASP A 1 407 ? 38.46112 14.27698 59.73360 1.000 20.82878 5131 ASP A C 1
ATOM 2312 O O . ASP A 1 407 ? 39.27489 14.02810 58.83758 1.000 22.40435 5131 ASP A O 1
ATOM 2317 N N . MET A 1 408 ? 37.84872 13.31398 60.41589 1.000 24.21772 5132 MET A N 1
ATOM 2318 C CA . MET A 1 408 ? 38.24898 11.92497 60.23254 1.000 25.63461 5132 MET A CA 1
ATOM 2319 C C . MET A 1 408 ? 37.65693 11.31273 58.96350 1.000 22.65307 5132 MET A C 1
ATOM 2320 O O . MET A 1 408 ? 38.39201 10.64686 58.22379 1.000 21.77114 5132 MET A O 1
ATOM 2325 N N . PRO A 1 409 ? 36.36469 11.49947 58.65466 1.000 23.02411 5133 PRO A N 1
ATOM 2326 C CA . PRO A 1 409 ? 35.88831 11.04040 57.33851 1.000 20.67115 5133 PRO A CA 1
ATOM 2327 C C . PRO A 1 409 ? 36.67610 11.63685 56.18618 1.000 23.38660 5133 PRO A C 1
ATOM 2328 O O . PRO A 1 409 ? 36.92857 10.95035 55.18758 1.000 21.56951 5133 PRO A O 1
ATOM 2332 N N . ILE A 1 410 ? 37.08724 12.90102 56.30913 1.000 19.28126 5134 ILE A N 1
ATOM 2333 C CA . ILE A 1 410 ? 37.88784 13.53127 55.26460 1.000 18.24671 5134 ILE A CA 1
ATOM 2334 C C . ILE A 1 410 ? 39.27981 12.91599 55.21695 1.000 18.92362 5134 ILE A C 1
ATOM 2335 O O . ILE A 1 410 ? 39.84029 12.69605 54.13600 1.000 18.05030 5134 ILE A O 1
ATOM 2340 N N . TYR A 1 411 ? 39.86075 12.62848 56.38347 1.000 18.38595 5135 TYR A N 1
ATOM 2341 C CA . TYR A 1 411 ? 41.15112 11.94845 56.41022 1.000 19.43852 5135 TYR A CA 1
ATOM 2342 C C . TYR A 1 411 ? 41.07705 10.61518 55.67871 1.000 21.58327 5135 TYR A C 1
ATOM 2343 O O . TYR A 1 411 ? 41.97796 10.27166 54.90599 1.000 20.80205 5135 TYR A O 1
ATOM 2352 N N . GLU A 1 412 ? 40.00227 9.85351 55.89793 1.000 22.99376 5136 GLU A N 1
ATOM 2353 C CA . GLU A 1 412 ? 39.86278 8.57612 55.20787 1.000 24.33728 5136 GLU A CA 1
ATOM 2354 C C . GLU A 1 412 ? 39.70600 8.78653 53.70846 1.000 24.42256 5136 GLU A C 1
ATOM 2355 O O . GLU A 1 412 ? 40.33886 8.09053 52.90539 1.000 23.41085 5136 GLU A O 1
ATOM 2361 N N . ALA A 1 413 ? 38.85825 9.74301 53.31051 1.000 22.49904 5137 ALA A N 1
ATOM 2362 C CA . ALA A 1 413 ? 38.61029 9.95447 51.88815 1.000 19.47041 5137 ALA A CA 1
ATOM 2363 C C . ALA A 1 413 ? 39.84664 10.48011 51.17115 1.000 21.29539 5137 ALA A C 1
ATOM 2364 O O . ALA A 1 413 ? 40.05967 10.15762 49.99753 1.000 18.78765 5137 ALA A O 1
ATOM 2366 N N . ALA A 1 414 ? 40.67374 11.27513 51.85600 1.000 17.83373 5138 ALA A N 1
ATOM 2367 C CA . ALA A 1 414 ? 41.88460 11.79508 51.22652 1.000 18.39729 5138 ALA A CA 1
ATOM 2368 C C . ALA A 1 414 ? 42.88312 10.67948 50.93905 1.000 19.78367 5138 ALA A C 1
ATOM 2369 O O . ALA A 1 414 ? 43.53672 10.67758 49.88897 1.000 19.17245 5138 ALA A O 1
ATOM 2371 N N . ASP A 1 415 ? 43.01797 9.72347 51.86009 1.000 20.49622 5139 ASP A N 1
ATOM 2372 C CA . ASP A 1 415 ? 43.88710 8.57972 51.60649 1.000 24.28920 5139 ASP A CA 1
ATOM 2373 C C . ASP A 1 415 ? 43.39625 7.77779 50.40785 1.000 21.00021 5139 ASP A C 1
ATOM 2374 O O . ASP A 1 415 ? 44.19846 7.32566 49.58286 1.000 23.07274 5139 ASP A O 1
ATOM 2379 N N . LYS A 1 416 ? 42.07690 7.60445 50.28618 1.000 19.62251 5140 LYS A N 1
ATOM 2380 C CA . LYS A 1 416 ? 41.53116 6.88210 49.14148 1.000 22.93728 5140 LYS A CA 1
ATOM 2381 C C . LYS A 1 416 ? 41.74538 7.65377 47.84597 1.000 24.45535 5140 LYS A C 1
ATOM 2382 O O . LYS A 1 416 ? 42.06104 7.05919 46.80948 1.000 23.77842 5140 LYS A O 1
ATOM 2388 N N . ALA A 1 417 ? 41.57696 8.97886 47.88556 1.000 22.08595 5141 ALA A N 1
ATOM 2389 C CA . ALA A 1 417 ? 41.81235 9.79147 46.69678 1.000 20.86107 5141 ALA A CA 1
ATOM 2390 C C . ALA A 1 417 ? 43.26099 9.68479 46.23889 1.000 18.48501 5141 ALA A C 1
ATOM 2391 O O . ALA A 1 417 ? 43.53377 9.53027 45.04221 1.000 21.34394 5141 ALA A O 1
ATOM 2393 N N . LEU A 1 418 ? 44.20519 9.75583 47.17941 1.000 17.98677 5142 LEU A N 1
ATOM 2394 C CA . LEU A 1 418 ? 45.61410 9.63388 46.81946 1.000 19.23702 5142 LEU A CA 1
ATOM 2395 C C . LEU A 1 418 ? 45.92207 8.25094 46.26039 1.000 21.92408 5142 LEU A C 1
ATOM 2396 O O . LEU A 1 418 ? 46.73225 8.11198 45.33478 1.000 19.99781 5142 LEU A O 1
ATOM 2401 N N . LYS A 1 419 ? 45.28061 7.21577 46.80869 1.000 23.36168 5143 LYS A N 1
ATOM 2402 C CA . LYS A 1 419 ? 45.48243 5.86334 46.30051 1.000 23.84016 5143 LYS A CA 1
ATOM 2403 C C . LYS A 1 419 ? 45.07783 5.76817 44.83496 1.000 21.22535 5143 LYS A C 1
ATOM 2404 O O . LYS A 1 419 ? 45.82722 5.24129 44.00449 1.000 23.47286 5143 LYS A O 1
ATOM 2410 N N . THR A 1 420 ? 43.89030 6.28195 44.49891 1.000 20.96128 5144 THR A N 1
ATOM 2411 C CA . THR A 1 420 ? 43.45123 6.29260 43.10722 1.000 23.03020 5144 THR A CA 1
ATOM 2412 C C . THR A 1 420 ? 44.39189 7.11830 42.23974 1.000 21.23501 5144 THR A C 1
ATOM 2413 O O . THR A 1 420 ? 44.74626 6.70628 41.12826 1.000 20.80991 5144 THR A O 1
ATOM 2417 N N . PHE A 1 421 ? 44.80419 8.29006 42.73239 1.000 18.14660 5145 PHE A N 1
ATOM 2418 C CA . PHE A 1 421 ? 45.71272 9.14462 41.97374 1.000 19.83257 5145 PHE A CA 1
ATOM 2419 C C . PHE A 1 421 ? 47.01256 8.41630 41.65412 1.000 20.10880 5145 PHE A C 1
ATOM 2420 O O . PHE A 1 421 ? 47.46977 8.41292 40.50594 1.000 21.72377 5145 PHE A O 1
ATOM 2428 N N . GLN A 1 422 ? 47.61276 7.77632 42.65989 1.000 23.24127 5146 GLN A N 1
ATOM 2429 C CA . GLN A 1 422 ? 48.90485 7.12606 42.47058 1.000 24.61399 5146 GLN A CA 1
ATOM 2430 C C . GLN A 1 422 ? 48.77679 5.81252 41.70732 1.000 23.95730 5146 GLN A C 1
ATOM 2431 O O . GLN A 1 422 ? 49.58326 5.53309 40.81277 1.000 24.08250 5146 GLN A O 1
ATOM 2437 N N . GLU A 1 423 ? 47.77315 4.99623 42.03824 1.000 22.74419 5147 GLU A N 1
ATOM 2438 C CA . GLU A 1 423 ? 47.69942 3.65445 41.46744 1.000 23.05496 5147 GLU A CA 1
ATOM 2439 C C . GLU A 1 423 ? 47.08137 3.63786 40.07584 1.000 25.14211 5147 GLU A C 1
ATOM 2440 O O . GLU A 1 423 ? 47.38605 2.74007 39.28097 1.000 25.23530 5147 GLU A O 1
ATOM 2446 N N . GLU A 1 424 ? 46.21817 4.59867 39.75702 1.000 20.48697 5148 GLU A N 1
ATOM 2447 C CA . GLU A 1 424 ? 45.46685 4.53893 38.51062 1.000 20.67849 5148 GLU A CA 1
ATOM 2448 C C . GLU A 1 424 ? 45.78866 5.68105 37.56055 1.000 26.55251 5148 GLU A C 1
ATOM 2449 O O . GLU A 1 424 ? 46.01669 5.43764 36.36968 1.000 23.17268 5148 GLU A O 1
ATOM 2455 N N . PHE A 1 425 ? 45.83788 6.92397 38.04555 1.000 20.41964 5149 PHE A N 1
ATOM 2456 C CA . PHE A 1 425 ? 46.01856 8.04163 37.12352 1.000 19.61747 5149 PHE A CA 1
ATOM 2457 C C . PHE A 1 425 ? 47.48064 8.25438 36.74857 1.000 19.55521 5149 PHE A C 1
ATOM 2458 O O . PHE A 1 425 ? 47.78634 8.52461 35.58188 1.000 24.59657 5149 PHE A O 1
ATOM 2466 N N . MET A 1 426 ? 48.39393 8.14699 37.71104 1.000 20.85429 5150 MET A N 1
ATOM 2467 C CA . MET A 1 426 ? 49.80143 8.39597 37.40840 1.000 23.57514 5150 MET A CA 1
ATOM 2468 C C . MET A 1 426 ? 50.38809 7.42823 36.38255 1.000 25.03729 5150 MET A C 1
ATOM 2469 O O . MET A 1 426 ? 51.20978 7.87467 35.56317 1.000 22.30508 5150 MET A O 1
ATOM 2474 N N . PRO A 1 427 ? 50.03913 6.13513 36.35547 1.000 24.32631 5151 PRO A N 1
ATOM 2475 C CA . PRO A 1 427 ? 50.58760 5.25896 35.30423 1.000 24.91326 5151 PRO A CA 1
ATOM 2476 C C . PRO A 1 427 ? 49.99533 5.47912 33.91739 1.000 27.10371 5151 PRO A C 1
ATOM 2477 O O . PRO A 1 427 ? 50.48545 4.85834 32.96397 1.000 30.85627 5151 PRO A O 1
ATOM 2481 N N . VAL A 1 428 ? 48.97184 6.32691 33.76828 1.000 25.29946 5152 VAL A N 1
ATOM 2482 C CA . VAL A 1 428 ? 48.33700 6.51639 32.46748 1.000 25.24523 5152 VAL A CA 1
ATOM 2483 C C . VAL A 1 428 ? 49.35815 7.02013 31.45504 1.000 27.59306 5152 VAL A C 1
ATOM 2484 O O . VAL A 1 428 ? 50.16690 7.90981 31.74779 1.000 23.11492 5152 VAL A O 1
ATOM 2488 N N . GLU A 1 429 ? 49.32816 6.44190 30.24926 1.000 23.21531 5153 GLU A N 1
ATOM 2489 C CA . GLU A 1 429 ? 50.28100 6.78164 29.20105 1.000 28.06697 5153 GLU A CA 1
ATOM 2490 C C . GLU A 1 429 ? 49.64585 7.34295 27.93719 1.000 26.16119 5153 GLU A C 1
ATOM 2491 O O . GLU A 1 429 ? 50.37306 7.87085 27.08775 1.000 26.80602 5153 GLU A O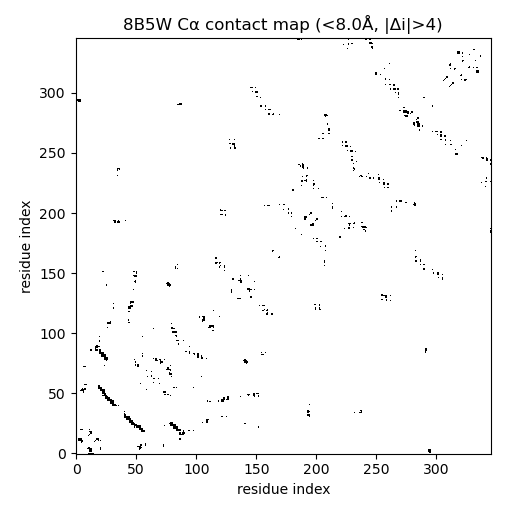 1
ATOM 2497 N N . THR A 1 430 ? 48.32985 7.22484 27.76839 1.000 25.97647 5154 THR A N 1
ATOM 2498 C CA . THR A 1 430 ? 47.65070 7.73476 26.58523 1.000 24.18653 5154 THR A CA 1
ATOM 2499 C C . THR A 1 430 ? 46.37349 8.44953 27.00389 1.000 25.36258 5154 THR A C 1
ATOM 2500 O O . THR A 1 430 ? 45.86363 8.25773 28.10961 1.000 25.15384 5154 THR A O 1
ATOM 2504 N N . PHE A 1 431 ? 45.85365 9.27748 26.09485 1.000 23.92855 5155 PHE A N 1
ATOM 2505 C CA . PHE A 1 431 ? 44.60029 9.97228 26.36622 1.000 24.86556 5155 PHE A CA 1
ATOM 2506 C C . PHE A 1 431 ? 43.43473 8.99717 26.45947 1.000 29.05410 5155 PHE A C 1
ATOM 2507 O O . PHE A 1 431 ? 42.51091 9.20393 27.25534 1.000 25.54190 5155 PHE A O 1
ATOM 2515 N N . SER A 1 432 ? 43.45769 7.92965 25.65532 1.000 28.46374 5156 SER A N 1
ATOM 2516 C CA . SER A 1 432 ? 42.40752 6.92105 25.74817 1.000 29.15305 5156 SER A CA 1
ATOM 2517 C C . SER A 1 432 ? 42.43671 6.22166 27.09993 1.000 25.44508 5156 SER A C 1
ATOM 2518 O O . SER A 1 432 ? 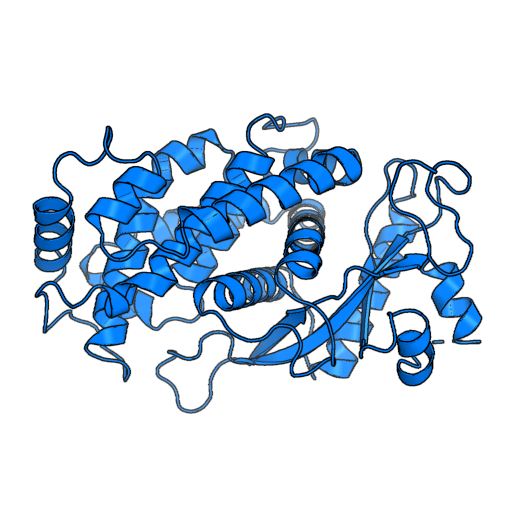41.38258 5.93527 27.67887 1.000 31.39575 5156 SER A O 1
ATOM 2521 N N . GLU A 1 433 ? 43.63539 5.93900 27.61718 1.000 24.79387 5157 GLU A N 1
ATOM 2522 C CA . GLU A 1 433 ? 43.74671 5.34611 28.94520 1.000 25.49460 5157 GLU A CA 1
ATOM 2523 C C . GLU A 1 433 ? 43.23767 6.29964 30.01703 1.000 27.04000 5157 GLU A C 1
ATOM 2524 O O . GLU A 1 433 ? 42.62241 5.86897 30.99979 1.000 25.79220 5157 GLU A O 1
ATOM 2530 N N . PHE A 1 434 ? 43.49827 7.59920 29.85346 1.000 24.68648 5158 PHE A N 1
ATOM 2531 C CA . PHE A 1 434 ? 43.00382 8.57560 30.81825 1.000 25.90226 5158 PHE A CA 1
ATOM 2532 C C . PHE A 1 434 ? 41.48371 8.53863 30.90315 1.000 23.99983 5158 PHE A C 1
ATOM 2533 O O . PHE A 1 434 ? 40.91278 8.48582 31.99815 1.000 28.27510 5158 PHE A O 1
ATOM 2541 N N . LEU A 1 435 ? 40.81073 8.57575 29.74992 1.000 26.96744 5159 LEU A N 1
ATOM 2542 C CA . LEU A 1 435 ? 39.35104 8.57087 29.74003 1.000 26.71843 5159 LEU A CA 1
ATOM 2543 C C . LEU A 1 435 ? 38.79895 7.31217 30.39541 1.000 27.43664 5159 LEU A C 1
ATOM 2544 O O . LEU A 1 435 ? 37.77034 7.35836 31.08096 1.000 27.96808 5159 LEU A O 1
ATOM 2549 N N . ASP A 1 436 ? 39.47029 6.17748 30.19333 1.000 28.88177 5160 ASP A N 1
ATOM 2550 C CA . ASP A 1 436 ? 39.07020 4.93954 30.85240 1.000 30.29535 5160 ASP A CA 1
ATOM 2551 C C . ASP A 1 436 ? 39.17549 5.07224 32.36828 1.000 30.71012 5160 ASP A C 1
ATOM 2552 O O . ASP A 1 436 ? 38.20135 4.84705 33.09779 1.000 26.79842 5160 ASP A O 1
ATOM 2557 N N . VAL A 1 437 ? 40.35966 5.45004 32.85744 1.000 25.23526 5161 VAL A N 1
ATOM 2558 C CA . VAL A 1 437 ? 40.57644 5.57625 34.29627 1.000 27.30484 5161 VAL A CA 1
ATOM 2559 C C . VAL A 1 437 ? 39.65614 6.63770 34.88629 1.000 28.31653 5161 VAL A C 1
ATOM 2560 O O . VAL A 1 437 ? 39.11930 6.47281 35.98882 1.000 27.00423 5161 VAL A O 1
ATOM 2564 N N . ALA A 1 438 ? 39.44846 7.73744 34.15887 1.000 25.13532 5162 ALA A N 1
ATOM 2565 C CA . ALA A 1 438 ? 38.59777 8.81461 34.64766 1.000 25.67213 5162 ALA A CA 1
ATOM 2566 C C . ALA A 1 438 ? 37.11850 8.45756 34.63158 1.000 27.71384 5162 ALA A C 1
ATOM 2567 O O . ALA A 1 438 ? 36.30802 9.23738 35.14123 1.000 27.81646 5162 ALA A O 1
ATOM 2569 N N . GLY A 1 439 ? 36.74615 7.31179 34.06835 1.000 26.01596 5163 GLY A N 1
ATOM 2570 C CA . GLY A 1 439 ? 35.34118 6.96807 33.96752 1.000 29.81660 5163 GLY A CA 1
ATOM 2571 C C . GLY A 1 439 ? 34.56606 7.84505 33.01025 1.000 29.35548 5163 GLY A C 1
ATOM 2572 O O . GLY A 1 439 ? 33.36204 8.04328 33.19864 1.000 28.67276 5163 GLY A O 1
ATOM 2573 N N . LEU A 1 440 ? 35.22732 8.37498 31.98120 1.000 25.85666 5164 LEU A N 1
ATOM 2574 C CA . LEU A 1 440 ? 34.61572 9.29182 31.02877 1.000 27.12473 5164 LEU A CA 1
ATOM 2575 C C . LEU A 1 440 ? 34.25822 8.63494 29.70178 1.000 29.45080 5164 LEU A C 1
ATOM 2576 O O . LEU A 1 440 ? 33.74908 9.31939 28.81035 1.000 30.64372 5164 LEU A O 1
ATOM 2581 N N . LEU A 1 441 ? 34.50695 7.33148 29.54564 1.000 33.89354 5165 LEU A N 1
ATOM 2582 C CA . LEU A 1 441 ? 34.32840 6.70431 28.23902 1.000 35.96661 5165 LEU A CA 1
ATOM 2583 C C . LEU A 1 441 ? 32.86833 6.68397 27.80448 1.000 35.43939 5165 LEU A C 1
ATOM 2584 O O . LEU A 1 441 ? 32.58552 6.67087 26.60117 1.000 43.39868 5165 LEU A O 1
ATOM 2589 N N . SER A 1 442 ? 31.92999 6.68082 28.75330 1.000 35.08193 5166 SER A N 1
ATOM 2590 C CA . SER A 1 442 ? 30.52136 6.73465 28.38206 1.000 39.72237 5166 SER A CA 1
ATOM 2591 C C . SER A 1 442 ? 30.10175 8.12383 27.91668 1.000 40.98722 5166 SER A C 1
ATOM 2592 O O . SER A 1 442 ? 29.06848 8.25466 27.25265 1.000 42.37047 5166 SER A O 1
ATOM 2595 N N . GLU A 1 443 ? 30.87747 9.15982 28.24326 1.000 35.52250 5167 GLU A N 1
ATOM 2596 C CA . GLU A 1 443 ? 30.58782 10.51570 27.79198 1.000 34.86708 5167 GLU A CA 1
ATOM 2597 C C . GLU A 1 443 ? 31.42052 10.94045 26.59039 1.000 38.65573 5167 GLU A C 1
ATOM 2598 O O . GLU A 1 443 ? 31.00386 11.84342 25.85738 1.000 44.29855 5167 GLU A O 1
ATOM 2604 N N . ILE A 1 444 ? 32.57582 10.31834 26.36915 1.000 42.17924 5168 ILE A N 1
ATOM 2605 C CA . ILE A 1 444 ? 33.44876 10.63054 25.24008 1.000 39.83720 5168 ILE A CA 1
ATOM 2606 C C . ILE A 1 444 ? 33.70228 9.31604 24.50952 1.000 44.28602 5168 ILE A C 1
ATOM 2607 O O . ILE A 1 444 ? 34.51581 8.49702 24.95362 1.000 43.17181 5168 ILE A O 1
ATOM 2612 N N . THR A 1 445 ? 33.01452 9.11610 23.38127 1.000 49.62033 5169 THR A N 1
ATOM 2613 C CA . THR A 1 445 ? 32.99874 7.81293 22.72045 1.000 50.46785 5169 THR A CA 1
ATOM 2614 C C . THR A 1 445 ? 34.37762 7.43599 22.18861 1.000 49.40579 5169 THR A C 1
ATOM 2615 O O . THR A 1 445 ? 34.93847 6.39841 22.56371 1.000 51.86363 5169 THR A O 1
ATOM 2617 N N . ASP A 1 446 ? 34.93668 8.25945 21.30789 1.000 48.39982 5170 ASP A N 1
ATOM 2618 C CA . ASP A 1 446 ? 36.25281 7.99007 20.72408 1.000 48.62042 5170 ASP A CA 1
ATOM 2619 C C . ASP A 1 446 ? 37.25672 9.01464 21.22886 1.000 43.09021 5170 ASP A C 1
ATOM 2620 O O . ASP A 1 446 ? 37.16866 10.20121 20.85849 1.000 42.84691 5170 ASP A O 1
ATOM 2625 N N . PRO A 1 447 ? 38.22844 8.60934 22.04897 1.000 45.66480 5171 PRO A N 1
ATOM 2626 C CA . PRO A 1 447 ? 39.26164 9.56334 22.48878 1.000 41.07456 5171 PRO A CA 1
ATOM 2627 C C . PRO A 1 447 ? 40.06496 10.15449 21.34566 1.000 42.15203 5171 PRO A C 1
ATOM 2628 O O . PRO A 1 447 ? 40.34833 11.35887 21.35586 1.000 35.70354 5171 PRO A O 1
ATOM 2632 N N . GLU A 1 448 ? 40.45223 9.33417 20.36397 1.000 47.93983 5172 GLU A N 1
ATOM 2633 C CA . GLU A 1 448 ? 41.27452 9.82689 19.26185 1.000 44.56709 5172 GLU A CA 1
ATOM 2634 C C . GLU A 1 448 ? 40.58859 10.97792 18.53898 1.000 40.41721 5172 GLU A C 1
ATOM 2635 O O . GLU A 1 448 ? 41.18100 12.04483 18.34107 1.000 34.17079 5172 GLU A O 1
ATOM 2637 N N . SER A 1 449 ? 39.32617 10.78451 18.15404 1.000 38.45385 5173 SER A N 1
ATOM 2638 C CA . SER A 1 449 ? 38.60521 11.83456 17.44713 1.000 36.24647 5173 SER A CA 1
ATOM 2639 C C . SER A 1 449 ? 38.31933 13.02647 18.35105 1.000 33.38522 5173 SER A C 1
ATOM 2640 O O . SER A 1 449 ? 38.34796 14.17087 17.88520 1.000 30.78204 5173 SER A O 1
ATOM 2643 N N . PHE A 1 450 ? 38.04331 12.78539 19.63599 1.000 33.21798 5174 PHE A N 1
ATOM 2644 C CA . PHE A 1 450 ? 37.72659 13.88465 20.54518 1.000 29.05165 5174 PHE A CA 1
ATOM 2645 C C . PHE A 1 450 ? 38.87944 14.88047 20.63150 1.000 30.29588 5174 PHE A C 1
ATOM 2646 O O . PHE A 1 450 ? 38.68425 16.09309 20.48554 1.000 26.64160 5174 PHE A O 1
ATOM 2654 N N . LEU A 1 451 ? 40.09208 14.38357 20.87565 1.000 30.64695 5175 LEU A N 1
ATOM 2655 C CA . LEU A 1 451 ? 41.24512 15.26890 21.00690 1.000 29.32595 5175 LEU A CA 1
ATOM 2656 C C . LEU A 1 451 ? 41.56659 15.95554 19.68460 1.000 31.08958 5175 LEU A C 1
ATOM 2657 O O . LEU A 1 451 ? 41.75686 17.17714 19.63713 1.000 24.94512 5175 LEU A O 1
ATOM 2662 N N . LYS A 1 452 ? 41.62237 15.18402 18.59600 1.000 30.97496 5176 LYS A N 1
ATOM 2663 C CA . LYS A 1 452 ? 41.97578 15.75290 17.29984 1.000 30.45304 5176 LYS A CA 1
ATOM 2664 C C . LYS A 1 452 ? 40.97163 16.81637 16.87427 1.000 31.21110 5176 LYS A C 1
ATOM 2665 O O . LYS A 1 452 ? 41.35490 17.90738 16.43643 1.000 28.50377 5176 LYS A O 1
ATOM 2671 N N . ASP A 1 453 ? 39.67504 16.51806 17.00391 1.000 30.18148 5177 ASP A N 1
ATOM 2672 C CA . ASP A 1 453 ? 38.65654 17.48416 16.60110 1.000 33.78007 5177 ASP A CA 1
ATOM 2673 C C . ASP A 1 453 ? 38.68405 18.72229 17.48803 1.000 32.88480 5177 ASP A C 1
ATOM 2674 O O . ASP A 1 453 ? 38.49061 19.84356 17.00243 1.000 30.44189 5177 ASP A O 1
ATOM 2679 N N . LEU A 1 454 ? 38.92641 18.54088 18.78898 1.000 29.28617 5178 LEU A N 1
ATOM 2680 C CA . LEU A 1 454 ? 38.98110 19.68052 19.69938 1.000 30.24883 5178 LEU A CA 1
ATOM 2681 C C . LEU A 1 454 ? 40.11116 20.63139 19.32370 1.000 30.09585 5178 LEU A C 1
ATOM 2682 O O . LEU A 1 454 ? 39.91395 21.84907 19.24619 1.000 28.45197 5178 LEU A O 1
ATOM 2687 N N . LEU A 1 455 ? 41.30919 20.09125 19.08721 1.000 27.71420 5179 LEU A N 1
ATOM 2688 C CA . LEU A 1 455 ? 42.44895 20.94777 18.77202 1.000 28.71263 5179 LEU A CA 1
ATOM 2689 C C . LEU A 1 455 ? 42.25959 21.65474 17.43451 1.000 31.56151 5179 LEU A C 1
ATOM 2690 O O . LEU A 1 455 ? 42.57586 22.84448 17.30280 1.000 26.11843 5179 LEU A O 1
ATOM 2695 N N . ASN A 1 456 ? 41.73679 20.94385 16.43311 1.000 30.05505 5180 ASN A N 1
ATOM 2696 C CA . ASN A 1 456 ? 41.46556 21.57286 15.14636 1.000 34.16209 5180 ASN A CA 1
ATOM 2697 C C . ASN A 1 456 ? 40.39715 22.65280 15.24705 1.000 35.62807 5180 ASN A C 1
ATOM 2698 O O . ASN A 1 456 ? 40.37906 23.56993 14.41948 1.000 37.78267 5180 ASN A O 1
ATOM 2703 N N . SER A 1 457 ? 39.51757 22.57029 16.24662 1.000 33.54638 5181 SER A N 1
ATOM 2704 C CA . SER A 1 457 ? 38.45750 23.55394 16.42698 1.000 35.91072 5181 SER A CA 1
ATOM 2705 C C . SER A 1 457 ? 38.96287 24.89156 16.94917 1.000 34.82272 5181 SER A C 1
ATOM 2706 O O . SER A 1 457 ? 38.20396 25.86703 16.93210 1.000 34.02872 5181 SER A O 1
ATOM 2709 N N . VAL A 1 458 ? 40.20896 24.96562 17.40536 1.000 33.28186 5182 VAL A N 1
ATOM 2710 C CA . VAL A 1 458 ? 40.74062 26.18136 18.01834 1.000 34.70568 5182 VAL A CA 1
ATOM 2711 C C . VAL A 1 458 ? 41.37095 27.05154 16.93697 1.000 40.15511 5182 VAL A C 1
ATOM 2712 O O . VAL A 1 458 ? 42.18398 26.55490 16.14424 1.000 37.98088 5182 VAL A O 1
ATOM 2716 N N . PRO A 1 459 ? 41.02850 28.34877 16.85898 1.000 40.53667 5183 PRO A N 1
ATOM 2717 C CA . PRO A 1 459 ? 41.57156 29.25836 15.84127 1.000 42.30785 5183 PRO A CA 1
ATOM 2718 C C . PRO A 1 459 ? 43.08762 29.41924 15.92992 1.000 44.74768 5183 PRO A C 1
ATOM 2719 O O . PRO A 1 459 ? 43.66815 29.37470 17.01443 1.000 40.49420 5183 PRO A O 1
#

Secondary structure (DSSP, 8-state):
--S-B-TTT--BTTT-TTSPEEEEEEEEEEES-TT-SSSSPPEEEEEEEEEEEEEHHHHHHHH---HHHHTTTTTT----EEEE---TTS-HHHHHHHHHHHHHHHHHHH--S---HHHHHHHHHHHHHHHHTT--SSTTTS---HHHHHHHHHHHHHHHHHHHHHTT-HHHHHHHHHHHHT--GGGHHHHTTSSSSHHHHHHHHHHHS-HHHHHHHHHHHHHHHHHHHHHHHH-TT--SS-S--S---GGGTHHHHHHHHHHHHHHHHTTTS-S--SS-SHHHHHHHHHHH-HHHHHHHHHHHHHHIIIIITT--SHHHHHHHTT-TTT-S-HHHHHHHHHHT--

Sequence (346 aa):
EPGLTCCICREGYKFQPTKVLGIYTFTKRVALEELENKPRKQQGYSTVSHFNIVHYDCHLAAVREEWESAALQNANTKCNGLLPVWGPHVPESAFATCLARHNTYLQECTGQREPTYQLNIHDIKLLFLRFAMEQSFSADTGGGGRESNIHLIPYIIHTVLYVLNTTRATSREEKNLQGFLEQPKEKWVESAFEVDGPYYFTVLALHILPPEQWRATRVEILRRLLVTSQARAVAPGGATRLTDKAVKDYSAYRSSLLFWALVDLIYNMFKKVPTSNTEGGWSCSLAEYIRHNDMPIYEAADKALKTFQEEFMPVETFSEFLDVAGLLSEITDPESFLKDLLNSVP

B-factor: mean 28.12, std 9.18, range [12.39, 63.75]

Organism: Homo sapiens (NCBI:txid9606)

Solvent-accessible surface area: 14034 Å² total; per-residue (Å²): 62,114,28,10,48,0,66,70,47,76,49,0,44,129,123,53,52,79,54,8,0,0,0,3,1,35,2,71,118,30,11,3,9,111,47,17,97,126,144,216,66,97,63,0,0,5,5,4,6,60,28,28,14,0,0,1,81,22,4,55,74,61,41,120,62,102,42,75,42,3,19,117,69,3,49,126,8,128,6,20,0,0,8,0,6,34,1,44,132,5,66,82,82,32,0,38,66,5,13,57,86,4,41,63,16,4,67,130,42,3,58,32,81,107,24,38,19,69,23,15,0,5,4,0,1,23,0,0,32,23,0,0,96,88,88,59,13,41,87,58,12,66,17,23,25,69,59,15,0,1,10,0,2,1,7,4,0,5,2,0,0,24,39,0,43,76,77,78,0,27,80,146,9,81,67,73,3,87,39,4,32,117,41,74,69,94,56,8,2,75,0,0,14,53,20,69,3,0,10,9,23,0,0,0,1,0,0,3,26,31,24,101,90,6,125,65,20,32,24,48,1,0,74,2,0,0,0,1,8,0,1,36,51,46,25,86,59,24,33,72,114,2,128,51,63,57,73,71,106,31,89,21,2,58,30,0,1,5,0,0,0,0,0,24,16,0,6,90,21,0,60,103,8,84,68,72,41,135,135,28,35,6,3,19,3,0,10,78,46,3,44,96,33,17,58,67,4,78,116,26,0,62,127,4,13,111,25,0,65,103,88,7,27,79,13,127,59,15,53,75,2,0,88,49,12,51,0,75,115,84,8,100,75,16,69,42,34,8,95,77,11,0,86,49,1,62